Protein AF-A0A7H8XIT2-F1 (afdb_monomer)

Mean predicted aligned error: 16.77 Å

Secondary structure (DSSP, 8-state):
--SSTTHHHHHHHHHHHHHHHHHHS-TTTHHHHHHHTTPPPP-S-SSHHHHHHHHHHH--GGGHHHHHHHHHHH-TT-SHHHHHHHHHHHTTS------HHHHHHHHHHS-HHHHHHTHHHHHHHHHHHS-------TTS---SHHHHHIIIIIIS----HHHHHHHTTTTTTS-HHHHHHHHHHHTSTTT---HHHHHHHHHHHHHHHHHTT-EEEEEE-GGG--EEEEE----SS-----EEE--SS---EEEEETTTTEEEE-S-TTT-EEE-SPPBTTB-BHHHHHHHHHHHHT-S-HHHHHHHHHHHHHHHS-TT-HHHHHHHHHHHHHHGGGGGGSBP-EEEE-EE--HHHHHHH-GGGGSS--EEEEEEEGGGEEEEEEEE-GGGTEEEEEETTTEEEEEE-HHHHHHHHHHHHHHHHTT-EEEEEEGGGGSSHHHHHHHHHHHHHHHHHHTT-----------

InterPro domains:
  IPR041427 AbiJ-NTD3 [PF18860] (97-230)

Sequence (471 aa):
MPGVDNLPDLRDVVGRIAHQIGQAATHKTLDDALLRVGLPASTAGATKTERTDSSLAVLRDDRLIEVARTMLAACDWLDADRRTLQDLVWATEEHPRIPKRARREIARALTGSELNDYYRRFRALLGSLFDLGGGVLWGGRDLSVGARIDQHFHLNPDWTVEEVFDAVGAIDESSDRRFGLLIQGITSSETIPDENAQRRLVAQMNPPLTAAGLELRETGAPDGYPVFEVVATRSRKGRPKNLIFASSRKPDLRLSDAIDNDVEILSDPAEVLVYDRPITADGVLWRDLQAWFKDTHRLGSDQDAKTQLYRRLRQSLPENSPPQRLLFDLYHEIHGAAVHHLPALLPEVWLYWDPQTIKMRGTAALLQLRMDFLLLVPGGGRIVLEVDGRNHYAVERRTGPTGQQWIADPPTYARTMAGSRKLTLAGYEVHRFGAHELLDRRQGRVTLTTFFADLFHRHHVITPLARATPS

pLDDT: mean 83.9, std 15.97, range [25.88, 98.31]

Solvent-accessible surface area (backbone atoms only — not comparable to full-atom values): 26083 Å² total; per-residue (Å²): 134,90,60,76,88,54,50,66,61,47,50,52,52,52,47,55,53,48,47,54,52,35,67,75,39,50,90,89,45,32,46,63,56,36,43,73,32,60,41,54,60,54,77,48,65,93,48,58,63,48,20,46,51,37,12,58,72,70,55,53,78,94,46,47,63,60,24,51,55,36,36,69,74,71,43,85,83,52,60,73,64,42,54,56,50,47,54,55,56,49,64,66,50,94,66,63,82,62,54,52,67,36,48,49,48,28,26,66,46,45,64,49,65,71,48,45,79,33,37,75,35,44,51,49,53,47,56,76,75,35,76,32,68,81,67,81,44,96,86,78,56,64,79,27,54,45,49,48,45,47,48,30,44,63,76,41,67,79,45,51,41,40,56,53,34,55,68,53,30,49,44,85,70,48,53,41,58,59,42,46,50,50,60,30,45,64,32,21,51,85,30,35,81,39,59,69,59,23,54,50,54,46,63,38,34,31,60,35,28,42,76,66,21,23,31,69,41,78,78,48,50,69,98,74,33,54,36,44,42,75,42,72,34,79,62,94,77,69,51,41,50,36,30,33,25,29,29,71,59,88,69,51,72,42,78,75,35,86,88,62,52,25,60,46,65,80,43,65,72,89,54,42,45,71,48,59,69,87,74,50,71,64,20,43,30,29,48,57,53,33,52,50,51,17,64,75,68,67,50,94,43,71,67,56,23,49,54,51,50,54,49,52,45,60,67,21,52,58,86,93,39,63,33,55,50,46,51,57,52,43,55,52,64,74,44,48,82,47,40,50,70,30,57,32,80,39,38,33,29,46,36,66,67,45,72,66,43,37,76,74,63,43,73,78,72,49,74,78,54,75,37,58,25,40,33,33,32,36,86,76,41,36,37,34,44,39,67,47,47,67,74,48,38,27,43,83,42,77,53,72,99,84,38,75,43,78,41,81,28,70,70,49,30,52,51,50,54,49,51,51,51,53,44,38,77,57,63,33,48,78,47,76,41,53,31,79,59,32,72,47,70,70,58,26,46,56,54,50,54,54,48,51,53,55,50,32,59,76,46,71,53,75,70,74,73,77,77,77,75,77,132

Foldseek 3Di:
DFDPPCLVVLLVLLLVLLVVQLVPDDPVCNQVSCVQLVFHFFPDDDHSSNSSVSRSVPDDSVCSLVSLVSCLVPPPPDDPSNQSSVLSSCSVPDDDAQALQLLLQLQQLDDLVLLLVLVVLLLVLLVVLFPQDDDQDDPRDDPGNSVCCCVCSHVNVVDGSSNNCVSRCLRPNDDRVSVQSSLQSCLDCSRRVDQVSSVVSQVSSAVSQVVVQWHFDFPDQPPNHTGTGIDGRPPDAQQLQQWKFLALDQFPWDCPDQVSNHTDGPDDPLRIDGDRDDADLFGAAPLNVLVSQCVVVVPPDSVCSSVVVLVSQLVSAHPVQLLLSLLSVLVCVLQPPLSRQFFDWTAFIQAHDDPQLCVVPNDVLGRPDTAGTWTQGHPRAIETEAEDDLQQFWDWDDDPDPDIDTDGDVVSVVVSVVSVVSCVVSVHHYHYHYSVCRPDNVSVNVVSSVVVVVVCVVRVRDGPPPPPPDD

Nearest PDB structures (foldseek):
  8d9w-assembly1_K  TM=2.127E-01  e=5.838E+00  Mus musculus

Organism: NCBI:txid47853

Structure (mmCIF, N/CA/C/O backbone):
data_AF-A0A7H8XIT2-F1
#
_entry.id   AF-A0A7H8XIT2-F1
#
loop_
_atom_site.group_PDB
_atom_site.id
_atom_site.type_symbol
_atom_site.label_atom_id
_atom_site.label_alt_id
_atom_site.label_comp_id
_atom_site.label_asym_id
_atom_site.label_entity_id
_atom_site.label_seq_id
_atom_site.pdbx_PDB_ins_code
_atom_site.Cartn_x
_atom_site.Cartn_y
_atom_site.Cartn_z
_atom_site.occupancy
_atom_site.B_iso_or_equiv
_atom_site.auth_seq_id
_atom_site.auth_comp_id
_atom_site.auth_asym_id
_atom_site.auth_atom_id
_atom_site.pdbx_PDB_model_num
ATOM 1 N N . MET A 1 1 ? 9.649 13.132 -6.567 1.00 25.88 1 MET A N 1
ATOM 2 C CA . MET A 1 1 ? 9.703 13.050 -8.039 1.00 25.88 1 MET A CA 1
ATOM 3 C C . MET A 1 1 ? 10.755 12.019 -8.402 1.00 25.88 1 MET A C 1
ATOM 5 O O . MET A 1 1 ? 11.929 12.346 -8.299 1.00 25.88 1 MET A O 1
ATOM 9 N N . PRO A 1 2 ? 10.374 10.778 -8.722 1.00 30.17 2 PRO A N 1
ATOM 10 C CA . PRO A 1 2 ? 11.296 9.812 -9.301 1.00 30.17 2 PRO A CA 1
ATOM 11 C C . PRO A 1 2 ? 11.377 10.057 -10.819 1.00 30.17 2 PRO A C 1
ATOM 13 O O . PRO A 1 2 ? 10.348 10.285 -11.450 1.00 30.17 2 PRO A O 1
ATOM 16 N N . GLY A 1 3 ? 12.581 10.068 -11.401 1.00 39.81 3 GLY A N 1
ATOM 17 C CA . GLY A 1 3 ? 12.758 9.988 -12.862 1.00 39.81 3 GLY A CA 1
ATOM 18 C C . GLY A 1 3 ? 13.643 11.039 -13.543 1.00 39.81 3 GLY A C 1
ATOM 19 O O . GLY A 1 3 ? 13.898 10.890 -14.732 1.00 39.81 3 GLY A O 1
ATOM 20 N N . VAL A 1 4 ? 14.140 12.072 -12.851 1.00 48.19 4 VAL A N 1
ATOM 21 C CA . VAL A 1 4 ? 14.982 13.107 -13.502 1.00 48.19 4 VAL A CA 1
ATOM 22 C C . VAL A 1 4 ? 16.465 12.708 -13.568 1.00 48.19 4 VAL A C 1
ATOM 24 O O . VAL A 1 4 ? 17.159 13.107 -14.499 1.00 48.19 4 VAL A O 1
ATOM 27 N N . ASP A 1 5 ? 16.940 11.859 -12.654 1.00 58.59 5 ASP A N 1
ATOM 28 C CA . ASP A 1 5 ? 18.382 11.618 -12.486 1.00 58.59 5 ASP A CA 1
ATOM 29 C C . ASP A 1 5 ? 19.004 10.668 -13.535 1.00 58.59 5 ASP A C 1
ATOM 31 O O . ASP A 1 5 ? 20.209 10.726 -13.754 1.00 58.59 5 ASP A O 1
ATOM 35 N N . ASN A 1 6 ? 18.204 9.860 -14.250 1.00 75.00 6 ASN A N 1
ATOM 36 C CA . ASN A 1 6 ? 18.702 8.846 -15.204 1.00 75.00 6 ASN A CA 1
ATOM 37 C C . ASN A 1 6 ? 18.519 9.226 -16.690 1.00 75.00 6 ASN A C 1
ATOM 39 O O . ASN A 1 6 ? 18.851 8.440 -17.579 1.00 75.00 6 ASN A O 1
ATOM 43 N N . LEU A 1 7 ? 17.955 10.403 -16.987 1.00 82.88 7 LEU A N 1
ATOM 44 C CA . LEU A 1 7 ? 17.715 10.853 -18.367 1.00 82.88 7 LEU A CA 1
ATOM 45 C C . LEU A 1 7 ? 19.002 10.995 -19.205 1.00 82.88 7 LEU A C 1
ATOM 47 O O . LEU A 1 7 ? 18.967 10.590 -20.370 1.00 82.88 7 LEU A O 1
ATOM 51 N N . PRO A 1 8 ? 20.127 11.512 -18.666 1.00 88.50 8 PRO A N 1
ATOM 52 C CA . PRO A 1 8 ? 21.391 11.565 -19.403 1.00 88.50 8 PRO A CA 1
ATOM 53 C C . PRO A 1 8 ? 21.902 10.174 -19.794 1.00 88.50 8 PRO A C 1
ATOM 55 O O . PRO A 1 8 ? 22.174 9.935 -20.967 1.00 88.50 8 PRO A O 1
ATOM 58 N N . ASP A 1 9 ? 21.918 9.228 -18.851 1.00 88.94 9 ASP A N 1
ATOM 59 C CA . ASP A 1 9 ? 22.364 7.853 -19.105 1.00 88.94 9 ASP A CA 1
ATOM 60 C C . ASP A 1 9 ? 21.469 7.149 -20.136 1.00 88.94 9 ASP A C 1
ATOM 62 O O . ASP A 1 9 ? 21.953 6.454 -21.032 1.00 88.94 9 ASP A O 1
ATOM 66 N N . LEU A 1 10 ? 20.148 7.362 -20.056 1.00 90.81 10 LEU A N 1
ATOM 67 C CA . LEU A 1 10 ? 19.200 6.847 -21.046 1.00 90.81 10 LEU A CA 1
ATOM 68 C C . LEU A 1 10 ? 19.472 7.423 -22.436 1.00 90.81 10 LEU A C 1
ATOM 70 O O . LEU A 1 10 ? 19.475 6.677 -23.417 1.00 90.81 10 LEU A O 1
ATOM 74 N N . ARG A 1 11 ? 19.730 8.729 -22.528 1.00 93.50 11 ARG A N 1
ATOM 75 C CA . ARG A 1 11 ? 20.066 9.397 -23.787 1.00 93.50 11 ARG A CA 1
ATOM 76 C C . ARG A 1 11 ? 21.375 8.871 -24.375 1.00 93.50 11 ARG A C 1
ATOM 78 O O . ARG A 1 11 ? 21.426 8.643 -25.582 1.00 93.50 11 ARG A O 1
ATOM 85 N N . ASP A 1 12 ? 22.381 8.607 -23.548 1.00 92.94 12 ASP A N 1
ATOM 86 C CA . ASP A 1 12 ? 23.662 8.049 -23.990 1.00 92.94 12 ASP A CA 1
ATOM 87 C C . ASP A 1 12 ? 23.502 6.639 -24.570 1.00 92.94 12 ASP A C 1
ATOM 89 O O . ASP A 1 12 ? 24.011 6.348 -25.655 1.00 92.94 12 ASP A O 1
ATOM 93 N N . VAL A 1 13 ? 22.755 5.761 -23.892 1.00 93.50 13 VAL A N 1
ATOM 94 C CA . VAL A 1 13 ? 22.496 4.394 -24.380 1.00 93.50 13 VAL A CA 1
ATOM 95 C C . VAL A 1 13 ? 21.673 4.422 -25.669 1.00 93.50 13 VAL A C 1
ATOM 97 O O . VAL A 1 13 ? 22.039 3.761 -26.642 1.00 93.50 13 VAL A O 1
ATOM 100 N N . VAL A 1 14 ? 20.606 5.229 -25.717 1.00 94.75 14 VAL A N 1
ATOM 101 C CA . VAL A 1 14 ? 19.806 5.447 -26.936 1.00 94.75 14 VAL A CA 1
ATOM 102 C C . VAL A 1 14 ? 20.692 5.956 -28.076 1.00 94.75 14 VAL A C 1
ATOM 104 O O . VAL A 1 14 ? 20.573 5.472 -29.201 1.00 94.75 14 VAL A O 1
ATOM 107 N N . GLY A 1 15 ? 21.621 6.872 -27.793 1.00 94.62 15 GLY A N 1
ATOM 108 C CA . GLY A 1 15 ? 22.584 7.389 -28.762 1.00 94.62 15 GLY A CA 1
ATOM 109 C C . GLY A 1 15 ? 23.517 6.310 -29.313 1.00 94.62 15 GLY A C 1
ATOM 110 O O . GLY A 1 15 ? 23.666 6.187 -30.530 1.00 94.62 15 GLY A O 1
ATOM 111 N N . ARG A 1 16 ? 24.095 5.463 -28.450 1.00 93.88 16 ARG A N 1
ATOM 112 C CA . ARG A 1 16 ? 24.947 4.341 -28.893 1.00 93.88 16 ARG A CA 1
ATOM 113 C C . ARG A 1 16 ? 24.195 3.372 -29.803 1.00 93.88 16 ARG A C 1
ATOM 115 O O . ARG A 1 16 ? 24.712 3.008 -30.861 1.00 93.88 16 ARG A O 1
ATOM 122 N N . ILE A 1 17 ? 22.969 3.005 -29.431 1.00 94.25 17 ILE A N 1
ATOM 123 C CA . ILE A 1 17 ? 22.119 2.111 -30.229 1.00 94.25 17 ILE A CA 1
ATOM 124 C C . ILE A 1 17 ? 21.756 2.771 -31.565 1.00 94.25 17 ILE A C 1
ATOM 126 O O . ILE A 1 17 ? 21.864 2.141 -32.617 1.00 94.25 17 ILE A O 1
ATOM 130 N N . ALA A 1 18 ? 21.398 4.058 -31.553 1.00 94.75 18 ALA A N 1
ATOM 131 C CA . ALA A 1 18 ? 21.118 4.826 -32.764 1.00 94.75 18 ALA A CA 1
ATOM 132 C C . ALA A 1 18 ? 22.320 4.846 -33.721 1.00 94.75 18 ALA A C 1
ATOM 134 O O . ALA A 1 18 ? 22.153 4.645 -34.925 1.00 94.75 18 ALA A O 1
ATOM 135 N N . HIS A 1 19 ? 23.540 5.011 -33.204 1.00 94.94 19 HIS A N 1
ATOM 136 C CA . HIS A 1 19 ? 24.748 4.941 -34.021 1.00 94.94 19 HIS A CA 1
ATOM 137 C C . HIS A 1 19 ? 24.988 3.553 -34.608 1.00 94.94 19 HIS A C 1
ATOM 139 O O . HIS A 1 19 ? 25.340 3.461 -35.781 1.00 94.94 19 HIS A O 1
ATOM 145 N N . GLN A 1 20 ? 24.768 2.475 -33.854 1.00 92.88 20 GLN A N 1
ATOM 146 C CA . GLN A 1 20 ? 24.882 1.111 -34.385 1.00 92.88 20 GLN A CA 1
ATOM 147 C C . GLN A 1 20 ? 23.880 0.879 -35.532 1.00 92.88 20 GLN A C 1
ATOM 149 O O . GLN A 1 20 ? 24.262 0.382 -36.596 1.00 92.88 20 GLN A O 1
ATOM 154 N N . ILE A 1 21 ? 22.636 1.348 -35.377 1.00 92.12 21 ILE A N 1
ATOM 155 C CA . ILE A 1 21 ? 21.612 1.332 -36.436 1.00 92.12 21 ILE A CA 1
ATOM 156 C C . ILE A 1 21 ? 22.076 2.144 -37.654 1.00 92.12 21 ILE A C 1
ATOM 158 O O . ILE A 1 21 ? 22.025 1.661 -38.788 1.00 92.12 21 ILE A O 1
ATOM 162 N N . GLY A 1 22 ? 22.575 3.362 -37.434 1.00 91.69 22 GLY A N 1
ATOM 163 C CA . GLY A 1 22 ? 23.056 4.233 -38.504 1.00 91.69 22 GLY A CA 1
ATOM 164 C C . GLY A 1 22 ? 24.265 3.661 -39.250 1.00 91.69 22 GLY A C 1
ATOM 165 O O . GLY A 1 22 ? 24.380 3.801 -40.473 1.00 91.69 22 GLY A O 1
ATOM 166 N N . GLN A 1 23 ? 25.152 2.946 -38.555 1.00 91.81 23 GLN A N 1
ATOM 167 C CA . GLN A 1 23 ? 26.277 2.258 -39.184 1.00 91.81 23 GLN A CA 1
ATOM 168 C C . GLN A 1 23 ? 25.831 1.065 -40.033 1.00 91.81 23 GLN A C 1
ATOM 170 O O . GLN A 1 23 ? 26.365 0.892 -41.129 1.00 91.81 23 GLN A O 1
ATOM 175 N N . ALA A 1 24 ? 24.813 0.318 -39.603 1.00 90.12 24 ALA A N 1
ATOM 176 C CA . ALA A 1 24 ? 24.246 -0.785 -40.378 1.00 90.12 24 ALA A CA 1
ATOM 177 C C . ALA A 1 24 ? 23.424 -0.321 -41.602 1.00 90.12 24 ALA A C 1
ATOM 179 O O . ALA A 1 24 ? 23.296 -1.056 -42.581 1.00 90.12 24 ALA A O 1
ATOM 180 N N . ALA A 1 25 ? 22.882 0.901 -41.582 1.00 92.25 25 ALA A N 1
ATOM 181 C CA . ALA A 1 25 ? 22.074 1.449 -42.671 1.00 92.25 25 ALA A CA 1
ATOM 182 C C . ALA A 1 25 ? 22.905 2.027 -43.839 1.00 92.25 25 ALA A C 1
ATOM 184 O O . ALA A 1 25 ? 24.068 2.420 -43.702 1.00 92.25 25 ALA A O 1
ATOM 185 N N . THR A 1 26 ? 22.279 2.148 -45.014 1.00 94.56 26 THR A N 1
ATOM 186 C CA . THR A 1 26 ? 22.816 2.926 -46.147 1.00 94.56 26 THR A CA 1
ATOM 187 C C . THR A 1 26 ? 22.373 4.387 -46.055 1.00 94.56 26 THR A C 1
ATOM 189 O O . THR A 1 26 ? 21.381 4.692 -45.398 1.00 94.56 26 THR A O 1
ATOM 192 N N . HIS A 1 27 ? 23.027 5.304 -46.780 1.00 91.31 27 HIS A N 1
ATOM 193 C CA . HIS A 1 27 ? 22.582 6.707 -46.840 1.00 91.31 27 HIS A CA 1
ATOM 194 C C . HIS A 1 27 ? 21.115 6.861 -47.278 1.00 91.31 27 HIS A C 1
ATOM 196 O O . HIS A 1 27 ? 20.443 7.782 -46.814 1.00 91.31 27 HIS A O 1
ATOM 202 N N . LYS A 1 28 ? 20.616 5.966 -48.142 1.00 92.50 28 LYS A N 1
ATOM 203 C CA . LYS A 1 28 ? 19.237 5.994 -48.648 1.00 92.50 28 LYS A CA 1
ATOM 204 C C . LYS A 1 28 ? 18.219 5.490 -47.620 1.00 92.50 28 LYS A C 1
ATOM 206 O O . LYS A 1 28 ? 17.098 5.969 -47.613 1.00 92.50 28 LYS A O 1
ATOM 211 N N . THR A 1 29 ? 18.607 4.536 -46.775 1.00 95.00 29 THR A N 1
ATOM 212 C CA . THR A 1 29 ? 17.707 3.849 -45.830 1.00 95.00 29 THR A CA 1
ATOM 213 C C . THR A 1 29 ? 17.865 4.329 -44.387 1.00 95.00 29 THR A C 1
ATOM 215 O O . THR A 1 29 ? 17.242 3.764 -43.495 1.00 95.00 29 THR A O 1
ATOM 218 N N . LEU A 1 30 ? 18.743 5.307 -44.137 1.00 94.44 30 LEU A N 1
ATOM 219 C CA . LEU A 1 30 ? 19.085 5.764 -42.790 1.00 94.44 30 LEU A CA 1
ATOM 220 C C . LEU A 1 30 ? 17.865 6.313 -42.045 1.00 94.44 30 LEU A C 1
ATOM 222 O O . LEU A 1 30 ? 17.567 5.831 -40.959 1.00 94.44 30 LEU A O 1
ATOM 226 N N . ASP A 1 31 ? 17.142 7.269 -42.633 1.00 94.31 31 ASP A N 1
ATOM 227 C CA . ASP A 1 31 ? 15.990 7.883 -41.959 1.00 94.31 31 ASP A CA 1
ATOM 228 C C . ASP A 1 31 ? 14.876 6.862 -41.705 1.00 94.31 31 ASP A C 1
ATOM 230 O O . ASP A 1 31 ? 14.318 6.841 -40.614 1.00 94.31 31 ASP A O 1
ATOM 234 N N . ASP A 1 32 ? 14.622 5.944 -42.644 1.00 95.50 32 ASP A N 1
ATOM 235 C CA . ASP A 1 32 ? 13.659 4.853 -42.445 1.00 95.50 32 ASP A CA 1
ATOM 236 C C . ASP A 1 32 ? 14.058 3.935 -41.278 1.00 95.50 32 ASP A C 1
ATOM 238 O O . ASP A 1 32 ? 13.200 3.446 -40.541 1.00 95.50 32 ASP A O 1
ATOM 242 N N . ALA A 1 33 ? 15.359 3.679 -41.104 1.00 93.38 33 ALA A N 1
ATOM 243 C CA . ALA A 1 33 ? 15.872 2.862 -40.009 1.00 93.38 33 ALA A CA 1
ATOM 244 C C . ALA A 1 33 ? 15.741 3.572 -38.651 1.00 93.38 33 ALA A C 1
ATOM 246 O O . ALA A 1 33 ? 15.358 2.932 -37.674 1.00 93.38 33 ALA A O 1
ATOM 247 N N . LEU A 1 34 ? 16.000 4.884 -38.599 1.00 94.94 34 LEU A N 1
ATOM 248 C CA . LEU A 1 34 ? 15.825 5.703 -37.394 1.00 94.94 34 LEU A CA 1
ATOM 249 C C . LEU A 1 34 ? 14.336 5.834 -37.021 1.00 94.94 34 LEU A C 1
ATOM 251 O O . LEU A 1 34 ? 13.959 5.583 -35.877 1.00 94.94 34 LEU A O 1
ATOM 255 N N . LEU A 1 35 ? 13.468 6.121 -37.995 1.00 95.19 35 LEU A N 1
ATOM 256 C CA . LEU A 1 35 ? 12.019 6.236 -37.787 1.00 95.19 35 LEU A CA 1
ATOM 257 C C . LEU A 1 35 ? 11.402 4.937 -37.261 1.00 95.19 35 LEU A C 1
ATOM 259 O O . LEU A 1 35 ? 10.520 4.976 -36.404 1.00 95.19 35 LEU A O 1
ATOM 263 N N . ARG A 1 36 ? 11.889 3.775 -37.719 1.00 93.62 36 ARG A N 1
ATOM 264 C CA . ARG A 1 36 ? 11.404 2.461 -37.262 1.00 93.62 36 ARG A CA 1
ATOM 265 C C . ARG A 1 36 ? 11.605 2.233 -35.765 1.00 93.62 36 ARG A C 1
ATOM 267 O O . ARG A 1 36 ? 10.821 1.510 -35.162 1.00 93.62 36 ARG A O 1
ATOM 274 N N . VAL A 1 37 ? 12.633 2.840 -35.177 1.00 92.81 37 VAL A N 1
ATOM 275 C CA . VAL A 1 37 ? 12.911 2.748 -33.737 1.00 92.81 37 VAL A CA 1
ATOM 276 C C . VAL A 1 37 ? 12.368 3.942 -32.947 1.00 92.81 37 VAL A C 1
ATOM 278 O O . VAL A 1 37 ? 12.695 4.106 -31.777 1.00 92.81 37 VAL A O 1
ATOM 281 N N . GLY A 1 38 ? 11.527 4.771 -33.574 1.00 93.19 38 GLY A N 1
ATOM 282 C CA . GLY A 1 38 ? 10.877 5.921 -32.945 1.00 93.19 38 GLY A CA 1
ATOM 283 C C . GLY A 1 38 ? 11.721 7.198 -32.918 1.00 93.19 38 GLY A C 1
ATOM 284 O O . GLY A 1 38 ? 11.276 8.202 -32.363 1.00 93.19 38 GLY A O 1
ATOM 285 N N . LEU A 1 39 ? 12.917 7.197 -33.517 1.00 95.75 39 LEU A N 1
ATOM 286 C CA . LEU A 1 39 ? 13.727 8.407 -33.636 1.00 95.75 39 LEU A CA 1
ATOM 287 C C . LEU A 1 39 ? 13.175 9.331 -34.734 1.00 95.75 39 LEU A C 1
ATOM 289 O O . LEU A 1 39 ? 12.656 8.855 -35.742 1.00 95.75 39 LEU A O 1
ATOM 293 N N . PRO A 1 40 ? 13.304 10.657 -34.579 1.00 94.50 40 PRO A N 1
ATOM 294 C CA . PRO A 1 40 ? 12.935 11.608 -35.623 1.00 94.50 40 PRO A CA 1
ATOM 295 C C . PRO A 1 40 ? 13.862 11.488 -36.845 1.00 94.50 40 PRO A C 1
ATOM 297 O O . PRO A 1 40 ? 14.991 11.011 -36.744 1.00 94.50 40 PRO A O 1
ATOM 300 N N . ALA A 1 41 ? 13.407 11.941 -38.015 1.00 91.50 41 ALA A N 1
ATOM 301 C CA . ALA A 1 41 ? 14.246 11.980 -39.216 1.00 91.50 41 ALA A CA 1
ATOM 302 C C . ALA A 1 41 ? 15.455 12.918 -39.036 1.00 91.50 41 ALA A C 1
ATOM 304 O O . ALA A 1 41 ? 15.372 13.915 -38.310 1.00 91.50 41 ALA A O 1
ATOM 305 N N . SER A 1 42 ? 16.569 12.619 -39.713 1.00 93.19 42 SER A N 1
ATOM 306 C CA . SER A 1 42 ? 17.740 13.501 -39.700 1.00 93.19 42 SER A CA 1
ATOM 307 C C . SER A 1 42 ? 17.404 14.872 -40.297 1.00 93.19 42 SER A C 1
ATOM 309 O O . SER A 1 42 ? 16.681 14.983 -41.287 1.00 93.19 42 SER A O 1
ATOM 311 N N . THR A 1 43 ? 17.915 15.937 -39.679 1.00 91.31 43 THR A N 1
ATOM 312 C CA . THR A 1 43 ? 17.624 17.329 -40.080 1.00 91.31 43 THR A CA 1
ATOM 313 C C . THR A 1 43 ? 18.787 17.993 -40.816 1.00 91.31 43 THR A C 1
ATOM 315 O O . THR A 1 43 ? 18.590 18.974 -41.530 1.00 91.31 43 THR A O 1
ATOM 318 N N . ALA A 1 44 ? 19.997 17.450 -40.668 1.00 90.00 44 ALA A N 1
ATOM 319 C CA . ALA A 1 44 ? 21.223 17.916 -41.311 1.00 90.00 44 ALA A CA 1
ATOM 320 C C . ALA A 1 44 ? 22.294 16.806 -41.337 1.00 90.00 44 ALA A C 1
ATOM 322 O O . ALA A 1 44 ? 22.160 15.793 -40.649 1.00 90.00 44 ALA A O 1
ATOM 323 N N . GLY A 1 45 ? 23.375 17.018 -42.096 1.00 89.56 45 GLY A N 1
ATOM 324 C CA . GLY A 1 45 ? 24.569 16.159 -42.107 1.00 89.56 45 GLY A CA 1
ATOM 325 C C . GLY A 1 45 ? 24.869 15.523 -43.468 1.00 89.56 45 GLY A C 1
ATOM 326 O O . GLY A 1 45 ? 23.958 15.135 -44.201 1.00 89.56 45 GLY A O 1
ATOM 327 N N . ALA A 1 46 ? 26.156 15.407 -43.804 1.00 89.69 46 ALA A N 1
ATOM 328 C CA . ALA A 1 46 ? 26.637 14.767 -45.031 1.00 89.69 46 ALA A CA 1
ATOM 329 C C . ALA A 1 46 ? 27.008 13.293 -44.794 1.00 89.69 46 ALA A C 1
ATOM 331 O O . ALA A 1 46 ? 26.851 12.449 -45.681 1.00 89.69 46 ALA A O 1
ATOM 332 N N . THR A 1 47 ? 27.459 12.963 -43.583 1.00 95.19 47 THR A N 1
ATOM 333 C CA . THR A 1 47 ? 27.795 11.592 -43.176 1.00 95.19 47 THR A CA 1
ATOM 334 C C . THR A 1 47 ? 26.642 10.916 -42.424 1.00 95.19 47 THR A C 1
ATOM 336 O O . THR A 1 47 ? 25.737 11.573 -41.910 1.00 95.19 47 THR A O 1
ATOM 339 N N . LYS A 1 48 ? 26.652 9.575 -42.339 1.00 95.31 48 LYS A N 1
ATOM 340 C CA . LYS A 1 48 ? 25.649 8.828 -41.552 1.00 95.31 48 LYS A CA 1
ATOM 341 C C . LYS A 1 48 ? 25.706 9.173 -40.061 1.00 95.31 48 LYS A C 1
ATOM 343 O O . LYS A 1 48 ? 24.662 9.230 -39.420 1.00 95.31 48 LYS A O 1
ATOM 348 N N . THR A 1 49 ? 26.906 9.424 -39.536 1.00 95.25 49 THR A N 1
ATOM 349 C CA . THR A 1 49 ? 27.116 9.838 -38.144 1.00 95.25 49 THR A CA 1
ATOM 350 C C . THR A 1 49 ? 26.472 11.196 -37.887 1.00 95.25 49 THR A C 1
ATOM 352 O O . THR A 1 49 ? 25.558 11.260 -37.078 1.00 95.25 49 THR A O 1
ATOM 355 N N . GLU A 1 50 ? 26.818 12.227 -38.669 1.00 95.62 50 GLU A N 1
ATOM 356 C CA . GLU A 1 50 ? 26.239 13.577 -38.527 1.00 95.62 50 GLU A CA 1
ATOM 357 C C . GLU A 1 50 ? 24.709 13.582 -38.664 1.00 95.62 50 GLU A C 1
ATOM 359 O O . GLU A 1 50 ? 24.012 14.332 -37.983 1.00 95.62 50 GLU A O 1
ATOM 364 N N . ARG A 1 51 ? 24.166 12.733 -39.545 1.00 96.38 51 ARG A N 1
ATOM 365 C CA . ARG A 1 51 ? 22.714 12.568 -39.703 1.00 96.38 51 ARG A CA 1
ATOM 366 C C . ARG A 1 51 ? 22.062 11.888 -38.504 1.00 96.38 51 ARG A C 1
ATOM 368 O O . ARG A 1 51 ? 20.963 12.266 -38.112 1.00 96.38 51 ARG A O 1
ATOM 375 N N . THR A 1 52 ? 22.730 10.905 -37.910 1.00 96.75 52 THR A N 1
ATOM 376 C CA . THR A 1 52 ? 22.260 10.269 -36.671 1.00 96.75 52 THR A CA 1
ATOM 377 C C . THR A 1 52 ? 22.300 11.271 -35.514 1.00 96.75 52 THR A C 1
ATOM 379 O O . THR A 1 52 ? 21.318 11.395 -34.786 1.00 96.75 52 THR A O 1
ATOM 382 N N . ASP A 1 53 ? 23.367 12.067 -35.412 1.00 96.69 53 ASP A N 1
ATOM 383 C CA . ASP A 1 53 ? 23.503 13.130 -34.409 1.00 96.69 53 ASP A CA 1
ATOM 384 C C . ASP A 1 53 ? 22.406 14.190 -34.551 1.00 96.69 53 ASP A C 1
ATOM 386 O O . ASP A 1 53 ? 21.800 14.598 -33.561 1.00 96.69 53 ASP A O 1
ATOM 390 N N . SER A 1 54 ? 22.093 14.612 -35.782 1.00 96.19 54 SER A N 1
ATOM 391 C CA . SER A 1 54 ? 21.047 15.614 -36.022 1.00 96.19 54 SER A CA 1
ATOM 392 C C . SER A 1 54 ? 19.636 15.103 -35.721 1.00 96.19 54 SER A C 1
ATOM 394 O O . SER A 1 54 ? 18.769 15.902 -35.368 1.00 96.19 54 SER A O 1
ATOM 396 N N . SER A 1 55 ? 19.405 13.789 -35.812 1.00 96.50 55 SER A N 1
ATOM 397 C CA . SER A 1 55 ? 18.186 13.131 -35.327 1.00 96.50 55 SER A CA 1
ATOM 398 C C . SER A 1 55 ? 18.140 13.111 -33.791 1.00 96.50 55 SER A C 1
ATOM 400 O O . SER A 1 55 ? 17.165 13.562 -33.187 1.00 96.50 55 SER A O 1
ATOM 402 N N . LEU A 1 56 ? 19.219 12.678 -33.131 1.00 95.88 56 LEU A N 1
ATOM 403 C CA . LEU A 1 56 ? 19.303 12.634 -31.665 1.00 95.88 56 LEU A CA 1
ATOM 404 C C . LEU A 1 56 ? 19.169 14.025 -31.023 1.00 95.88 56 LEU A C 1
ATOM 406 O O . LEU A 1 56 ? 18.545 14.158 -29.968 1.00 95.88 56 LEU A O 1
ATOM 410 N N . ALA A 1 57 ? 19.706 15.064 -31.668 1.00 94.62 57 ALA A N 1
ATOM 411 C CA . ALA A 1 57 ? 19.651 16.444 -31.190 1.00 94.62 57 ALA A CA 1
ATOM 412 C C . ALA A 1 57 ? 18.224 17.016 -31.139 1.00 94.62 57 ALA A C 1
ATOM 414 O O . ALA A 1 57 ? 17.938 17.870 -30.302 1.00 94.62 57 ALA A O 1
ATOM 415 N N . VAL A 1 58 ? 17.322 16.550 -32.011 1.00 93.88 58 VAL A N 1
ATOM 416 C CA . VAL A 1 58 ? 15.917 16.995 -32.032 1.00 93.88 58 VAL A CA 1
ATOM 417 C C . VAL A 1 58 ? 14.983 16.073 -31.238 1.00 93.88 58 VAL A C 1
ATOM 419 O O . VAL A 1 58 ? 13.809 16.404 -31.051 1.00 93.88 58 VAL A O 1
ATOM 422 N N . LEU A 1 59 ? 15.481 14.939 -30.729 1.00 93.88 59 LEU A N 1
ATOM 423 C CA . LEU A 1 59 ? 14.731 14.063 -29.831 1.00 93.88 59 LEU A CA 1
ATOM 424 C C . LEU A 1 59 ? 14.516 14.751 -28.480 1.00 93.88 59 LEU A C 1
ATOM 426 O O . LEU A 1 59 ? 15.468 15.055 -27.761 1.00 93.88 59 LEU A O 1
ATOM 430 N N . ARG A 1 60 ? 13.252 14.948 -28.108 1.00 91.56 60 ARG A N 1
ATOM 431 C CA . ARG A 1 60 ? 12.855 15.543 -26.827 1.00 91.56 60 ARG A CA 1
ATOM 432 C C . ARG A 1 60 ? 12.941 14.530 -25.682 1.00 91.56 60 ARG A C 1
ATOM 434 O O . ARG A 1 60 ? 12.659 13.349 -25.881 1.00 91.56 60 ARG A O 1
ATOM 441 N N . ASP A 1 61 ? 13.254 15.006 -24.477 1.00 88.88 61 ASP A N 1
ATOM 442 C CA . ASP A 1 61 ? 13.384 14.147 -23.287 1.00 88.88 61 ASP A CA 1
ATOM 443 C C . ASP A 1 61 ? 12.086 13.406 -22.933 1.00 88.88 61 ASP A C 1
ATOM 445 O O . ASP A 1 61 ? 12.127 12.246 -22.534 1.00 88.88 61 ASP A O 1
ATOM 449 N N . ASP A 1 62 ? 10.925 14.027 -23.163 1.00 85.75 62 ASP A N 1
ATOM 450 C CA . ASP A 1 62 ? 9.606 13.419 -22.932 1.00 85.75 62 ASP A CA 1
ATOM 451 C C . ASP A 1 62 ? 9.298 12.228 -23.859 1.00 85.75 62 ASP A C 1
ATOM 453 O O . ASP A 1 62 ? 8.369 11.468 -23.591 1.00 85.75 62 ASP A O 1
ATOM 457 N N . ARG A 1 63 ? 10.086 12.031 -24.926 1.00 89.94 63 ARG A N 1
ATOM 458 C CA . ARG A 1 63 ? 9.968 10.902 -25.863 1.00 89.94 63 ARG A CA 1
ATOM 459 C C . ARG A 1 63 ? 11.023 9.815 -25.655 1.00 89.94 63 ARG A C 1
ATOM 461 O O . ARG A 1 63 ? 10.870 8.735 -26.221 1.00 89.94 63 ARG A O 1
ATOM 468 N N . LEU A 1 64 ? 12.062 10.051 -24.847 1.00 90.44 64 LEU A N 1
ATOM 469 C CA . LEU A 1 64 ? 13.187 9.114 -24.685 1.00 90.44 64 LEU A CA 1
ATOM 470 C C . LEU A 1 64 ? 12.742 7.715 -24.242 1.00 90.44 64 LEU A C 1
ATOM 472 O O . LEU A 1 64 ? 13.199 6.723 -24.801 1.00 90.44 64 LEU A O 1
ATOM 476 N N . ILE A 1 65 ? 11.824 7.629 -23.275 1.00 89.69 65 ILE A N 1
ATOM 477 C CA . ILE A 1 65 ? 11.333 6.345 -22.748 1.00 89.69 65 ILE A CA 1
ATOM 478 C C . ILE A 1 65 ? 10.565 5.564 -23.823 1.00 89.69 65 ILE A C 1
ATOM 480 O O . ILE A 1 65 ? 10.717 4.349 -23.938 1.00 89.69 65 ILE A O 1
ATOM 484 N N . GLU A 1 66 ? 9.748 6.243 -24.628 1.00 90.69 66 GLU A N 1
ATOM 485 C CA . GLU A 1 66 ? 8.982 5.610 -25.707 1.00 90.69 66 GLU A CA 1
ATOM 486 C C . GLU A 1 66 ? 9.905 5.086 -26.816 1.00 90.69 66 GLU A C 1
ATOM 488 O O . GLU A 1 66 ? 9.747 3.953 -27.279 1.00 90.69 66 GLU A O 1
ATOM 493 N N . VAL A 1 67 ? 10.919 5.873 -27.191 1.00 94.19 67 VAL A N 1
ATOM 494 C CA . VAL A 1 67 ? 11.960 5.459 -28.144 1.00 94.19 67 VAL A CA 1
ATOM 495 C C . VAL A 1 67 ? 12.731 4.256 -27.610 1.00 94.19 67 VAL A C 1
ATOM 497 O O . VAL A 1 67 ? 12.886 3.264 -28.315 1.00 94.19 67 VAL A O 1
ATOM 500 N N . ALA A 1 68 ? 13.141 4.287 -26.342 1.00 93.19 68 ALA A N 1
ATOM 501 C CA . ALA A 1 68 ? 13.830 3.174 -25.697 1.00 93.19 68 ALA A CA 1
ATOM 502 C C . ALA A 1 68 ? 12.993 1.882 -25.704 1.00 93.19 68 ALA A C 1
ATOM 504 O O . ALA A 1 68 ? 13.502 0.818 -26.059 1.00 93.19 68 ALA A O 1
ATOM 505 N N . ARG A 1 69 ? 11.691 1.960 -25.391 1.00 91.75 69 ARG A N 1
ATOM 506 C CA . ARG A 1 69 ? 10.775 0.806 -25.489 1.00 91.75 69 ARG A CA 1
ATOM 507 C C . ARG A 1 69 ? 10.659 0.288 -26.924 1.00 91.75 69 ARG A C 1
ATOM 509 O O . ARG A 1 69 ? 10.660 -0.924 -27.129 1.00 91.75 69 ARG A O 1
ATOM 516 N N . THR A 1 70 ? 10.615 1.185 -27.907 1.00 93.69 70 THR A N 1
ATOM 517 C CA . THR A 1 70 ? 10.565 0.816 -29.331 1.00 93.69 70 THR A CA 1
ATOM 518 C C . THR A 1 70 ? 11.856 0.119 -29.771 1.00 93.69 70 THR A C 1
ATOM 520 O O . THR A 1 70 ? 11.799 -0.917 -30.429 1.00 93.69 70 THR A O 1
ATOM 523 N N . MET A 1 71 ? 13.023 0.613 -29.345 1.00 94.06 71 MET A N 1
ATOM 524 C CA . MET A 1 71 ? 14.319 -0.032 -29.588 1.00 94.06 71 MET A CA 1
ATOM 525 C C . MET A 1 71 ? 14.393 -1.433 -28.968 1.00 94.06 71 MET A C 1
ATOM 527 O O . MET A 1 71 ? 14.826 -2.368 -29.637 1.00 94.06 71 MET A O 1
ATOM 531 N N . LEU A 1 72 ? 13.926 -1.610 -27.726 1.00 90.62 72 LEU A N 1
ATOM 532 C CA . LEU A 1 72 ? 13.895 -2.920 -27.059 1.00 90.62 72 LEU A CA 1
ATOM 533 C C . LEU A 1 72 ? 13.042 -3.956 -27.806 1.00 90.62 72 LEU A C 1
ATOM 535 O O . LEU A 1 72 ? 13.374 -5.144 -27.774 1.00 90.62 72 LEU A O 1
ATOM 539 N N . ALA A 1 73 ? 11.966 -3.508 -28.459 1.00 89.12 73 ALA A N 1
ATOM 540 C CA . ALA A 1 73 ? 11.066 -4.352 -29.240 1.00 89.12 73 ALA A CA 1
ATOM 541 C C . ALA A 1 73 ? 11.563 -4.618 -30.672 1.00 89.12 73 ALA A C 1
ATOM 543 O O . ALA A 1 73 ? 11.243 -5.656 -31.240 1.00 89.12 73 ALA A O 1
ATOM 544 N N . ALA A 1 74 ? 12.309 -3.686 -31.272 1.00 87.12 74 ALA A N 1
ATOM 545 C CA . ALA A 1 74 ? 12.729 -3.770 -32.672 1.00 87.12 74 ALA A CA 1
ATOM 546 C C . ALA A 1 74 ? 14.135 -4.362 -32.876 1.00 87.12 74 ALA A C 1
ATOM 548 O O . ALA A 1 74 ? 14.458 -4.803 -33.981 1.00 87.12 74 ALA A O 1
ATOM 549 N N . CYS A 1 75 ? 14.994 -4.334 -31.853 1.00 86.12 75 CYS A N 1
ATOM 550 C CA . CYS A 1 75 ? 16.416 -4.649 -31.988 1.00 86.12 75 CYS A CA 1
ATOM 551 C C . CYS A 1 75 ? 16.810 -5.937 -31.248 1.00 86.12 75 CYS A C 1
ATOM 553 O O . CYS A 1 75 ? 17.487 -5.899 -30.219 1.00 86.12 75 CYS A O 1
ATOM 555 N N . ASP A 1 76 ? 16.441 -7.097 -31.793 1.00 81.19 76 ASP A N 1
ATOM 556 C CA . ASP A 1 76 ? 16.741 -8.429 -31.224 1.00 81.19 76 ASP A CA 1
ATOM 557 C C . ASP A 1 76 ? 18.239 -8.754 -31.110 1.00 81.19 76 ASP A C 1
ATOM 559 O O . ASP A 1 76 ? 18.626 -9.627 -30.345 1.00 81.19 76 ASP A O 1
ATOM 563 N N . TRP A 1 77 ? 19.082 -8.011 -31.826 1.00 82.19 77 TRP A N 1
ATOM 564 C CA . TRP A 1 77 ? 20.542 -8.136 -31.827 1.00 82.19 77 TRP A CA 1
ATOM 565 C C . TRP A 1 77 ? 21.232 -7.426 -30.646 1.00 82.19 77 TRP A C 1
ATOM 567 O O . TRP A 1 77 ? 22.450 -7.514 -30.512 1.00 82.19 77 TRP A O 1
ATOM 577 N N . LEU A 1 78 ? 20.492 -6.676 -29.821 1.00 79.62 78 LEU A N 1
ATOM 578 C CA . LEU A 1 78 ? 21.059 -5.990 -28.659 1.00 79.62 78 LEU A CA 1
ATOM 579 C C . LEU A 1 78 ? 21.399 -6.984 -27.539 1.00 79.62 78 LEU A C 1
ATOM 581 O O . LEU A 1 78 ? 20.493 -7.605 -26.979 1.00 79.62 78 LEU A O 1
ATOM 585 N N . ASP A 1 79 ? 22.675 -7.019 -27.147 1.00 73.38 79 ASP A N 1
ATOM 586 C CA . ASP A 1 79 ? 23.176 -7.808 -26.014 1.00 73.38 79 ASP A CA 1
ATOM 587 C C . ASP A 1 79 ? 23.360 -6.939 -24.754 1.00 73.38 79 ASP A C 1
ATOM 589 O O . ASP A 1 79 ? 22.415 -6.715 -23.996 1.00 73.38 79 ASP A O 1
ATOM 593 N N . ALA A 1 80 ? 24.566 -6.410 -24.515 1.00 73.38 80 ALA A N 1
ATOM 594 C CA . ALA A 1 80 ? 24.876 -5.624 -23.316 1.00 73.38 80 ALA A CA 1
ATOM 595 C C . ALA A 1 80 ? 24.012 -4.354 -23.209 1.00 73.38 80 ALA A C 1
ATOM 597 O O . ALA A 1 80 ? 23.427 -4.087 -22.157 1.00 73.38 80 ALA A O 1
ATOM 598 N N . ASP A 1 81 ? 23.851 -3.627 -24.320 1.00 83.31 81 ASP A N 1
ATOM 599 C CA . ASP A 1 81 ? 23.035 -2.411 -24.367 1.00 83.31 81 ASP A CA 1
ATOM 600 C C . ASP A 1 81 ? 21.538 -2.704 -24.121 1.00 83.31 81 ASP A C 1
ATOM 602 O O . ASP A 1 81 ? 20.850 -1.854 -23.558 1.00 83.31 81 ASP A O 1
ATOM 606 N N . ARG A 1 82 ? 21.020 -3.910 -24.436 1.00 87.31 82 ARG A N 1
ATOM 607 C CA . ARG A 1 82 ? 19.622 -4.290 -24.124 1.00 87.31 82 ARG A CA 1
ATOM 608 C C . ARG A 1 82 ? 19.366 -4.249 -22.630 1.00 87.31 82 ARG A C 1
ATOM 610 O O . ARG A 1 82 ? 18.344 -3.721 -22.201 1.00 87.31 82 ARG A O 1
ATOM 617 N N . ARG A 1 83 ? 20.271 -4.823 -21.837 1.00 86.06 83 ARG A N 1
ATOM 618 C CA . ARG A 1 83 ? 20.101 -4.923 -20.383 1.00 86.06 83 ARG A CA 1
ATOM 619 C C . ARG A 1 83 ? 20.184 -3.553 -19.726 1.00 86.06 83 ARG A C 1
ATOM 621 O O . ARG A 1 83 ? 19.295 -3.206 -18.955 1.00 86.06 83 ARG A O 1
ATOM 628 N N . THR A 1 84 ? 21.177 -2.749 -20.103 1.00 87.88 84 THR A N 1
ATOM 629 C CA . THR A 1 84 ? 21.282 -1.365 -19.626 1.00 87.88 84 THR A CA 1
ATOM 630 C C . THR A 1 84 ? 20.040 -0.556 -20.001 1.00 87.88 84 THR A C 1
ATOM 632 O O . THR A 1 84 ? 19.480 0.133 -19.152 1.00 87.88 84 THR A O 1
ATOM 635 N N . LEU A 1 85 ? 19.549 -0.689 -21.238 1.00 90.00 85 LEU A N 1
ATOM 636 C CA . LEU A 1 85 ? 18.344 0.003 -21.689 1.00 90.00 85 LEU A CA 1
ATOM 637 C C . LEU A 1 85 ? 17.089 -0.461 -20.931 1.00 90.00 85 LEU A C 1
ATOM 639 O O . LEU A 1 85 ? 16.275 0.371 -20.542 1.00 90.00 85 LEU A O 1
ATOM 643 N N . GLN A 1 86 ? 16.945 -1.765 -20.677 1.00 90.31 86 GLN A N 1
ATOM 644 C CA . GLN A 1 86 ? 15.873 -2.316 -19.842 1.00 90.31 86 GLN A CA 1
ATOM 645 C C . GLN A 1 86 ? 15.897 -1.725 -18.432 1.00 90.31 86 GLN A C 1
ATOM 647 O O . GLN A 1 86 ? 14.873 -1.228 -17.982 1.00 90.31 86 GLN A O 1
ATOM 652 N N . ASP A 1 87 ? 17.047 -1.739 -17.751 1.00 88.00 87 ASP A N 1
ATOM 653 C CA . ASP A 1 87 ? 17.147 -1.241 -16.376 1.00 88.00 87 ASP A CA 1
ATOM 654 C C . ASP A 1 87 ? 16.886 0.271 -16.292 1.00 88.00 87 ASP A C 1
ATOM 656 O O . ASP A 1 87 ? 16.212 0.721 -15.366 1.00 88.00 87 ASP A O 1
ATOM 660 N N . LEU A 1 88 ? 17.322 1.050 -17.287 1.00 88.75 88 LEU A N 1
ATOM 661 C CA . LEU A 1 88 ? 17.027 2.485 -17.363 1.00 88.75 88 LEU A CA 1
ATOM 662 C C . LEU A 1 88 ? 15.544 2.766 -17.638 1.00 88.75 88 LEU A C 1
ATOM 664 O O . LEU A 1 88 ? 14.978 3.678 -17.038 1.00 88.75 88 LEU A O 1
ATOM 668 N N . VAL A 1 89 ? 14.890 1.975 -18.497 1.00 88.00 89 VAL A N 1
ATOM 669 C CA . VAL A 1 89 ? 13.438 2.075 -18.731 1.00 88.00 89 VAL A CA 1
ATOM 670 C C . VAL A 1 89 ? 12.663 1.665 -17.479 1.00 88.00 89 VAL A C 1
ATOM 672 O O . VAL A 1 89 ? 11.748 2.371 -17.063 1.00 88.00 89 VAL A O 1
ATOM 675 N N . TRP A 1 90 ? 13.035 0.557 -16.844 1.00 86.75 90 TRP A N 1
ATOM 676 C CA . TRP A 1 90 ? 12.388 0.053 -15.636 1.00 86.75 90 TRP A CA 1
ATOM 677 C C . TRP A 1 90 ? 12.574 0.961 -14.426 1.00 86.75 90 TRP A C 1
ATOM 679 O O . TRP A 1 90 ? 11.669 1.037 -13.606 1.00 86.75 90 TRP A O 1
ATOM 689 N N . ALA A 1 91 ? 13.681 1.700 -14.336 1.00 80.88 91 ALA A N 1
ATOM 690 C CA . ALA A 1 91 ? 13.892 2.692 -13.281 1.00 80.88 91 ALA A CA 1
ATOM 691 C C . ALA A 1 91 ? 12.860 3.839 -13.304 1.00 80.88 91 ALA A C 1
ATOM 693 O O . ALA A 1 91 ? 12.761 4.596 -12.340 1.00 80.88 91 ALA A O 1
ATOM 694 N N . THR A 1 92 ? 12.101 3.984 -14.397 1.00 73.62 92 THR A N 1
ATOM 695 C CA . THR A 1 92 ? 10.988 4.943 -14.507 1.00 73.62 92 THR A CA 1
ATOM 696 C C . THR A 1 92 ? 9.645 4.366 -14.051 1.00 73.62 92 THR A C 1
ATOM 698 O O . THR A 1 92 ? 8.683 5.113 -13.887 1.00 73.62 92 THR A O 1
ATOM 701 N N . GLU A 1 93 ? 9.570 3.049 -13.841 1.00 73.25 93 GLU A N 1
ATOM 702 C CA . GLU A 1 93 ? 8.385 2.338 -13.362 1.00 73.25 93 GLU A CA 1
ATOM 703 C C . GLU A 1 93 ? 8.433 2.188 -11.835 1.00 73.25 93 GLU A C 1
ATOM 705 O O . GLU A 1 93 ? 9.497 2.031 -11.236 1.00 73.25 93 GLU A O 1
ATOM 710 N N . GLU A 1 94 ? 7.272 2.188 -11.181 1.00 68.00 94 GLU A N 1
ATOM 711 C CA . GLU A 1 94 ? 7.201 1.844 -9.761 1.00 68.00 94 GLU A CA 1
ATOM 712 C C . GLU A 1 94 ? 7.431 0.338 -9.576 1.00 68.00 94 GLU A C 1
ATOM 714 O O . GLU A 1 94 ? 6.730 -0.493 -10.158 1.00 68.00 94 GLU A O 1
ATOM 719 N N . HIS A 1 95 ? 8.405 -0.034 -8.743 1.00 74.00 95 HIS A N 1
ATOM 720 C CA . HIS A 1 95 ? 8.656 -1.426 -8.381 1.00 74.00 95 HIS A CA 1
ATOM 721 C C . HIS A 1 95 ? 9.170 -1.552 -6.935 1.00 74.00 95 HIS A C 1
ATOM 723 O O . HIS A 1 95 ? 9.883 -0.667 -6.453 1.00 74.00 95 HIS A O 1
ATOM 729 N N . PRO A 1 96 ? 8.863 -2.651 -6.217 1.00 76.69 96 PRO A N 1
ATOM 730 C CA . PRO A 1 96 ? 9.366 -2.849 -4.861 1.00 76.69 96 PRO A CA 1
ATOM 731 C C . PRO A 1 96 ? 10.894 -2.970 -4.823 1.00 76.69 96 PRO A C 1
ATOM 733 O O . PRO A 1 96 ? 11.505 -3.549 -5.722 1.00 76.69 96 PRO A O 1
ATOM 736 N N . ARG A 1 97 ? 11.514 -2.473 -3.746 1.00 82.94 97 ARG A N 1
ATOM 737 C CA . ARG A 1 97 ? 12.938 -2.690 -3.457 1.00 82.94 97 ARG A CA 1
ATOM 738 C C . ARG A 1 97 ? 13.140 -4.072 -2.842 1.00 82.94 97 ARG A C 1
ATOM 740 O O . ARG A 1 97 ? 12.474 -4.394 -1.862 1.00 82.94 97 ARG A O 1
ATOM 747 N N . ILE A 1 98 ? 14.101 -4.851 -3.341 1.00 86.31 98 ILE A N 1
ATOM 748 C CA . ILE A 1 98 ? 14.396 -6.209 -2.865 1.00 86.31 98 ILE A CA 1
ATOM 749 C C . ILE A 1 98 ? 15.825 -6.234 -2.304 1.00 86.31 98 ILE A C 1
ATOM 751 O O . ILE A 1 98 ? 16.787 -6.357 -3.065 1.00 86.31 98 ILE A O 1
ATOM 755 N N . PRO A 1 99 ? 16.016 -6.115 -0.974 1.00 82.56 99 PRO A N 1
ATOM 756 C CA . PRO A 1 99 ? 17.348 -6.042 -0.375 1.00 82.56 99 PRO A CA 1
ATOM 757 C C . PRO A 1 99 ? 18.225 -7.247 -0.733 1.00 82.56 99 PRO A C 1
ATOM 759 O O . PRO A 1 99 ? 17.748 -8.379 -0.709 1.00 82.56 99 PRO A O 1
ATOM 762 N N . LYS A 1 100 ? 19.532 -7.034 -0.947 1.00 83.12 100 LYS A N 1
ATOM 763 C CA . LYS A 1 100 ? 20.507 -8.103 -1.268 1.00 83.12 100 LYS A CA 1
ATOM 764 C C . LYS A 1 100 ? 20.418 -9.316 -0.337 1.00 83.12 100 LYS A C 1
ATOM 766 O O . LYS A 1 100 ? 20.481 -10.456 -0.783 1.00 83.12 100 LYS A O 1
ATOM 771 N N . ARG A 1 101 ? 20.210 -9.068 0.961 1.00 80.56 101 ARG A N 1
ATOM 772 C CA . ARG A 1 101 ? 19.997 -10.125 1.956 1.00 80.56 101 ARG A CA 1
ATOM 773 C C . ARG A 1 101 ? 18.793 -11.008 1.610 1.00 80.56 101 ARG A C 1
ATOM 775 O O . ARG A 1 101 ? 18.928 -12.223 1.635 1.00 80.56 101 ARG A O 1
ATOM 782 N N . ALA A 1 102 ? 17.659 -10.403 1.259 1.00 87.19 102 ALA A N 1
ATOM 783 C CA . ALA A 1 102 ? 16.453 -11.130 0.871 1.00 87.19 102 ALA A CA 1
ATOM 784 C C . ALA A 1 102 ? 16.689 -11.940 -0.408 1.00 87.19 102 ALA A C 1
ATOM 786 O O . ALA A 1 102 ? 16.314 -13.102 -0.461 1.00 87.19 102 ALA A O 1
ATOM 787 N N . ARG A 1 103 ? 17.391 -11.370 -1.398 1.00 96.88 103 ARG A N 1
ATOM 788 C CA . ARG A 1 103 ? 17.765 -12.073 -2.639 1.00 96.88 103 ARG A CA 1
ATOM 789 C C . ARG A 1 103 ? 18.557 -13.352 -2.360 1.00 96.88 103 ARG A C 1
ATOM 791 O O . ARG A 1 103 ? 18.242 -14.404 -2.907 1.00 96.88 103 ARG A O 1
ATOM 798 N N . ARG A 1 104 ? 19.548 -13.265 -1.468 1.00 93.69 104 ARG A N 1
ATOM 799 C CA . ARG A 1 104 ? 20.384 -14.403 -1.066 1.00 93.69 104 ARG A CA 1
ATOM 800 C C . ARG A 1 104 ? 19.606 -15.440 -0.250 1.00 93.69 104 ARG A C 1
ATOM 802 O O . ARG A 1 104 ? 19.740 -16.633 -0.492 1.00 93.69 104 ARG A O 1
ATOM 809 N N . GLU A 1 105 ? 18.760 -15.004 0.683 1.00 89.50 105 GLU A N 1
ATOM 810 C CA . GLU A 1 105 ? 17.903 -15.912 1.461 1.00 89.50 105 GLU A CA 1
ATOM 811 C C . GLU A 1 105 ? 16.849 -16.617 0.580 1.00 89.50 105 GLU A C 1
ATOM 813 O O . GLU A 1 105 ? 16.585 -17.796 0.792 1.00 89.50 105 GLU A O 1
ATOM 818 N N . ILE A 1 106 ? 16.310 -15.942 -0.443 1.00 97.38 106 ILE A N 1
ATOM 819 C CA . ILE A 1 106 ? 15.437 -16.541 -1.468 1.00 97.38 106 ILE A CA 1
ATOM 820 C C . ILE A 1 106 ? 16.179 -17.634 -2.238 1.00 97.38 106 ILE A C 1
ATOM 822 O O . ILE A 1 106 ? 15.675 -18.748 -2.351 1.00 97.38 106 ILE A O 1
ATOM 826 N N . ALA A 1 107 ? 17.382 -17.337 -2.735 1.00 97.19 107 ALA A N 1
ATOM 827 C CA . ALA A 1 107 ? 18.160 -18.293 -3.517 1.00 97.19 107 ALA A CA 1
ATOM 828 C C . ALA A 1 107 ? 18.488 -19.565 -2.714 1.00 97.19 107 ALA A C 1
ATOM 830 O O . ALA A 1 107 ? 18.426 -20.666 -3.245 1.00 97.19 107 ALA A O 1
ATOM 831 N N . ARG A 1 108 ? 18.754 -19.426 -1.410 1.00 96.50 108 ARG A N 1
ATOM 832 C CA . ARG A 1 108 ? 18.970 -20.558 -0.491 1.00 96.50 108 ARG A CA 1
ATOM 833 C C . ARG A 1 108 ? 17.720 -21.380 -0.209 1.00 96.50 108 ARG A C 1
ATOM 835 O O . ARG A 1 108 ? 17.836 -22.557 0.114 1.00 96.50 108 ARG A O 1
ATOM 842 N N . ALA A 1 109 ? 16.549 -20.752 -0.246 1.00 95.62 109 ALA A N 1
ATOM 843 C CA . ALA A 1 109 ? 15.287 -21.411 0.067 1.00 95.62 109 ALA A CA 1
ATOM 844 C C . ALA A 1 109 ? 14.740 -22.237 -1.106 1.00 95.62 109 ALA A C 1
ATOM 846 O O . ALA A 1 109 ? 13.952 -23.151 -0.878 1.00 95.62 109 ALA A O 1
ATOM 847 N N . LEU A 1 110 ? 15.138 -21.912 -2.340 1.00 96.19 110 LEU A N 1
ATOM 848 C CA . LEU A 1 110 ? 14.669 -22.574 -3.553 1.00 96.19 110 LEU A CA 1
ATOM 849 C C . LEU A 1 110 ? 15.306 -23.954 -3.752 1.00 96.19 110 LEU A C 1
ATOM 851 O O . LEU A 1 110 ? 16.526 -24.122 -3.728 1.00 96.19 110 LEU A O 1
ATOM 855 N N . THR A 1 111 ? 14.462 -24.940 -4.037 1.00 88.69 111 THR A N 1
ATOM 856 C CA . THR A 1 111 ? 14.873 -26.316 -4.311 1.00 88.69 111 THR A CA 1
ATOM 857 C C . THR A 1 111 ? 15.292 -26.459 -5.773 1.00 88.69 111 THR A C 1
ATOM 859 O O . THR A 1 111 ? 14.485 -26.285 -6.686 1.00 88.69 111 THR A O 1
ATOM 862 N N . GLY A 1 112 ? 16.553 -26.833 -6.009 1.00 90.62 112 GLY A N 1
ATOM 863 C CA . GLY A 1 112 ? 17.099 -26.977 -7.364 1.00 90.62 112 GLY A CA 1
ATOM 864 C C . GLY A 1 112 ? 16.397 -28.041 -8.215 1.00 90.62 112 GLY A C 1
ATOM 865 O O . GLY A 1 112 ? 16.277 -27.862 -9.423 1.00 90.62 112 GLY A O 1
ATOM 866 N N . SER A 1 113 ? 15.875 -29.111 -7.605 1.00 91.50 113 SER A N 1
ATOM 867 C CA . SER A 1 113 ? 15.225 -30.205 -8.339 1.00 91.50 113 SER A CA 1
ATOM 868 C C . SER A 1 113 ? 13.960 -29.759 -9.078 1.00 91.50 113 SER A C 1
ATOM 870 O O . SER A 1 113 ? 13.804 -30.106 -10.241 1.00 91.50 113 SER A O 1
ATOM 872 N N . GLU A 1 114 ? 13.108 -28.931 -8.457 1.00 90.75 114 GLU A N 1
ATOM 873 C CA . GLU A 1 114 ? 11.881 -28.426 -9.101 1.00 90.75 114 GLU A CA 1
ATOM 874 C C . GLU A 1 114 ? 12.197 -27.539 -10.312 1.00 90.75 114 GLU A C 1
ATOM 876 O O . GLU A 1 114 ? 11.510 -27.604 -11.327 1.00 90.75 114 GLU A O 1
ATOM 881 N N . LEU A 1 115 ? 13.259 -26.731 -10.238 1.00 95.25 115 LEU A N 1
ATOM 882 C CA . LEU A 1 115 ? 13.709 -25.930 -11.381 1.00 95.25 115 LEU A CA 1
ATOM 883 C C . LEU A 1 115 ? 14.350 -26.804 -12.466 1.00 95.25 115 LEU A C 1
ATOM 885 O O . LEU A 1 115 ? 14.214 -26.511 -13.655 1.00 95.25 115 LEU A O 1
ATOM 889 N N . ASN A 1 116 ? 15.041 -27.875 -12.070 1.00 95.12 116 ASN A N 1
ATOM 890 C CA . ASN A 1 116 ? 15.701 -28.788 -12.994 1.00 95.12 116 ASN A CA 1
ATOM 891 C C . ASN A 1 116 ? 14.704 -29.653 -13.786 1.00 95.12 116 ASN A C 1
ATOM 893 O O . ASN A 1 116 ? 14.931 -29.910 -14.969 1.00 95.12 116 ASN A O 1
ATOM 897 N N . ASP A 1 117 ? 13.564 -30.017 -13.188 1.00 95.38 117 ASP A N 1
ATOM 898 C CA . ASP A 1 117 ? 12.464 -30.712 -13.879 1.00 95.38 117 ASP A CA 1
ATOM 899 C C . ASP A 1 117 ? 11.958 -29.914 -15.098 1.00 95.38 117 ASP A C 1
ATOM 901 O O . ASP A 1 117 ? 11.564 -30.483 -16.119 1.00 95.38 117 ASP A O 1
ATOM 905 N N . TYR A 1 118 ? 12.057 -28.581 -15.032 1.00 96.25 118 TYR A N 1
ATOM 906 C CA . TYR A 1 118 ? 11.689 -27.650 -16.101 1.00 96.25 118 TYR A CA 1
ATOM 907 C C . TYR A 1 118 ? 12.896 -26.888 -16.677 1.00 96.25 118 TYR A C 1
ATOM 909 O O . TYR A 1 118 ? 12.747 -25.783 -17.212 1.00 96.25 118 TYR A O 1
ATOM 917 N N . TYR A 1 119 ? 14.094 -27.488 -16.628 1.00 97.00 119 TYR A N 1
ATOM 918 C CA . TYR A 1 119 ? 15.369 -26.801 -16.871 1.00 97.00 119 TYR A CA 1
ATOM 919 C C . TYR A 1 119 ? 15.414 -25.968 -18.156 1.00 97.00 119 TYR A C 1
ATOM 921 O O . TYR A 1 119 ? 15.860 -24.826 -18.130 1.00 97.00 119 TYR A O 1
ATOM 929 N N . ARG A 1 120 ? 14.921 -26.487 -19.291 1.00 97.38 120 ARG A N 1
ATOM 930 C CA . ARG A 1 120 ? 14.943 -25.742 -20.568 1.00 97.38 120 ARG A CA 1
ATOM 931 C C . ARG A 1 120 ? 14.203 -24.405 -20.482 1.00 97.38 120 ARG A C 1
ATOM 933 O O . ARG A 1 120 ? 14.650 -23.426 -21.072 1.00 97.38 120 ARG A O 1
ATOM 940 N N . ARG A 1 121 ? 13.084 -24.365 -19.754 1.00 98.00 121 ARG A N 1
ATOM 941 C CA . ARG A 1 121 ? 12.271 -23.155 -19.577 1.00 98.00 121 ARG A CA 1
ATOM 942 C C . ARG A 1 121 ? 12.924 -22.211 -18.573 1.00 98.00 121 ARG A C 1
ATOM 944 O O . ARG A 1 121 ? 13.065 -21.028 -18.859 1.00 98.00 121 ARG A O 1
ATOM 951 N N . PHE A 1 122 ? 13.424 -22.750 -17.461 1.00 97.69 122 PHE A N 1
ATOM 952 C CA . PHE A 1 122 ? 14.199 -21.981 -16.486 1.00 97.69 122 PHE A CA 1
ATOM 953 C C . PHE A 1 122 ? 15.444 -21.337 -17.120 1.00 97.69 122 PHE A C 1
ATOM 955 O O . PHE A 1 122 ? 15.722 -20.158 -16.915 1.00 97.69 122 PHE A O 1
ATOM 962 N N . ARG A 1 123 ? 16.154 -22.072 -17.977 1.00 96.94 123 ARG A N 1
ATOM 963 C CA . ARG A 1 123 ? 17.300 -21.568 -18.734 1.00 96.94 123 ARG A CA 1
ATOM 964 C C . ARG A 1 123 ? 16.918 -20.454 -19.708 1.00 96.94 123 ARG A C 1
ATOM 966 O O . ARG A 1 123 ? 17.664 -19.483 -19.826 1.00 96.94 123 ARG A O 1
ATOM 973 N N . ALA A 1 124 ? 15.776 -20.574 -20.385 1.00 96.38 124 ALA A N 1
ATOM 974 C CA . ALA A 1 124 ? 15.261 -19.523 -21.259 1.00 96.38 124 ALA A CA 1
ATOM 975 C C . ALA A 1 124 ? 14.910 -18.251 -20.467 1.00 96.38 124 ALA A C 1
ATOM 977 O O . ALA A 1 124 ? 15.289 -17.156 -20.881 1.00 96.38 124 ALA A O 1
ATOM 978 N N . LEU A 1 125 ? 14.284 -18.392 -19.2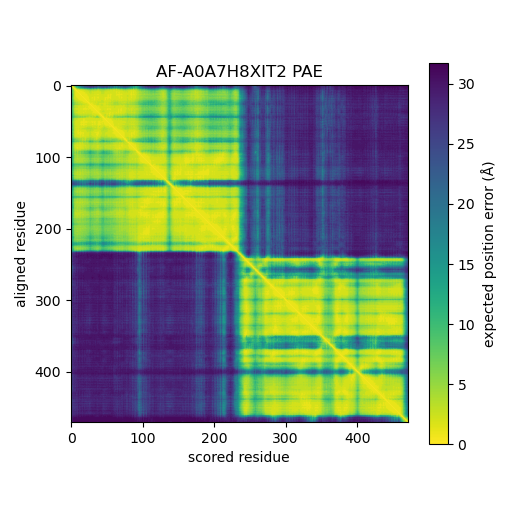91 1.00 97.44 125 LEU A N 1
ATOM 979 C CA . LEU A 1 125 ? 14.037 -17.276 -18.375 1.00 97.44 125 LEU A CA 1
ATOM 980 C C . LEU A 1 125 ? 15.348 -16.579 -17.983 1.00 97.44 125 LEU A C 1
ATOM 982 O O . LEU A 1 125 ? 15.453 -15.359 -18.118 1.00 97.44 125 LEU A O 1
ATOM 98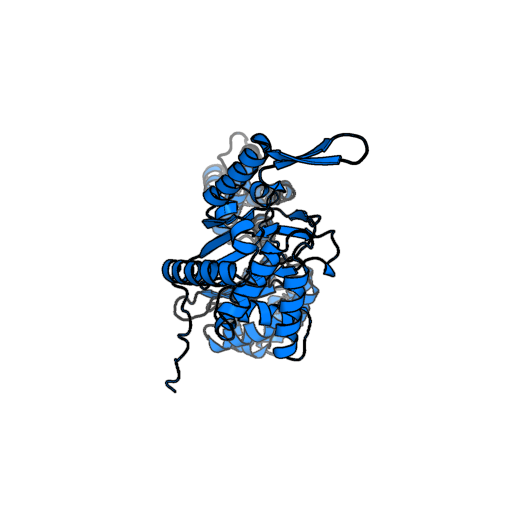6 N N . LEU A 1 126 ? 16.365 -17.339 -17.562 1.00 96.31 126 LEU A N 1
ATOM 987 C CA . LEU A 1 126 ? 17.681 -16.784 -17.234 1.00 96.31 126 LEU A CA 1
ATOM 988 C C . LEU A 1 126 ? 18.292 -16.026 -18.421 1.00 96.31 126 LEU A C 1
ATOM 990 O O . LEU A 1 126 ? 18.763 -14.911 -18.232 1.00 96.31 126 LEU A O 1
ATOM 994 N N . GLY A 1 127 ? 18.230 -16.575 -19.637 1.00 92.56 127 GLY A N 1
ATOM 995 C CA . GLY A 1 127 ? 18.740 -15.912 -20.844 1.00 92.56 127 GLY A CA 1
ATOM 996 C C . GLY A 1 127 ? 17.969 -14.648 -21.228 1.00 92.56 127 GLY A C 1
ATOM 997 O O . GLY A 1 127 ? 18.539 -13.730 -21.810 1.00 92.56 127 GLY A O 1
ATOM 998 N N . SER A 1 128 ? 16.685 -14.564 -20.872 1.00 90.38 128 SER A N 1
ATOM 999 C CA . SER A 1 128 ? 15.881 -13.361 -21.118 1.00 90.38 128 SER A CA 1
ATOM 1000 C C . SER A 1 128 ? 16.209 -12.207 -20.158 1.00 90.38 128 SER A C 1
ATOM 1002 O O . SER A 1 128 ? 15.988 -11.040 -20.490 1.00 90.38 128 SER A O 1
ATOM 1004 N N . LEU A 1 129 ? 16.748 -12.521 -18.974 1.00 92.06 129 LEU A N 1
ATOM 1005 C CA . LEU A 1 129 ? 17.011 -11.555 -17.907 1.00 92.06 129 LEU A CA 1
ATOM 1006 C C . LEU A 1 129 ? 18.498 -11.277 -17.672 1.00 92.06 129 LEU A C 1
ATOM 1008 O O . LEU A 1 129 ? 18.822 -10.194 -17.191 1.00 92.06 129 LEU A O 1
ATOM 1012 N N . PHE A 1 130 ? 19.403 -12.196 -17.996 1.00 92.38 130 PHE A N 1
ATOM 1013 C CA . PHE A 1 130 ? 20.822 -12.100 -17.655 1.00 92.38 130 PHE A CA 1
ATOM 1014 C C . PHE A 1 130 ? 21.715 -12.406 -18.850 1.00 92.38 130 PHE A C 1
ATOM 1016 O O . PHE A 1 130 ? 21.312 -13.065 -19.807 1.00 92.38 130 PHE A O 1
ATOM 1023 N N . ASP A 1 131 ? 22.952 -11.920 -18.784 1.00 88.69 131 ASP A N 1
ATOM 1024 C CA . ASP A 1 131 ? 23.980 -12.340 -19.724 1.00 88.69 131 ASP A CA 1
ATOM 1025 C C . ASP A 1 131 ? 24.477 -13.731 -19.342 1.00 88.69 131 ASP A C 1
ATOM 1027 O O . ASP A 1 131 ? 25.131 -13.907 -18.315 1.00 88.69 131 ASP A O 1
ATOM 1031 N N . LEU A 1 132 ? 24.167 -14.729 -20.162 1.00 89.38 132 LEU A N 1
ATOM 1032 C CA . LEU A 1 132 ? 24.710 -16.069 -19.958 1.00 89.38 132 LEU A CA 1
ATOM 1033 C C . LEU A 1 132 ? 26.065 -16.248 -20.649 1.00 89.38 132 LEU A C 1
ATOM 1035 O O . LEU A 1 132 ? 26.697 -17.289 -20.476 1.00 89.38 132 LEU A O 1
ATOM 1039 N N . GLY A 1 133 ? 26.538 -15.237 -21.378 1.00 83.12 133 GLY A N 1
ATOM 1040 C CA . GLY A 1 133 ? 27.723 -15.306 -22.213 1.00 83.12 133 GLY A CA 1
ATOM 1041 C C . GLY A 1 133 ? 27.542 -16.215 -23.429 1.00 83.12 133 GLY A C 1
ATOM 1042 O O . GLY A 1 133 ? 26.563 -16.947 -23.575 1.00 83.12 133 GLY A O 1
ATOM 1043 N N . GLY A 1 134 ? 28.534 -16.167 -24.312 1.00 70.25 134 GLY A N 1
ATOM 1044 C CA . GLY A 1 134 ? 28.606 -17.010 -25.496 1.00 70.25 134 GLY A CA 1
ATOM 1045 C C . GLY A 1 134 ? 29.879 -16.734 -26.289 1.00 70.25 134 GLY A C 1
ATOM 1046 O O . GLY A 1 134 ? 30.321 -15.592 -26.399 1.00 70.25 134 GLY A O 1
ATOM 1047 N N . GLY A 1 135 ? 30.484 -17.798 -26.816 1.00 58.59 135 GLY A N 1
ATOM 1048 C CA . GLY A 1 135 ? 31.685 -17.732 -27.644 1.00 58.59 135 GLY A CA 1
ATOM 1049 C C . GLY A 1 135 ? 32.600 -18.932 -27.421 1.00 58.59 135 GLY A C 1
ATOM 1050 O O . GLY A 1 135 ? 32.957 -19.260 -26.292 1.00 58.59 135 GLY A O 1
ATOM 1051 N N . VAL A 1 136 ? 33.010 -19.590 -28.507 1.00 50.91 136 VAL A N 1
ATOM 1052 C CA . VAL A 1 136 ? 34.019 -20.652 -28.441 1.00 50.91 136 VAL A CA 1
ATOM 1053 C C . VAL A 1 136 ? 35.375 -20.000 -28.175 1.00 50.91 136 VAL A C 1
ATOM 1055 O O . VAL A 1 136 ? 35.949 -19.359 -29.055 1.00 50.91 136 VAL A O 1
ATOM 1058 N N . LEU A 1 137 ? 35.904 -20.168 -26.963 1.00 53.50 137 LEU A N 1
ATOM 1059 C CA . LEU A 1 137 ? 37.307 -19.874 -26.681 1.00 53.50 137 LEU A CA 1
ATOM 1060 C C . LEU A 1 137 ? 38.200 -20.847 -27.464 1.00 53.50 137 LEU A C 1
ATOM 1062 O O . LEU A 1 137 ? 37.899 -22.039 -27.591 1.00 53.50 137 LEU A O 1
ATOM 1066 N N . TRP A 1 138 ? 39.318 -20.333 -27.985 1.00 43.94 138 TRP A N 1
ATOM 1067 C CA . TRP A 1 138 ? 40.368 -21.135 -28.619 1.00 43.94 138 TRP A CA 1
ATOM 1068 C C . TRP A 1 138 ? 40.762 -22.297 -27.691 1.00 43.94 138 TRP A C 1
ATOM 1070 O O . TRP A 1 138 ? 41.321 -22.075 -26.620 1.00 43.94 138 TRP A O 1
ATOM 1080 N N . GLY A 1 139 ? 40.424 -23.531 -28.083 1.00 59.50 139 GLY A N 1
ATOM 1081 C CA . GLY A 1 139 ? 40.558 -24.728 -27.239 1.00 59.50 139 GLY A CA 1
ATOM 1082 C C . GLY A 1 139 ? 39.274 -25.552 -27.059 1.00 59.50 139 GLY A C 1
ATOM 1083 O O . GLY A 1 139 ? 39.331 -26.630 -26.475 1.00 59.50 139 GLY A O 1
ATOM 1084 N N . GLY A 1 140 ? 38.128 -25.094 -27.581 1.00 64.69 140 GLY A N 1
ATOM 1085 C CA . GLY A 1 140 ? 36.925 -25.921 -27.773 1.00 64.69 140 GLY A CA 1
ATOM 1086 C C . GLY A 1 140 ? 36.068 -26.173 -26.528 1.00 64.69 140 GLY A C 1
ATOM 1087 O O . GLY A 1 140 ? 35.112 -26.941 -26.606 1.00 64.69 140 GLY A O 1
ATOM 1088 N N . ARG A 1 141 ? 36.375 -25.537 -25.390 1.00 67.38 141 ARG A N 1
ATOM 1089 C CA . ARG A 1 141 ? 35.522 -25.558 -24.192 1.00 67.38 141 ARG A CA 1
ATOM 1090 C C . ARG A 1 141 ? 34.789 -24.231 -24.049 1.00 67.38 141 ARG A C 1
ATOM 1092 O O . ARG A 1 141 ? 35.423 -23.181 -23.974 1.00 67.38 141 ARG A O 1
ATOM 1099 N N . ASP A 1 142 ? 33.466 -24.301 -23.999 1.00 77.25 142 ASP A N 1
ATOM 1100 C CA . ASP A 1 142 ? 32.618 -23.175 -23.628 1.00 77.25 142 ASP A CA 1
ATOM 1101 C C . ASP A 1 142 ? 32.695 -22.981 -22.105 1.00 77.25 142 ASP A C 1
ATOM 1103 O O . ASP A 1 142 ? 32.374 -23.886 -21.335 1.00 77.25 142 ASP A O 1
ATOM 1107 N N . LEU A 1 143 ? 33.202 -21.823 -21.680 1.00 81.94 143 LEU A N 1
ATOM 1108 C CA . LEU A 1 143 ? 33.348 -21.435 -20.271 1.00 81.94 143 LEU A CA 1
ATOM 1109 C C . LEU A 1 143 ? 32.361 -20.328 -19.880 1.00 81.94 143 LEU A C 1
ATOM 1111 O O . LEU A 1 143 ? 32.519 -19.707 -18.826 1.00 81.94 143 LEU A O 1
ATOM 1115 N N . SER A 1 144 ? 31.369 -20.059 -20.732 1.00 90.06 144 SER A N 1
ATOM 1116 C CA . SER A 1 144 ? 30.308 -19.102 -20.449 1.00 90.06 144 SER A CA 1
ATOM 1117 C C . SER A 1 144 ? 29.546 -19.474 -19.174 1.00 90.06 144 SER A C 1
ATOM 1119 O O . SER A 1 144 ? 29.516 -20.632 -18.739 1.00 90.06 144 SER A O 1
ATOM 1121 N N . VAL A 1 145 ? 28.905 -18.477 -18.562 1.00 92.88 145 VAL A N 1
ATOM 1122 C CA . VAL A 1 145 ? 28.033 -18.693 -17.399 1.00 92.88 145 VAL A CA 1
ATOM 1123 C C . VAL A 1 145 ? 26.943 -19.706 -17.751 1.00 92.88 145 VAL A C 1
ATOM 1125 O O . VAL A 1 145 ? 26.693 -20.632 -16.985 1.00 92.88 145 VAL A O 1
ATOM 1128 N N . GLY A 1 146 ? 26.372 -19.603 -18.951 1.00 94.00 146 GLY A N 1
ATOM 1129 C CA . GLY A 1 146 ? 25.386 -20.533 -19.481 1.00 94.00 146 GLY A CA 1
ATOM 1130 C C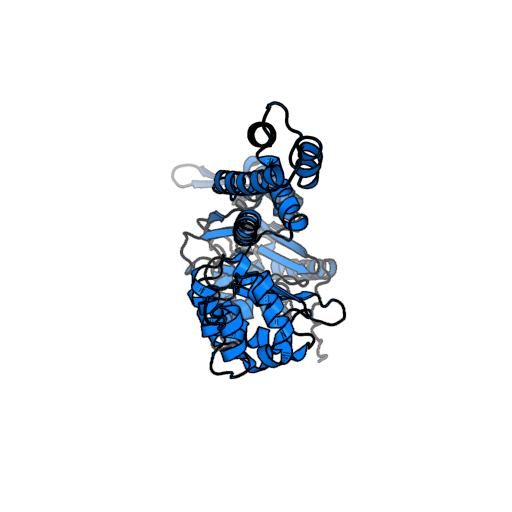 . GLY A 1 146 ? 25.889 -21.974 -19.540 1.00 94.00 146 GLY A C 1
ATOM 1131 O O . GLY A 1 146 ? 25.220 -22.857 -19.007 1.00 94.00 146 GLY A O 1
ATOM 1132 N N . ALA A 1 147 ? 27.067 -22.210 -20.123 1.00 92.44 147 ALA A N 1
ATOM 1133 C CA . ALA A 1 147 ? 27.649 -23.552 -20.209 1.00 92.44 147 ALA A CA 1
ATOM 1134 C C . ALA A 1 147 ? 27.980 -24.142 -18.830 1.00 92.44 147 ALA A C 1
ATOM 1136 O O . ALA A 1 147 ? 27.826 -25.343 -18.603 1.00 92.44 147 ALA A O 1
ATOM 1137 N N . ARG A 1 148 ? 28.391 -23.305 -17.871 1.00 94.88 148 ARG A N 1
ATOM 1138 C CA . ARG A 1 148 ? 28.596 -23.752 -16.488 1.00 94.88 148 ARG A CA 1
ATOM 1139 C C . ARG A 1 148 ? 27.279 -24.127 -15.810 1.00 94.88 148 ARG A C 1
ATOM 1141 O O . ARG A 1 148 ? 27.242 -25.150 -15.138 1.00 94.88 148 ARG A O 1
ATOM 1148 N N . ILE A 1 149 ? 26.203 -23.367 -16.024 1.00 96.38 149 ILE A N 1
ATOM 1149 C CA . ILE A 1 149 ? 24.867 -23.712 -15.510 1.00 96.38 149 ILE A CA 1
ATOM 1150 C C . ILE A 1 149 ? 24.370 -25.022 -16.145 1.00 96.38 149 ILE A C 1
ATOM 1152 O O . ILE A 1 149 ? 23.836 -25.867 -15.433 1.00 96.38 149 ILE A O 1
ATOM 1156 N N . ASP A 1 150 ? 24.566 -25.237 -17.453 1.00 95.44 150 ASP A N 1
ATOM 1157 C CA . ASP A 1 150 ? 24.272 -26.531 -18.101 1.00 95.44 150 ASP A CA 1
ATOM 1158 C C . ASP A 1 150 ? 24.979 -27.686 -17.388 1.00 95.44 150 ASP A C 1
ATOM 1160 O O . ASP A 1 150 ? 24.365 -28.687 -17.016 1.00 95.44 150 ASP A O 1
ATOM 1164 N N . GLN A 1 151 ? 26.282 -27.528 -17.171 1.00 95.00 151 GLN A N 1
ATOM 1165 C CA . GLN A 1 151 ? 27.127 -28.574 -16.619 1.00 95.00 151 GLN A CA 1
ATOM 1166 C C . GLN A 1 151 ? 26.814 -28.885 -15.151 1.00 95.00 151 GLN A C 1
ATOM 1168 O O . GLN A 1 151 ? 26.751 -30.064 -14.799 1.00 95.00 151 GLN A O 1
ATOM 1173 N N . HIS A 1 152 ? 26.655 -27.845 -14.330 1.00 95.31 152 HIS A N 1
ATOM 1174 C CA . HIS A 1 152 ? 26.666 -27.928 -12.866 1.00 95.31 152 HIS A CA 1
ATOM 1175 C C . HIS A 1 152 ? 25.284 -27.808 -12.206 1.00 95.31 152 HIS A C 1
ATOM 1177 O O . HIS A 1 152 ? 25.110 -28.113 -11.031 1.00 95.31 152 HIS A O 1
ATOM 1183 N N . PHE A 1 153 ? 24.262 -27.363 -12.938 1.00 96.19 153 PHE A N 1
ATOM 1184 C CA . PHE A 1 153 ? 22.892 -27.329 -12.421 1.00 96.19 153 PHE A CA 1
ATOM 1185 C C . PHE A 1 153 ? 22.008 -28.400 -13.067 1.00 96.19 153 PHE A C 1
ATOM 1187 O O . PHE A 1 153 ? 21.167 -28.984 -12.388 1.00 96.19 153 PHE A O 1
ATOM 1194 N N . HIS A 1 154 ? 22.211 -28.689 -14.360 1.00 96.00 154 HIS A N 1
ATOM 1195 C CA . HIS A 1 154 ? 21.374 -29.642 -15.093 1.00 96.00 154 HIS A CA 1
ATOM 1196 C C . HIS A 1 154 ? 21.986 -31.036 -15.220 1.00 96.00 154 HIS A C 1
ATOM 1198 O O . HIS A 1 154 ? 21.381 -32.018 -14.789 1.00 96.00 154 HIS A O 1
ATOM 1204 N N . LEU A 1 155 ? 23.171 -31.130 -15.832 1.00 94.44 155 LEU A N 1
ATOM 1205 C CA . LEU A 1 155 ? 23.793 -32.415 -16.165 1.00 94.44 155 LEU A CA 1
ATOM 1206 C C . LEU A 1 155 ? 24.399 -33.100 -14.938 1.00 94.44 155 LEU A C 1
ATOM 1208 O O . LEU A 1 155 ? 24.275 -34.312 -14.783 1.00 94.44 155 LEU A O 1
ATOM 1212 N N . ASN A 1 156 ? 25.042 -32.323 -14.068 1.00 93.62 156 ASN A N 1
ATOM 1213 C CA . ASN A 1 156 ? 25.595 -32.774 -12.797 1.00 93.62 156 ASN A CA 1
ATOM 1214 C C . ASN A 1 156 ? 25.137 -31.757 -11.757 1.00 93.62 156 ASN A C 1
ATOM 1216 O O . ASN A 1 156 ? 25.785 -30.731 -11.661 1.00 93.62 156 ASN A O 1
ATOM 1220 N N . PRO A 1 157 ? 24.013 -31.967 -11.054 1.00 90.06 157 PRO A N 1
ATOM 1221 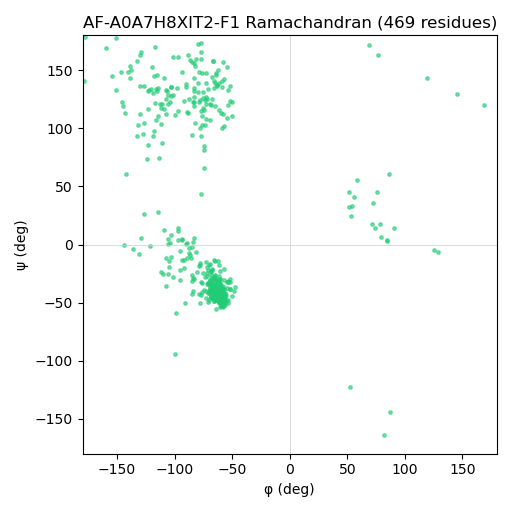C CA . PRO A 1 157 ? 23.412 -30.964 -10.173 1.00 90.06 157 PRO A CA 1
ATOM 1222 C C . PRO A 1 157 ? 24.218 -30.809 -8.870 1.00 90.06 157 PRO A C 1
ATOM 1224 O O . PRO A 1 157 ? 23.757 -31.180 -7.791 1.00 90.06 157 PRO A O 1
ATOM 1227 N N . ASP A 1 158 ? 25.454 -30.322 -8.984 1.00 94.50 158 ASP A N 1
ATOM 1228 C CA . ASP A 1 158 ? 26.361 -29.998 -7.884 1.00 94.50 158 ASP A CA 1
ATOM 1229 C C . ASP A 1 158 ? 26.271 -28.522 -7.466 1.00 94.50 158 ASP A C 1
ATOM 1231 O O . ASP A 1 158 ? 26.734 -28.185 -6.379 1.00 94.50 158 ASP A O 1
ATOM 1235 N N . TRP A 1 159 ? 25.626 -27.665 -8.266 1.00 96.75 159 TRP A N 1
ATOM 1236 C CA . TRP A 1 159 ? 25.277 -26.295 -7.888 1.00 96.75 159 TRP A CA 1
ATOM 1237 C C . TRP A 1 159 ? 23.906 -26.179 -7.228 1.00 96.75 159 TRP A C 1
ATOM 1239 O O . TRP A 1 159 ? 22.890 -26.709 -7.683 1.00 96.75 159 TRP A O 1
ATOM 1249 N N . THR A 1 160 ? 23.876 -25.360 -6.188 1.00 97.06 160 THR A N 1
ATOM 1250 C CA . THR A 1 160 ? 22.673 -24.815 -5.564 1.00 97.06 160 THR A CA 1
ATOM 1251 C C . THR A 1 160 ? 22.073 -23.676 -6.395 1.00 97.06 160 THR A C 1
ATOM 1253 O O . THR A 1 160 ? 22.714 -23.093 -7.272 1.00 97.06 160 THR A O 1
ATOM 1256 N N . VAL A 1 161 ? 20.828 -23.297 -6.087 1.00 97.62 161 VAL A N 1
ATOM 1257 C CA . VAL A 1 161 ? 20.189 -22.125 -6.711 1.00 97.62 161 VAL A CA 1
ATOM 1258 C C . VAL A 1 161 ? 20.916 -20.823 -6.340 1.00 97.62 161 VAL A C 1
ATOM 1260 O O . VAL A 1 161 ? 20.984 -19.914 -7.164 1.00 97.62 161 VAL A O 1
ATOM 1263 N N . GLU A 1 162 ? 21.523 -20.740 -5.148 1.00 97.19 162 GLU A N 1
ATOM 1264 C CA . GLU A 1 162 ? 22.386 -19.614 -4.754 1.00 97.19 162 GLU A CA 1
ATOM 1265 C C . GLU A 1 162 ? 23.596 -19.472 -5.684 1.00 97.19 162 GLU A C 1
ATOM 1267 O O . GLU A 1 162 ? 23.835 -18.375 -6.180 1.00 97.19 162 GLU A O 1
ATOM 1272 N N . GLU A 1 163 ? 24.293 -20.565 -6.005 1.00 97.75 163 GLU A N 1
ATOM 1273 C CA . GLU A 1 163 ? 25.446 -20.532 -6.918 1.00 97.75 163 GLU A CA 1
ATOM 1274 C C . GLU A 1 163 ? 25.051 -20.143 -8.346 1.00 97.75 163 GLU A C 1
ATOM 1276 O O . GLU A 1 163 ? 25.770 -19.382 -8.996 1.00 97.75 163 GLU A O 1
ATOM 1281 N N . VAL A 1 164 ? 23.882 -20.587 -8.824 1.00 97.75 164 VAL A N 1
ATOM 1282 C CA . VAL A 1 164 ? 23.330 -20.121 -10.108 1.00 97.75 164 VAL A CA 1
ATOM 1283 C C . VAL A 1 164 ? 23.039 -18.619 -10.059 1.00 97.75 164 VAL A C 1
ATOM 1285 O O . VAL A 1 164 ? 23.403 -17.897 -10.987 1.00 97.75 164 VAL A O 1
ATOM 1288 N N . PHE A 1 165 ? 22.403 -18.131 -8.989 1.00 98.00 165 PHE A N 1
ATOM 1289 C CA . PHE A 1 165 ? 22.040 -16.718 -8.840 1.00 98.00 165 PHE A CA 1
ATOM 1290 C C . PHE A 1 165 ? 23.269 -15.811 -8.698 1.00 98.00 165 PHE A C 1
ATOM 1292 O O . PHE A 1 165 ? 23.270 -14.712 -9.255 1.00 98.00 165 PHE A O 1
ATOM 1299 N N . ASP A 1 166 ? 24.313 -16.253 -7.997 1.00 96.50 166 ASP A N 1
ATOM 1300 C CA . ASP A 1 166 ? 25.591 -15.542 -7.926 1.00 96.50 166 ASP A CA 1
ATOM 1301 C C . ASP A 1 166 ? 26.284 -15.533 -9.300 1.00 96.50 166 ASP A C 1
ATOM 1303 O O . ASP A 1 166 ? 26.739 -14.480 -9.744 1.00 96.50 166 ASP A O 1
ATOM 1307 N N . ALA A 1 167 ? 26.305 -16.661 -10.023 1.00 95.56 167 ALA A N 1
ATOM 1308 C CA . ALA A 1 167 ? 26.969 -16.762 -11.326 1.00 95.56 167 ALA A CA 1
ATOM 1309 C C . ALA A 1 167 ? 26.370 -15.838 -12.401 1.00 95.56 167 ALA A C 1
ATOM 1311 O O . ALA A 1 167 ? 27.108 -15.352 -13.256 1.00 95.56 167 ALA A O 1
ATOM 1312 N N . VAL A 1 168 ? 25.056 -15.587 -12.362 1.00 95.00 168 VAL A N 1
ATOM 1313 C CA . VAL A 1 168 ? 24.372 -14.656 -13.284 1.00 95.00 168 VAL A CA 1
ATOM 1314 C C . VAL A 1 168 ? 24.306 -13.213 -12.761 1.00 95.00 168 VAL A C 1
ATOM 1316 O O . VAL A 1 168 ? 23.704 -12.357 -13.407 1.00 95.00 168 VAL A O 1
ATOM 1319 N N . GLY A 1 169 ? 24.861 -12.930 -11.576 1.00 94.94 169 GLY A N 1
ATOM 1320 C CA . GLY A 1 169 ? 24.832 -11.598 -10.961 1.00 94.94 169 GLY A CA 1
ATOM 1321 C C . GLY A 1 169 ? 23.472 -11.191 -10.370 1.00 94.94 169 GLY A C 1
ATOM 1322 O O . GLY A 1 169 ? 23.254 -10.020 -10.045 1.00 94.94 169 GLY A O 1
ATOM 1323 N N . ALA A 1 170 ? 22.535 -12.128 -10.184 1.00 96.31 170 ALA A N 1
ATOM 1324 C CA . ALA A 1 170 ? 21.197 -11.834 -9.666 1.00 96.31 170 ALA A CA 1
ATOM 1325 C C . ALA A 1 170 ? 21.234 -11.256 -8.240 1.00 96.31 170 ALA A C 1
ATOM 1327 O O . ALA A 1 170 ? 20.432 -10.380 -7.907 1.00 96.31 170 ALA A O 1
ATOM 1328 N N . ILE A 1 171 ? 22.167 -11.690 -7.391 1.00 91.81 171 ILE A N 1
ATOM 1329 C CA . ILE A 1 171 ? 22.237 -11.215 -6.003 1.00 91.81 171 ILE A CA 1
ATOM 1330 C C . ILE A 1 171 ? 22.877 -9.824 -5.920 1.00 91.81 171 ILE A C 1
ATOM 1332 O O . ILE A 1 171 ? 22.298 -8.924 -5.300 1.00 91.81 171 ILE A O 1
ATOM 1336 N N . ASP A 1 172 ? 24.039 -9.638 -6.548 1.00 86.75 172 ASP A N 1
ATOM 1337 C CA . ASP A 1 172 ? 24.895 -8.480 -6.288 1.00 86.75 172 ASP A CA 1
ATOM 1338 C C . ASP A 1 172 ? 24.830 -7.357 -7.328 1.00 86.75 172 ASP A C 1
ATOM 1340 O O . ASP A 1 172 ? 25.030 -6.199 -6.940 1.00 86.75 172 ASP A O 1
ATOM 1344 N N . GLU A 1 173 ? 24.508 -7.675 -8.583 1.00 87.31 173 GLU A N 1
ATOM 1345 C CA . GLU A 1 173 ? 24.602 -6.755 -9.728 1.00 87.31 173 GLU A CA 1
ATOM 1346 C C . GLU A 1 173 ? 23.232 -6.360 -10.300 1.00 87.31 173 GLU A C 1
ATOM 1348 O O . GLU A 1 173 ? 23.093 -5.299 -10.904 1.00 87.31 173 GLU A O 1
ATOM 1353 N N . SER A 1 174 ? 22.194 -7.178 -10.094 1.00 90.69 174 SER A N 1
ATOM 1354 C CA . SER A 1 174 ? 20.876 -6.929 -10.688 1.00 90.69 174 SER A CA 1
ATOM 1355 C C . SER A 1 174 ? 20.111 -5.757 -10.051 1.00 90.69 174 SER A C 1
ATOM 1357 O O . SER A 1 174 ? 20.180 -5.509 -8.839 1.00 90.69 174 SER A O 1
ATOM 1359 N N . SER A 1 175 ? 19.306 -5.061 -10.858 1.00 90.50 175 SER A N 1
ATOM 1360 C CA . SER A 1 175 ? 18.316 -4.104 -10.354 1.00 90.50 175 SER A CA 1
ATOM 1361 C C . SER A 1 175 ? 17.202 -4.816 -9.573 1.00 90.50 175 SER A C 1
ATOM 1363 O O . SER A 1 175 ? 16.943 -6.008 -9.762 1.00 90.50 175 SER A O 1
ATOM 1365 N N . ASP A 1 176 ? 16.510 -4.088 -8.692 1.00 89.69 176 ASP A N 1
ATOM 1366 C CA . ASP A 1 176 ? 15.376 -4.648 -7.940 1.00 89.69 176 ASP A CA 1
ATOM 1367 C C . ASP A 1 176 ? 14.265 -5.156 -8.869 1.00 89.69 176 ASP A C 1
ATOM 1369 O O . ASP A 1 176 ? 13.710 -6.231 -8.634 1.00 89.69 176 ASP A O 1
ATOM 1373 N N . ARG A 1 177 ? 13.982 -4.429 -9.960 1.00 92.00 177 ARG A N 1
ATOM 1374 C CA . ARG A 1 177 ? 12.991 -4.845 -10.957 1.00 92.00 177 ARG A CA 1
ATOM 1375 C C . ARG A 1 177 ? 13.402 -6.133 -11.656 1.00 92.00 177 ARG A C 1
ATOM 1377 O O . ARG A 1 177 ? 12.578 -7.038 -11.756 1.00 92.00 177 ARG A O 1
ATOM 1384 N N . ARG A 1 178 ? 14.658 -6.240 -12.098 1.00 94.06 178 ARG A N 1
ATOM 1385 C CA . ARG A 1 178 ? 15.174 -7.436 -12.778 1.00 94.06 178 ARG A CA 1
ATOM 1386 C C . ARG A 1 178 ? 15.127 -8.660 -11.867 1.00 94.06 178 ARG A C 1
ATOM 1388 O O . ARG A 1 178 ? 14.665 -9.715 -12.292 1.00 94.06 178 ARG A O 1
ATOM 1395 N N . PHE A 1 179 ? 15.523 -8.513 -10.601 1.00 96.56 179 PHE A N 1
ATOM 1396 C CA . PHE A 1 179 ? 15.381 -9.592 -9.621 1.00 96.56 179 PHE A CA 1
ATOM 1397 C C . PHE A 1 179 ? 13.910 -9.956 -9.373 1.00 96.56 179 PHE A C 1
ATOM 1399 O O . PHE A 1 179 ? 13.567 -11.133 -9.297 1.00 96.56 179 PHE A O 1
ATOM 1406 N N . GLY A 1 180 ? 13.025 -8.958 -9.292 1.00 95.50 180 GLY A N 1
ATOM 1407 C CA . GLY A 1 180 ? 11.583 -9.170 -9.185 1.00 95.50 180 GLY A CA 1
ATOM 1408 C C . GLY A 1 180 ? 11.020 -9.978 -10.358 1.00 95.50 180 GLY A C 1
ATOM 1409 O O . GLY A 1 180 ? 10.276 -10.929 -10.136 1.00 95.50 180 GLY A O 1
ATOM 1410 N N . LEU A 1 181 ? 11.422 -9.652 -11.589 1.00 95.88 181 LEU A N 1
ATOM 1411 C CA . LEU A 1 181 ? 11.042 -10.395 -12.795 1.00 95.88 181 LEU A CA 1
ATOM 1412 C C . LEU A 1 181 ? 11.587 -11.828 -12.791 1.00 95.88 181 LEU A C 1
ATOM 1414 O O . LEU A 1 181 ? 10.885 -12.731 -13.231 1.00 95.88 181 LEU A O 1
ATOM 1418 N N . LEU A 1 182 ? 12.791 -12.061 -12.256 1.00 97.94 182 LEU A N 1
ATOM 1419 C CA . LEU A 1 182 ? 13.341 -13.412 -12.107 1.00 97.94 182 LEU A CA 1
ATOM 1420 C C . LEU A 1 182 ? 12.443 -14.279 -11.219 1.00 97.94 182 LEU A C 1
ATOM 1422 O O . LEU A 1 182 ? 12.055 -15.369 -11.627 1.00 97.94 182 LEU A O 1
ATOM 1426 N N . ILE A 1 183 ? 12.080 -13.801 -10.026 1.00 97.88 183 ILE A N 1
ATOM 1427 C CA . ILE A 1 183 ? 11.284 -14.608 -9.088 1.00 97.88 183 ILE A CA 1
ATOM 1428 C C . ILE A 1 183 ? 9.815 -14.753 -9.509 1.00 97.88 183 ILE A C 1
ATOM 1430 O O . ILE A 1 183 ? 9.214 -15.781 -9.216 1.00 97.88 183 ILE A O 1
ATOM 1434 N N . GLN A 1 184 ? 9.257 -13.778 -10.237 1.00 97.19 184 GLN A N 1
ATOM 1435 C CA . GLN A 1 184 ? 7.936 -13.897 -10.880 1.00 97.19 184 GLN A CA 1
ATOM 1436 C C . GLN A 1 184 ? 7.976 -14.870 -12.063 1.00 97.19 184 GLN A C 1
ATOM 1438 O O . GLN A 1 184 ? 7.082 -15.691 -12.231 1.00 97.19 184 GLN A O 1
ATOM 1443 N N . GLY A 1 185 ? 9.037 -14.815 -12.870 1.00 97.38 185 GLY A N 1
ATOM 1444 C CA . GLY A 1 185 ? 9.243 -15.727 -13.989 1.00 97.38 185 GLY A CA 1
ATOM 1445 C C . GLY A 1 185 ? 9.450 -17.166 -13.529 1.00 97.38 185 GLY A C 1
ATOM 1446 O O . GLY A 1 185 ? 8.928 -18.079 -14.157 1.00 97.38 185 GLY A O 1
ATOM 1447 N N . ILE A 1 186 ? 10.149 -17.388 -12.411 1.00 97.75 186 ILE A N 1
ATOM 1448 C CA . ILE A 1 186 ? 10.324 -18.721 -11.809 1.00 97.75 186 ILE A CA 1
ATOM 1449 C C . ILE A 1 186 ? 8.977 -19.339 -11.421 1.00 97.75 186 ILE A C 1
ATOM 1451 O O . ILE A 1 186 ? 8.841 -20.555 -11.451 1.00 97.75 186 ILE A O 1
ATOM 1455 N N . THR A 1 187 ? 7.979 -18.529 -11.072 1.00 96.25 187 THR A N 1
ATOM 1456 C CA . THR A 1 187 ? 6.650 -19.005 -10.669 1.00 96.25 187 THR A CA 1
ATOM 1457 C C . THR A 1 187 ? 5.600 -18.840 -11.756 1.00 96.25 187 THR A C 1
ATOM 1459 O O . THR A 1 187 ? 4.428 -19.076 -11.478 1.00 96.25 187 THR A O 1
ATOM 1462 N N . SER A 1 188 ? 5.971 -18.464 -12.983 1.00 96.25 188 SER A N 1
ATOM 1463 C CA . SER A 1 188 ? 5.036 -18.338 -14.103 1.00 96.25 188 SER A CA 1
ATOM 1464 C C . SER A 1 188 ? 4.782 -19.688 -14.778 1.00 96.25 188 SER A C 1
ATOM 1466 O O . SER A 1 188 ? 5.633 -20.576 -14.746 1.00 96.25 188 SER A O 1
ATOM 1468 N N . SER A 1 189 ? 3.639 -19.833 -15.451 1.00 94.62 189 SER A N 1
ATOM 1469 C CA . SER A 1 189 ? 3.310 -21.039 -16.226 1.00 94.62 189 SER A CA 1
ATOM 1470 C C . SER A 1 189 ? 4.195 -21.233 -17.460 1.00 94.62 189 SER A C 1
ATOM 1472 O O . SER A 1 189 ? 4.353 -22.352 -17.948 1.00 94.62 189 SER A O 1
ATOM 1474 N N . GLU A 1 190 ? 4.823 -20.162 -17.952 1.00 95.19 190 GLU A N 1
ATOM 1475 C CA . GLU A 1 190 ? 5.811 -20.235 -19.030 1.00 95.19 190 GLU A CA 1
ATOM 1476 C C . GLU A 1 190 ? 7.056 -21.015 -18.594 1.00 95.19 190 GLU A C 1
ATOM 1478 O O . GLU A 1 190 ? 7.618 -21.772 -19.397 1.00 95.19 190 GLU A O 1
ATOM 1483 N N . THR A 1 191 ? 7.445 -20.878 -17.321 1.00 96.25 191 THR A N 1
ATOM 1484 C CA . THR A 1 191 ? 8.576 -21.596 -16.721 1.00 96.25 191 THR A CA 1
ATOM 1485 C C . THR A 1 191 ? 8.145 -22.914 -16.089 1.00 96.25 191 THR A C 1
ATOM 1487 O O . THR A 1 191 ? 8.732 -23.952 -16.389 1.00 96.25 191 THR A O 1
ATOM 1490 N N . ILE A 1 192 ? 7.103 -22.880 -15.257 1.00 95.81 192 ILE A N 1
ATOM 1491 C CA . ILE A 1 192 ? 6.599 -23.989 -14.444 1.00 95.81 192 ILE A CA 1
ATOM 1492 C C . ILE A 1 192 ? 5.116 -24.222 -14.786 1.00 95.81 192 ILE A C 1
ATOM 1494 O O . ILE A 1 192 ? 4.234 -23.689 -14.112 1.00 95.81 192 ILE A O 1
ATOM 1498 N N . PRO A 1 193 ? 4.805 -25.015 -15.829 1.00 94.56 193 PRO A N 1
ATOM 1499 C CA . PRO A 1 193 ? 3.433 -25.324 -16.244 1.00 94.56 193 PRO A CA 1
ATOM 1500 C C . PRO A 1 193 ? 2.755 -26.366 -15.328 1.00 94.56 193 PRO A C 1
ATOM 1502 O O . PRO A 1 193 ? 2.087 -27.287 -15.802 1.00 94.56 193 PRO A O 1
ATOM 1505 N N . ASP A 1 194 ? 2.915 -26.221 -14.011 1.00 93.69 194 ASP A N 1
ATOM 1506 C CA . ASP A 1 194 ? 2.333 -27.058 -12.955 1.00 93.69 194 ASP A CA 1
ATOM 1507 C C . ASP A 1 194 ? 1.948 -26.169 -11.762 1.00 93.69 194 ASP A C 1
ATOM 1509 O O . ASP A 1 194 ? 2.815 -25.627 -11.072 1.00 93.69 194 ASP A O 1
ATOM 1513 N N . GLU A 1 195 ? 0.642 -26.048 -11.497 1.00 92.25 195 GLU A N 1
ATOM 1514 C CA . GLU A 1 195 ? 0.102 -25.213 -10.415 1.00 92.25 195 GLU A CA 1
ATOM 1515 C C . GLU A 1 195 ? 0.695 -25.570 -9.043 1.00 92.25 195 GLU A C 1
ATOM 1517 O O . GLU A 1 195 ? 1.051 -24.689 -8.253 1.00 92.25 195 GLU A O 1
ATOM 1522 N N . ASN A 1 196 ? 0.813 -26.862 -8.734 1.00 92.44 196 ASN A N 1
ATOM 1523 C CA . ASN A 1 196 ? 1.297 -27.298 -7.431 1.00 92.44 196 ASN A CA 1
ATOM 1524 C C . ASN A 1 196 ? 2.781 -26.959 -7.268 1.00 92.44 196 ASN A C 1
ATOM 1526 O O . ASN A 1 196 ? 3.193 -26.548 -6.182 1.00 92.44 196 ASN A O 1
ATOM 1530 N N . ALA A 1 197 ? 3.577 -27.099 -8.330 1.00 94.38 197 ALA A N 1
ATOM 1531 C CA . ALA A 1 197 ? 4.976 -26.683 -8.329 1.00 94.38 197 ALA A CA 1
ATOM 1532 C C . ALA A 1 197 ? 5.119 -25.159 -8.177 1.00 94.38 197 ALA A C 1
ATOM 1534 O O . ALA A 1 197 ? 5.895 -24.709 -7.334 1.00 94.38 197 ALA A O 1
ATOM 1535 N N . GLN A 1 198 ? 4.309 -24.359 -8.883 1.00 94.62 198 GLN A N 1
ATOM 1536 C CA . GLN A 1 198 ? 4.297 -22.899 -8.717 1.00 94.62 198 GLN A CA 1
ATOM 1537 C C . GLN A 1 198 ? 4.015 -22.504 -7.257 1.00 94.62 198 GLN A C 1
ATOM 1539 O O . GLN A 1 198 ? 4.759 -21.719 -6.665 1.00 94.62 198 GLN A O 1
ATOM 1544 N N . ARG A 1 199 ? 2.985 -23.094 -6.633 1.00 92.44 199 ARG A N 1
ATOM 1545 C CA . ARG A 1 199 ? 2.625 -22.808 -5.232 1.00 92.44 199 ARG A CA 1
ATOM 1546 C C . ARG A 1 199 ? 3.714 -23.236 -4.243 1.00 92.44 199 ARG A C 1
ATOM 1548 O O . ARG A 1 199 ? 3.956 -22.520 -3.270 1.00 92.44 199 ARG A O 1
ATOM 1555 N N . ARG A 1 200 ? 4.401 -24.361 -4.481 1.00 94.69 200 ARG A N 1
ATOM 1556 C CA . ARG A 1 200 ? 5.533 -24.802 -3.642 1.00 94.69 200 ARG A CA 1
ATOM 1557 C C . ARG A 1 200 ? 6.734 -23.866 -3.751 1.00 94.69 200 ARG A C 1
ATOM 1559 O O . ARG A 1 200 ? 7.319 -23.538 -2.719 1.00 94.69 200 ARG A O 1
ATOM 1566 N N . LEU A 1 201 ? 7.064 -23.389 -4.950 1.00 96.75 201 LEU A N 1
ATOM 1567 C CA . LEU A 1 201 ? 8.132 -22.405 -5.155 1.00 96.75 201 LEU A CA 1
ATOM 1568 C C . LEU A 1 201 ? 7.797 -21.069 -4.474 1.00 96.75 201 LEU A C 1
ATOM 1570 O O . LEU A 1 201 ? 8.633 -20.500 -3.774 1.00 96.75 201 LEU A O 1
ATOM 1574 N N . VAL A 1 202 ? 6.549 -20.599 -4.576 1.00 95.81 202 VAL A N 1
ATOM 1575 C CA . VAL A 1 202 ? 6.083 -19.409 -3.839 1.00 95.81 202 VAL A CA 1
ATOM 1576 C C . VAL A 1 202 ? 6.202 -19.603 -2.325 1.00 95.81 202 VAL A C 1
ATOM 1578 O O . VAL A 1 202 ? 6.694 -18.712 -1.633 1.00 95.81 202 VAL A O 1
ATOM 1581 N N . ALA A 1 203 ? 5.816 -20.768 -1.796 1.00 90.44 203 ALA A N 1
ATOM 1582 C CA . ALA A 1 203 ? 5.933 -21.075 -0.370 1.00 90.44 203 ALA A CA 1
ATOM 1583 C C . ALA A 1 203 ? 7.392 -21.097 0.129 1.00 90.44 203 ALA A C 1
ATOM 1585 O O . ALA A 1 203 ? 7.638 -20.756 1.285 1.00 90.44 203 ALA A O 1
ATOM 1586 N N . GLN A 1 204 ? 8.353 -21.447 -0.732 1.00 96.00 204 GLN A N 1
ATOM 1587 C CA . GLN A 1 204 ? 9.790 -21.373 -0.434 1.00 96.00 204 GLN A CA 1
ATOM 1588 C C . GLN A 1 204 ? 10.301 -19.922 -0.416 1.00 96.00 204 GLN A C 1
ATOM 1590 O O . GLN A 1 204 ? 11.088 -19.551 0.453 1.00 96.00 204 GLN A O 1
ATOM 1595 N N . MET A 1 205 ? 9.830 -19.076 -1.337 1.00 96.31 205 MET A N 1
ATOM 1596 C CA . MET A 1 205 ? 10.304 -17.691 -1.473 1.00 96.31 205 MET A CA 1
ATOM 1597 C C . MET A 1 205 ? 9.618 -16.693 -0.531 1.00 96.31 205 MET A C 1
ATOM 1599 O O . MET A 1 205 ? 10.221 -15.691 -0.142 1.00 96.31 205 MET A O 1
ATOM 1603 N N . ASN A 1 206 ? 8.364 -16.934 -0.146 1.00 88.94 206 ASN A N 1
ATOM 1604 C CA . ASN A 1 206 ? 7.606 -15.990 0.673 1.00 88.94 206 ASN A 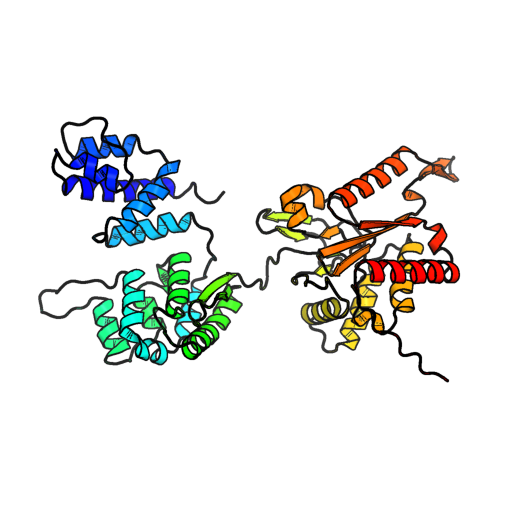CA 1
ATOM 1605 C C . ASN A 1 206 ? 8.169 -15.753 2.085 1.00 88.94 206 ASN A C 1
ATOM 1607 O O . ASN A 1 206 ? 8.082 -14.612 2.535 1.00 88.94 206 ASN A O 1
ATOM 1611 N N . PRO A 1 207 ? 8.771 -16.721 2.802 1.00 86.50 207 PRO A N 1
ATOM 1612 C CA . PRO A 1 207 ? 9.384 -16.457 4.104 1.00 86.50 207 PRO A CA 1
ATOM 1613 C C . PRO A 1 207 ? 10.487 -15.374 4.084 1.00 86.50 207 PRO A C 1
ATOM 1615 O O . PRO A 1 207 ? 10.347 -14.397 4.830 1.00 86.50 207 PRO A O 1
ATOM 1618 N N . PRO A 1 208 ? 11.538 -15.450 3.238 1.00 83.06 208 PRO A N 1
ATOM 1619 C CA . PRO A 1 208 ? 12.535 -14.378 3.149 1.00 83.06 208 PRO A CA 1
ATOM 1620 C C . PRO A 1 208 ? 11.978 -13.075 2.559 1.00 83.06 208 PRO A C 1
ATOM 1622 O O . PRO A 1 208 ? 12.357 -11.993 3.011 1.00 83.06 208 PRO A O 1
ATOM 1625 N N . LEU A 1 209 ? 11.024 -13.142 1.619 1.00 81.50 209 LEU A N 1
ATOM 1626 C CA . LEU A 1 209 ? 10.313 -11.948 1.141 1.00 81.50 209 LEU A CA 1
ATOM 1627 C C . LEU A 1 209 ? 9.552 -11.257 2.282 1.00 81.50 209 LEU A C 1
ATOM 1629 O O . LEU A 1 209 ? 9.687 -10.051 2.469 1.00 81.50 209 LEU A O 1
ATOM 1633 N N . THR A 1 210 ? 8.832 -12.014 3.110 1.00 77.00 210 THR A N 1
ATOM 1634 C CA . THR A 1 210 ? 8.055 -11.490 4.245 1.00 77.00 210 THR A CA 1
ATOM 1635 C C . THR A 1 210 ? 8.961 -10.822 5.273 1.00 77.00 210 THR A C 1
ATOM 1637 O O . THR A 1 210 ? 8.622 -9.761 5.802 1.00 77.00 210 THR A O 1
ATOM 1640 N N . ALA A 1 211 ? 10.141 -11.396 5.532 1.00 67.88 211 ALA A N 1
ATOM 1641 C CA . ALA A 1 211 ? 11.150 -10.790 6.401 1.00 67.88 211 ALA A CA 1
ATOM 1642 C C . ALA A 1 211 ? 11.657 -9.435 5.869 1.00 67.88 211 ALA A C 1
ATOM 1644 O O . ALA A 1 211 ? 12.053 -8.575 6.658 1.00 67.88 211 ALA A O 1
ATOM 1645 N N . ALA A 1 212 ? 11.603 -9.233 4.551 1.00 67.44 212 ALA A N 1
ATOM 1646 C CA . ALA A 1 212 ? 11.948 -7.991 3.868 1.00 67.44 212 ALA A CA 1
ATOM 1647 C C . ALA A 1 212 ? 10.748 -7.059 3.609 1.00 67.44 212 ALA A C 1
ATOM 1649 O O . ALA A 1 212 ? 10.924 -6.015 2.985 1.00 67.44 212 ALA A O 1
ATOM 1650 N N . GLY A 1 213 ? 9.544 -7.406 4.077 1.00 61.09 213 GLY A N 1
ATOM 1651 C CA . GLY A 1 213 ? 8.336 -6.628 3.806 1.00 61.09 213 GLY A CA 1
ATOM 1652 C C . GLY A 1 213 ? 7.847 -6.748 2.359 1.00 61.09 213 GLY A C 1
ATOM 1653 O O . GLY A 1 213 ? 7.358 -5.781 1.782 1.00 61.09 213 GLY A O 1
ATOM 1654 N N . LEU A 1 214 ? 7.993 -7.927 1.753 1.00 80.50 214 LEU A N 1
ATOM 1655 C CA . LEU A 1 214 ? 7.540 -8.289 0.409 1.00 80.50 214 LEU A CA 1
ATOM 1656 C C . LEU A 1 214 ? 6.736 -9.608 0.430 1.00 80.50 214 LEU A C 1
ATOM 1658 O O . LEU A 1 214 ? 6.761 -10.337 1.419 1.00 80.50 214 LEU A O 1
ATOM 1662 N N . GLU A 1 215 ? 6.009 -9.919 -0.640 1.00 86.62 215 GLU A N 1
ATOM 1663 C CA . GLU A 1 215 ? 5.327 -11.203 -0.898 1.00 86.62 215 GLU A CA 1
ATOM 1664 C C . GLU A 1 215 ? 5.162 -11.390 -2.397 1.00 86.62 215 GLU A C 1
ATOM 1666 O O . GLU A 1 215 ? 4.909 -10.433 -3.122 1.00 86.62 215 GLU A O 1
ATOM 1671 N N . LEU A 1 216 ? 5.262 -12.634 -2.848 1.00 87.00 216 LEU A N 1
ATOM 1672 C CA . LEU A 1 216 ? 4.703 -13.072 -4.116 1.00 87.00 216 LEU A CA 1
ATOM 1673 C C . LEU A 1 216 ? 3.221 -13.368 -3.902 1.00 87.00 216 LEU A C 1
ATOM 1675 O O . LEU A 1 216 ? 2.861 -14.369 -3.274 1.00 87.00 216 LEU A O 1
ATOM 1679 N N . ARG A 1 217 ? 2.371 -12.460 -4.384 1.00 85.00 217 ARG A N 1
ATOM 1680 C CA . ARG A 1 217 ? 0.915 -12.541 -4.253 1.00 85.00 217 ARG A CA 1
ATOM 1681 C C . ARG A 1 217 ? 0.305 -12.988 -5.567 1.00 85.00 217 ARG A C 1
ATOM 1683 O O . ARG A 1 217 ? 0.669 -12.471 -6.616 1.00 85.00 217 ARG A O 1
ATOM 1690 N N . GLU A 1 218 ? -0.646 -13.911 -5.490 1.00 82.94 218 GLU A N 1
ATOM 1691 C CA . GLU A 1 218 ? -1.448 -14.320 -6.642 1.00 82.94 218 GLU A CA 1
ATOM 1692 C C . GLU A 1 218 ? -2.301 -13.133 -7.124 1.00 82.94 218 GLU A C 1
ATOM 1694 O O . GLU A 1 218 ? -3.105 -12.597 -6.356 1.00 82.94 218 GLU A O 1
ATOM 1699 N N . THR A 1 219 ? -2.100 -12.689 -8.366 1.00 74.12 219 THR A N 1
ATOM 1700 C CA . THR A 1 219 ? -2.828 -11.560 -8.981 1.00 74.12 219 THR A CA 1
ATOM 1701 C C . THR A 1 219 ? -3.835 -12.001 -10.038 1.00 74.12 219 THR A C 1
ATOM 1703 O O . THR A 1 219 ? -4.707 -11.223 -10.424 1.00 74.12 219 THR A O 1
ATOM 1706 N N . GLY A 1 220 ? -3.780 -13.262 -10.461 1.00 72.00 220 GLY A N 1
ATOM 1707 C CA . GLY A 1 220 ? -4.732 -13.852 -11.391 1.00 72.00 220 GLY A CA 1
ATOM 1708 C C . GLY A 1 220 ? -4.439 -15.324 -11.648 1.00 72.00 220 GLY A C 1
ATOM 1709 O O . GLY A 1 220 ? -3.467 -15.868 -11.131 1.00 72.00 220 GLY A O 1
ATOM 1710 N N . ALA A 1 221 ? -5.281 -15.953 -12.466 1.00 83.25 221 ALA A N 1
ATOM 1711 C CA . ALA A 1 221 ? -5.115 -17.347 -12.871 1.00 83.25 221 ALA A CA 1
ATOM 1712 C C . ALA A 1 221 ? -5.509 -17.576 -14.350 1.00 83.25 221 ALA A C 1
ATOM 1714 O O . ALA A 1 221 ? -6.482 -18.288 -14.622 1.00 83.25 221 ALA A O 1
ATOM 1715 N N . PRO A 1 222 ? -4.838 -16.923 -15.323 1.00 73.88 222 PRO A N 1
ATOM 1716 C CA . PRO A 1 222 ? -5.100 -17.157 -16.742 1.00 73.88 222 PRO A CA 1
ATOM 1717 C C . PRO A 1 222 ? -4.874 -18.633 -17.095 1.00 73.88 222 PRO A C 1
ATOM 1719 O O . PRO A 1 222 ? -3.905 -19.249 -16.657 1.00 73.88 222 PRO A O 1
ATOM 1722 N N . ASP A 1 223 ? -5.805 -19.205 -17.861 1.00 77.12 223 ASP A N 1
ATOM 1723 C CA . ASP A 1 223 ? -5.781 -20.607 -18.304 1.00 77.12 223 ASP A CA 1
ATOM 1724 C C . ASP A 1 223 ? -5.628 -21.644 -17.171 1.00 77.12 223 ASP A C 1
ATOM 1726 O O . ASP A 1 223 ? -5.187 -22.769 -17.396 1.00 77.12 223 ASP A O 1
ATOM 1730 N N . GLY A 1 224 ? -6.021 -21.277 -15.944 1.00 78.31 224 GLY A N 1
ATOM 1731 C CA . GLY A 1 224 ? -5.962 -22.148 -14.768 1.00 78.31 224 GLY A CA 1
ATOM 1732 C C . GLY A 1 224 ? -4.609 -22.178 -14.054 1.00 78.31 224 GLY A C 1
ATOM 1733 O O . GLY A 1 224 ? -4.482 -22.892 -13.064 1.00 78.31 224 GLY A O 1
ATOM 1734 N N . TYR A 1 225 ? -3.622 -21.393 -14.497 1.00 86.62 225 TYR A N 1
ATOM 1735 C CA . TYR A 1 225 ? -2.326 -21.287 -13.828 1.00 86.62 225 TYR A CA 1
ATOM 1736 C C . TYR A 1 225 ? -2.215 -19.989 -13.027 1.00 86.62 225 TYR A C 1
ATOM 1738 O O . TYR A 1 225 ? -2.416 -18.918 -13.603 1.00 86.62 225 TYR A O 1
ATOM 1746 N N . PRO A 1 226 ? -1.852 -20.034 -11.732 1.00 80.88 226 PRO A N 1
ATOM 1747 C CA . PRO A 1 226 ? -1.683 -18.828 -10.936 1.00 80.88 226 PRO A CA 1
ATOM 1748 C C . PRO A 1 226 ? -0.543 -17.951 -11.473 1.00 80.88 226 PRO A C 1
ATOM 1750 O O . PRO A 1 226 ? 0.539 -18.432 -11.815 1.00 80.88 226 PRO A O 1
ATOM 1753 N N . VAL A 1 227 ? -0.791 -16.645 -11.508 1.00 86.00 227 VAL A N 1
ATOM 1754 C CA . VAL A 1 227 ? 0.191 -15.595 -11.790 1.00 86.00 227 VAL A CA 1
ATOM 1755 C C . VAL A 1 227 ? 0.520 -14.903 -10.481 1.00 86.00 227 VAL A C 1
ATOM 1757 O O . VAL A 1 227 ? -0.382 -14.479 -9.758 1.00 86.00 227 VAL A O 1
ATOM 1760 N N . PHE A 1 228 ? 1.811 -14.790 -10.178 1.00 86.69 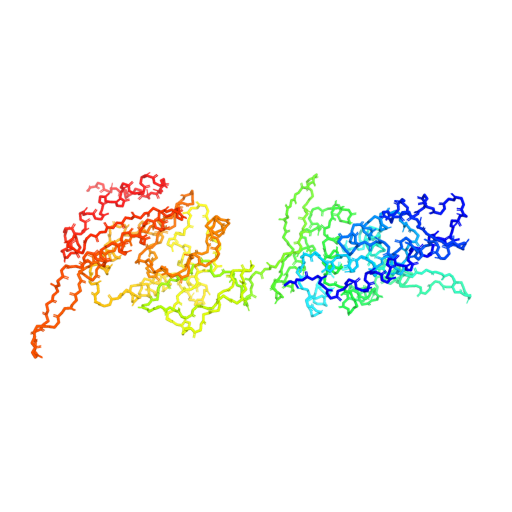228 PHE A N 1
ATOM 1761 C CA . PHE A 1 228 ? 2.296 -14.160 -8.958 1.00 86.69 228 PHE A CA 1
ATOM 1762 C C . PHE A 1 228 ? 3.076 -12.894 -9.273 1.00 86.69 228 PHE A C 1
ATOM 1764 O O . PHE A 1 228 ? 3.976 -12.899 -10.109 1.00 86.69 228 PHE A O 1
ATOM 1771 N N . GLU A 1 229 ? 2.790 -11.833 -8.529 1.00 89.00 229 GLU A N 1
ATOM 1772 C CA . GLU A 1 229 ? 3.542 -10.586 -8.583 1.00 89.00 229 GLU A CA 1
ATOM 1773 C C . GLU A 1 229 ? 4.191 -10.298 -7.235 1.00 89.00 229 GLU A C 1
ATOM 1775 O O . GLU A 1 229 ? 3.637 -10.576 -6.169 1.00 89.00 229 GLU A O 1
ATOM 1780 N N . VAL A 1 230 ? 5.387 -9.713 -7.285 1.00 85.88 230 VAL A N 1
ATOM 1781 C CA . VAL A 1 230 ? 6.073 -9.214 -6.092 1.00 85.88 230 VAL A CA 1
ATOM 1782 C C . VAL A 1 230 ? 5.377 -7.936 -5.674 1.00 85.88 230 VAL A C 1
ATOM 1784 O O . VAL A 1 230 ? 5.423 -6.927 -6.375 1.00 85.88 230 VAL A O 1
ATOM 1787 N N . VAL A 1 231 ? 4.781 -7.976 -4.497 1.00 75.62 231 VAL A N 1
ATOM 1788 C CA . VAL A 1 231 ? 4.150 -6.836 -3.849 1.00 75.62 231 VAL A CA 1
ATOM 1789 C C . VAL A 1 231 ? 4.838 -6.585 -2.516 1.00 75.62 231 VAL A C 1
ATOM 1791 O O . VAL A 1 231 ? 5.366 -7.501 -1.891 1.00 75.62 231 VAL A O 1
ATOM 1794 N N . ALA A 1 232 ? 4.834 -5.346 -2.038 1.00 59.34 232 ALA A N 1
ATOM 1795 C CA . ALA A 1 232 ? 5.293 -5.074 -0.682 1.00 59.34 232 ALA A CA 1
ATOM 1796 C C . ALA A 1 232 ? 4.304 -5.659 0.352 1.00 59.34 232 ALA A C 1
ATOM 1798 O O . ALA A 1 232 ? 3.127 -5.280 0.375 1.00 59.34 232 ALA A O 1
ATOM 1799 N N . THR A 1 233 ? 4.766 -6.561 1.232 1.00 53.28 233 THR A N 1
ATOM 1800 C CA . THR A 1 233 ? 4.034 -6.928 2.452 1.00 53.28 233 THR A CA 1
ATOM 1801 C C . THR A 1 233 ? 4.313 -5.923 3.534 1.00 53.28 233 THR A C 1
ATOM 1803 O O . THR A 1 233 ? 5.435 -5.677 3.960 1.00 53.28 233 THR A O 1
ATOM 1806 N N . ARG A 1 234 ? 3.246 -5.322 4.032 1.00 48.62 234 ARG A N 1
ATOM 1807 C CA . ARG A 1 234 ? 3.347 -4.267 5.029 1.00 48.62 234 ARG A CA 1
ATOM 1808 C C . ARG A 1 234 ? 3.704 -4.854 6.403 1.00 48.62 234 ARG A C 1
ATOM 1810 O O . ARG A 1 234 ? 2.816 -5.074 7.231 1.00 48.62 234 ARG A O 1
ATOM 1817 N N . SER A 1 235 ? 5.004 -5.055 6.651 1.00 33.47 235 SER A N 1
ATOM 1818 C CA . SER A 1 235 ? 5.563 -5.557 7.914 1.00 33.47 235 SER A CA 1
ATOM 1819 C C . SER A 1 235 ? 6.746 -4.709 8.419 1.00 33.47 235 SER A C 1
ATOM 1821 O O . SER A 1 235 ? 7.881 -4.871 7.993 1.00 33.47 235 SER A O 1
ATOM 1823 N N . ARG A 1 236 ? 6.450 -3.872 9.431 1.00 36.06 236 ARG A N 1
ATOM 1824 C CA . ARG A 1 236 ? 7.353 -3.159 10.373 1.00 36.06 236 ARG A CA 1
ATOM 1825 C C . ARG A 1 236 ? 8.131 -1.916 9.896 1.00 36.06 236 ARG A C 1
ATOM 1827 O O . ARG A 1 236 ? 9.281 -1.728 10.270 1.00 36.06 236 ARG A O 1
ATOM 1834 N N . LYS A 1 237 ? 7.446 -1.012 9.198 1.00 33.62 237 LYS A N 1
ATOM 1835 C CA . LYS A 1 237 ? 7.476 0.471 9.309 1.00 33.62 237 LYS A CA 1
ATOM 1836 C C . LYS A 1 237 ? 6.718 0.977 8.078 1.00 33.62 237 LYS A C 1
ATOM 1838 O O . LYS A 1 237 ? 7.096 0.615 6.976 1.00 33.62 237 LYS A O 1
ATOM 1843 N N . GLY A 1 238 ? 5.623 1.713 8.259 1.00 37.72 238 GLY A N 1
ATOM 1844 C CA . GLY A 1 238 ? 4.828 2.213 7.128 1.00 37.72 238 GLY A CA 1
ATOM 1845 C C . GLY A 1 238 ? 3.772 1.229 6.610 1.00 37.72 238 GLY A C 1
ATOM 1846 O O . GLY A 1 238 ? 3.766 0.829 5.451 1.00 37.72 238 GLY A O 1
ATOM 1847 N N . ARG A 1 239 ? 2.815 0.841 7.460 1.00 38.44 239 ARG A N 1
ATOM 1848 C CA . ARG A 1 239 ? 1.452 0.674 6.931 1.00 38.44 239 ARG A CA 1
ATOM 1849 C C . ARG A 1 239 ? 0.928 2.098 6.688 1.00 38.44 239 ARG A C 1
ATOM 1851 O O . ARG A 1 239 ? 1.139 2.915 7.586 1.00 38.44 239 ARG A O 1
ATOM 1858 N N . PRO A 1 240 ? 0.217 2.410 5.589 1.00 43.97 240 PRO A N 1
ATOM 1859 C CA . PRO A 1 240 ? -0.637 3.589 5.598 1.00 43.97 240 PRO A CA 1
ATOM 1860 C C . PRO A 1 240 ? -1.530 3.489 6.831 1.00 43.97 240 PRO A C 1
ATOM 1862 O O . PRO A 1 240 ? -2.184 2.466 7.064 1.00 43.97 240 PRO A O 1
ATOM 1865 N N . LYS A 1 241 ? -1.476 4.509 7.684 1.00 53.44 241 LYS A N 1
ATOM 1866 C CA . LYS A 1 241 ? -2.194 4.521 8.960 1.00 53.44 241 LYS A CA 1
ATOM 1867 C C . LYS A 1 241 ? -3.667 4.761 8.692 1.00 53.44 241 LYS A C 1
ATOM 1869 O O . LYS A 1 241 ? -4.121 5.893 8.778 1.00 53.44 241 LYS A O 1
ATOM 1874 N N . ASN A 1 242 ? -4.395 3.711 8.326 1.00 60.84 242 ASN A N 1
ATOM 1875 C CA . ASN A 1 242 ? -5.770 3.831 7.849 1.00 60.84 242 ASN A CA 1
ATOM 1876 C C . ASN A 1 242 ? -6.655 4.586 8.833 1.00 60.84 242 ASN A C 1
ATOM 1878 O O . ASN A 1 242 ? -7.493 5.360 8.396 1.00 60.84 242 ASN A O 1
ATOM 1882 N N . LEU A 1 243 ? -6.460 4.380 10.136 1.00 79.62 243 LEU A N 1
ATOM 1883 C CA . LEU A 1 243 ? -7.293 4.977 11.164 1.00 79.62 243 LEU A CA 1
ATOM 1884 C C . LEU A 1 243 ? -6.466 5.310 12.416 1.00 79.62 243 LEU A C 1
ATOM 1886 O O . LEU A 1 243 ? -5.850 4.433 13.024 1.00 79.62 243 LEU A O 1
ATOM 1890 N N . ILE A 1 244 ? -6.488 6.582 12.811 1.00 85.19 244 ILE A N 1
ATOM 1891 C CA . ILE A 1 244 ? -5.854 7.106 14.026 1.00 85.19 244 ILE A CA 1
ATOM 1892 C C . ILE A 1 244 ? -6.959 7.533 14.986 1.00 85.19 244 ILE A C 1
ATOM 1894 O O . ILE A 1 244 ? -7.748 8.427 14.670 1.00 85.19 244 ILE A O 1
ATOM 1898 N N . PHE A 1 245 ? -7.019 6.890 16.150 1.00 91.50 245 PHE A N 1
ATOM 1899 C CA . PHE A 1 245 ? -8.137 7.025 17.079 1.00 91.50 245 PHE A CA 1
ATOM 1900 C C . PHE A 1 245 ? -7.722 6.823 18.539 1.00 91.50 245 PHE A C 1
ATOM 1902 O O . PHE A 1 245 ? -6.564 6.527 18.847 1.00 91.50 245 PHE A O 1
ATOM 1909 N N . ALA A 1 246 ? -8.683 6.982 19.449 1.00 90.31 246 ALA A N 1
ATOM 1910 C CA . ALA A 1 246 ? -8.507 6.826 20.886 1.00 90.31 246 ALA A CA 1
ATOM 1911 C C . ALA A 1 246 ? -7.396 7.724 21.467 1.00 90.31 246 ALA A C 1
ATOM 1913 O O . ALA A 1 246 ? -6.632 7.281 22.335 1.00 90.31 246 ALA A O 1
ATOM 1914 N N . SER A 1 247 ? -7.316 8.980 21.009 1.00 84.75 247 SER A N 1
ATOM 1915 C CA . SER A 1 247 ? -6.373 9.982 21.522 1.00 84.75 247 SER A CA 1
ATOM 1916 C C . SER A 1 247 ? -7.089 11.173 22.159 1.00 84.75 247 SER A C 1
ATOM 1918 O O . SER A 1 247 ? -7.854 11.874 21.503 1.00 84.75 247 SER A O 1
ATOM 1920 N N . SER A 1 248 ? -6.799 11.430 23.437 1.00 74.31 248 SER A N 1
ATOM 1921 C CA . SER A 1 248 ? -7.430 12.494 24.233 1.00 74.31 248 SER A CA 1
ATOM 1922 C C . SER A 1 248 ? -6.977 13.912 23.858 1.00 74.31 248 SER A C 1
ATOM 1924 O O . SER A 1 248 ? -7.604 14.898 24.253 1.00 74.31 248 SER A O 1
ATOM 1926 N N . ARG A 1 249 ? -5.881 14.038 23.102 1.00 75.12 249 ARG A N 1
ATOM 1927 C CA . ARG A 1 249 ? -5.310 15.300 22.611 1.00 75.12 249 ARG A CA 1
ATOM 1928 C C . ARG A 1 249 ? -5.062 15.191 21.114 1.00 75.12 249 ARG A C 1
ATOM 1930 O O . ARG A 1 249 ? -5.016 14.092 20.580 1.00 75.12 249 ARG A O 1
ATOM 1937 N N . LYS A 1 250 ? -4.883 16.330 20.437 1.00 72.12 250 LYS A N 1
ATOM 1938 C CA . LYS A 1 250 ? -4.468 16.323 19.030 1.00 72.12 250 LYS A CA 1
ATOM 1939 C C . LYS A 1 250 ? -3.098 15.650 18.920 1.00 72.12 250 LYS A C 1
ATOM 1941 O O . LYS A 1 250 ? -2.149 16.212 19.470 1.00 72.12 250 LYS A O 1
ATOM 1946 N N . PRO A 1 251 ? -2.975 14.503 18.231 1.00 68.38 251 PRO A N 1
ATOM 1947 C CA . PRO A 1 251 ? -1.672 13.928 17.973 1.00 68.38 251 PRO A CA 1
ATOM 1948 C C . PRO A 1 251 ? -0.900 14.838 17.010 1.00 68.38 251 PRO A C 1
ATOM 1950 O O . PRO A 1 251 ? -1.481 15.456 16.111 1.00 68.38 251 PRO A O 1
ATOM 1953 N N . ASP A 1 252 ? 0.411 14.930 17.206 1.00 66.00 252 ASP A N 1
ATOM 1954 C CA . ASP A 1 252 ? 1.315 15.562 16.251 1.00 66.00 252 ASP A CA 1
ATOM 1955 C C . ASP A 1 252 ? 1.522 14.587 15.089 1.00 66.00 252 ASP A C 1
ATOM 1957 O O . ASP A 1 252 ? 2.189 13.556 15.221 1.00 66.00 252 ASP A O 1
ATOM 1961 N N . LEU A 1 253 ? 0.835 14.886 13.988 1.00 63.59 253 LEU A N 1
ATOM 1962 C CA . LEU A 1 253 ? 0.794 14.091 12.772 1.00 63.59 253 LEU A CA 1
ATOM 1963 C C . LEU A 1 253 ? 1.572 14.832 11.689 1.00 63.59 253 LEU A C 1
ATOM 1965 O O . LEU A 1 253 ? 1.154 15.909 11.254 1.00 63.59 253 LEU A O 1
ATOM 1969 N N . ARG A 1 254 ? 2.667 14.242 11.213 1.00 57.16 254 ARG A N 1
ATOM 1970 C CA . ARG A 1 254 ? 3.359 14.707 10.009 1.00 57.16 254 ARG A CA 1
ATOM 1971 C C . ARG A 1 254 ? 3.092 13.751 8.865 1.00 57.16 254 ARG A C 1
ATOM 1973 O O . ARG A 1 254 ? 3.221 12.546 9.016 1.00 57.16 254 ARG A O 1
ATOM 1980 N N . LEU A 1 255 ? 2.727 14.299 7.714 1.00 51.34 255 LEU A N 1
ATOM 1981 C CA . LEU A 1 255 ? 2.749 13.561 6.458 1.00 51.34 255 LEU A CA 1
ATOM 1982 C C . LEU A 1 255 ? 4.211 13.311 6.088 1.00 51.34 255 LEU A C 1
ATOM 1984 O O . LEU A 1 255 ? 4.912 14.254 5.722 1.00 51.34 255 LEU A O 1
ATOM 1988 N N . SER A 1 256 ? 4.663 12.070 6.231 1.00 49.59 256 SER A N 1
ATOM 1989 C CA . SER A 1 256 ? 6.011 11.652 5.834 1.00 49.59 256 SER A CA 1
ATOM 1990 C C . SER A 1 256 ? 6.063 11.449 4.324 1.00 49.59 256 SER A C 1
ATOM 1992 O O . SER A 1 256 ? 7.004 11.886 3.668 1.00 49.59 256 SER A O 1
ATOM 1994 N N . ASP A 1 257 ? 5.011 10.823 3.788 1.00 42.62 257 ASP A N 1
ATOM 1995 C CA . ASP A 1 257 ? 4.838 10.551 2.368 1.00 42.62 257 ASP A CA 1
ATOM 1996 C C . ASP A 1 257 ? 3.350 10.668 1.991 1.00 42.62 257 ASP A C 1
ATOM 1998 O O . ASP A 1 257 ? 2.486 9.967 2.527 1.00 42.62 257 ASP A O 1
ATOM 2002 N N . ALA A 1 258 ? 3.038 11.598 1.085 1.00 37.47 258 ALA A N 1
ATOM 2003 C CA . ALA A 1 258 ? 1.677 11.844 0.610 1.00 37.47 258 ALA A CA 1
ATOM 2004 C C . ALA A 1 258 ? 1.194 10.805 -0.417 1.00 37.47 258 ALA A C 1
ATOM 2006 O O . ALA A 1 258 ? -0.008 10.736 -0.671 1.00 37.47 258 ALA A O 1
ATOM 2007 N N . ILE A 1 259 ? 2.108 10.026 -1.003 1.00 36.75 259 ILE A N 1
ATOM 2008 C CA . ILE A 1 259 ? 1.817 8.964 -1.972 1.00 36.75 259 ILE A CA 1
ATOM 2009 C C . ILE A 1 259 ? 1.475 7.673 -1.215 1.00 36.75 259 ILE A C 1
ATOM 2011 O O . ILE A 1 259 ? 0.460 7.039 -1.505 1.00 36.75 259 ILE A O 1
ATOM 2015 N N . ASP A 1 260 ? 2.236 7.361 -0.161 1.00 39.84 260 ASP A N 1
ATOM 2016 C CA . ASP A 1 260 ? 2.052 6.151 0.654 1.00 39.84 260 ASP A CA 1
ATOM 2017 C C . ASP A 1 260 ? 1.078 6.310 1.832 1.00 39.84 260 ASP A C 1
ATOM 2019 O O . ASP A 1 260 ? 0.849 5.356 2.578 1.00 39.84 260 ASP A O 1
ATOM 2023 N N . ASN A 1 261 ? 0.467 7.491 2.006 1.00 46.41 261 ASN A N 1
ATOM 2024 C CA . ASN A 1 261 ? -0.389 7.824 3.156 1.00 46.41 261 ASN A CA 1
ATOM 2025 C C . ASN A 1 261 ? 0.294 7.524 4.507 1.00 46.41 261 ASN A C 1
ATOM 2027 O O . ASN A 1 261 ? -0.361 7.152 5.494 1.00 46.41 261 ASN A O 1
ATOM 2031 N N . ASP A 1 262 ? 1.621 7.666 4.553 1.00 49.34 262 ASP A N 1
ATOM 2032 C CA . ASP A 1 262 ? 2.389 7.437 5.766 1.00 49.34 262 ASP A CA 1
ATOM 2033 C C . ASP A 1 262 ? 2.372 8.704 6.615 1.00 49.34 262 ASP A C 1
ATOM 2035 O O . ASP A 1 262 ? 2.725 9.805 6.179 1.00 49.34 262 ASP A O 1
ATOM 2039 N N . VAL A 1 263 ? 1.896 8.540 7.843 1.00 54.12 263 VAL A N 1
ATOM 2040 C CA . VAL A 1 263 ? 1.778 9.626 8.807 1.00 54.12 263 VAL A CA 1
ATOM 2041 C C . VAL A 1 263 ? 2.723 9.314 9.941 1.00 54.12 263 VAL A C 1
ATOM 2043 O O . VAL A 1 263 ? 2.478 8.394 10.714 1.00 54.12 263 VAL A O 1
ATOM 2046 N N . GLU A 1 264 ? 3.800 10.065 10.087 1.00 56.06 264 GLU A N 1
ATOM 2047 C CA . GLU A 1 264 ? 4.633 10.006 11.275 1.00 56.06 264 GLU A CA 1
ATOM 2048 C C . GLU A 1 264 ? 3.832 10.557 12.461 1.00 56.06 264 GLU A C 1
ATOM 2050 O O . GLU A 1 264 ? 3.273 11.653 12.410 1.00 56.06 264 GLU A O 1
ATOM 2055 N N . ILE A 1 265 ? 3.728 9.754 13.522 1.00 59.16 265 ILE A N 1
ATOM 2056 C CA . ILE A 1 265 ? 3.133 10.192 14.786 1.00 59.16 265 ILE A CA 1
ATOM 2057 C C . ILE A 1 265 ? 4.311 10.536 15.680 1.00 59.16 265 ILE A C 1
ATOM 2059 O O . ILE A 1 265 ? 5.054 9.640 16.073 1.00 59.16 265 ILE A O 1
ATOM 2063 N N . LEU A 1 266 ? 4.475 11.820 15.974 1.00 52.38 266 LEU A N 1
ATOM 2064 C CA . LEU A 1 266 ? 5.518 12.311 16.876 1.00 52.38 266 LEU A CA 1
ATOM 2065 C C . LEU A 1 266 ? 5.058 12.318 18.343 1.00 52.38 266 LEU A C 1
ATOM 2067 O O . LEU A 1 266 ? 5.849 12.566 19.249 1.00 52.38 266 LEU A O 1
ATOM 2071 N N . SER A 1 267 ? 3.774 12.042 18.584 1.00 58.22 267 SER A N 1
ATOM 2072 C CA . SER A 1 267 ? 3.201 11.846 19.919 1.00 58.22 267 SER A CA 1
ATOM 2073 C C . SER A 1 267 ? 3.528 10.468 20.496 1.00 58.22 267 SER A C 1
ATOM 2075 O O . SER A 1 267 ? 3.823 9.531 19.757 1.00 58.22 267 SER A O 1
ATOM 2077 N N . ASP A 1 268 ? 3.437 10.341 21.822 1.00 60.28 268 ASP A N 1
ATOM 2078 C CA . ASP A 1 268 ? 3.661 9.077 22.527 1.00 60.28 268 ASP A CA 1
ATOM 2079 C C . ASP A 1 268 ? 2.771 7.955 21.936 1.00 60.28 268 ASP A C 1
ATOM 2081 O O . ASP A 1 268 ? 1.539 8.077 21.954 1.00 60.28 268 ASP A O 1
ATOM 2085 N N . PRO A 1 269 ? 3.357 6.855 21.418 1.00 58.09 269 PRO A N 1
ATOM 2086 C CA . PRO A 1 269 ? 2.610 5.714 20.891 1.00 58.09 269 PRO A CA 1
ATOM 2087 C C . PRO A 1 269 ? 1.638 5.081 21.895 1.00 58.09 269 PRO A C 1
ATOM 2089 O O . PRO A 1 269 ? 0.696 4.412 21.482 1.00 58.09 269 PRO A O 1
ATOM 2092 N N . ALA A 1 270 ? 1.833 5.279 23.203 1.00 64.19 270 ALA A N 1
ATOM 2093 C CA . ALA A 1 270 ? 0.899 4.816 24.227 1.00 64.19 270 ALA A CA 1
ATOM 2094 C C . ALA A 1 270 ? -0.416 5.628 24.244 1.00 64.19 270 ALA A C 1
ATOM 2096 O O . ALA A 1 270 ? -1.482 5.108 24.601 1.00 64.19 270 ALA A O 1
ATOM 2097 N N . GLU A 1 271 ? -0.376 6.894 23.815 1.00 71.94 271 GLU A N 1
ATOM 2098 C CA . GLU A 1 271 ? -1.506 7.830 23.881 1.00 71.94 271 GLU A CA 1
ATOM 2099 C C . GLU A 1 271 ? -2.452 7.755 22.674 1.00 71.94 271 GLU A C 1
ATOM 2101 O O . GLU A 1 271 ? -3.553 8.308 22.723 1.00 71.94 271 GLU A O 1
ATOM 2106 N N . VAL A 1 272 ? -2.103 7.015 21.620 1.00 82.56 272 VAL A N 1
ATOM 2107 C CA . VAL A 1 272 ? -2.919 6.902 20.402 1.00 82.56 272 VAL A CA 1
ATOM 2108 C C . VAL A 1 272 ? -2.960 5.475 19.866 1.00 82.56 272 VAL A C 1
ATOM 2110 O O . VAL A 1 272 ? -1.970 4.753 19.909 1.00 82.56 272 VAL A O 1
ATOM 2113 N N . LEU A 1 273 ? -4.112 5.058 19.341 1.00 87.88 273 LEU A N 1
ATOM 2114 C CA . LEU A 1 273 ? -4.246 3.789 18.636 1.00 87.88 273 LEU A CA 1
ATOM 2115 C C . LEU A 1 273 ? -4.168 4.012 17.126 1.00 87.88 273 LEU A C 1
ATOM 2117 O O . LEU A 1 273 ? -4.808 4.908 16.572 1.00 87.88 273 LEU A O 1
ATOM 2121 N N . VAL A 1 274 ? -3.383 3.163 16.465 1.00 85.06 274 VAL A N 1
ATOM 2122 C CA . VAL A 1 274 ? -3.149 3.206 15.020 1.00 85.06 274 VAL A CA 1
ATOM 2123 C C . VAL A 1 274 ? -3.631 1.901 14.419 1.00 85.06 274 VAL A C 1
ATOM 2125 O O . VAL A 1 274 ? -2.898 0.913 14.396 1.00 85.06 274 VAL A O 1
ATOM 2128 N N . TYR A 1 275 ? -4.876 1.890 13.956 1.00 84.12 275 TYR A N 1
ATOM 2129 C CA . TYR A 1 275 ? -5.412 0.719 13.286 1.00 84.12 275 TYR A CA 1
ATOM 2130 C C . TYR A 1 275 ? -4.890 0.665 11.859 1.00 84.12 275 TYR A C 1
ATOM 2132 O O . TYR A 1 275 ? -5.022 1.597 11.063 1.00 84.12 275 TYR A O 1
ATOM 2140 N N . ASP A 1 276 ? -4.271 -0.462 11.560 1.00 73.69 276 ASP A N 1
ATOM 2141 C CA . ASP A 1 276 ? -3.363 -0.595 10.440 1.00 73.69 276 ASP A CA 1
ATOM 2142 C C . ASP A 1 276 ? -3.739 -1.815 9.569 1.00 73.69 276 ASP A C 1
ATOM 2144 O O . ASP A 1 276 ? -3.039 -2.167 8.620 1.00 73.69 276 ASP A O 1
ATOM 2148 N N . ARG A 1 277 ? -4.854 -2.497 9.867 1.00 75.69 277 ARG A N 1
ATOM 2149 C CA . ARG A 1 277 ? -5.393 -3.581 9.029 1.00 75.69 277 ARG A CA 1
ATOM 2150 C C . ARG A 1 277 ? -6.303 -3.030 7.920 1.00 75.69 277 ARG A C 1
ATOM 2152 O O . ARG A 1 277 ? -6.806 -1.908 8.039 1.00 75.69 277 ARG A O 1
ATOM 2159 N N . PRO A 1 278 ? -6.516 -3.792 6.831 1.00 68.50 278 PRO A N 1
ATOM 2160 C CA . PRO A 1 278 ? -7.537 -3.467 5.842 1.00 68.50 278 PRO A CA 1
ATOM 2161 C C . PRO A 1 278 ? -8.926 -3.406 6.483 1.00 68.50 278 PRO A C 1
ATOM 2163 O O . PRO A 1 278 ? -9.260 -4.235 7.327 1.00 68.50 278 PRO A O 1
ATOM 2166 N N . ILE A 1 279 ? -9.732 -2.437 6.058 1.00 73.50 279 ILE A N 1
ATOM 2167 C CA . ILE A 1 279 ? -11.153 -2.375 6.406 1.00 73.50 279 ILE A CA 1
ATOM 2168 C C . ILE A 1 279 ? -11.892 -3.287 5.432 1.00 73.50 279 ILE A C 1
ATOM 2170 O O . ILE A 1 279 ? -11.698 -3.188 4.220 1.00 73.50 279 ILE A O 1
ATOM 2174 N N . THR A 1 280 ? -12.684 -4.209 5.968 1.00 73.75 280 THR A N 1
ATOM 2175 C CA . THR A 1 280 ? -13.394 -5.211 5.165 1.00 73.75 280 THR A CA 1
ATOM 2176 C C . THR A 1 280 ? -14.660 -4.622 4.538 1.00 73.75 280 THR A C 1
ATOM 2178 O O . THR A 1 280 ? -15.063 -3.504 4.863 1.00 73.75 280 THR A O 1
ATOM 2181 N N . ALA A 1 281 ? -15.326 -5.381 3.663 1.00 68.62 281 ALA A N 1
ATOM 2182 C CA . ALA A 1 281 ? -16.625 -4.988 3.110 1.00 68.62 281 ALA A CA 1
ATOM 2183 C C . ALA A 1 281 ? -17.714 -4.809 4.188 1.00 68.62 281 ALA A C 1
ATOM 2185 O O . ALA A 1 281 ? -18.659 -4.054 3.961 1.00 68.62 281 ALA A O 1
ATOM 2186 N N . ASP A 1 282 ? -17.544 -5.444 5.355 1.00 74.81 282 ASP A N 1
ATOM 2187 C CA . ASP A 1 282 ? -18.423 -5.329 6.526 1.00 74.81 282 ASP A CA 1
ATOM 2188 C C . ASP A 1 282 ? -18.075 -4.123 7.423 1.00 74.81 282 ASP A C 1
ATOM 2190 O O . ASP A 1 282 ? -18.741 -3.871 8.428 1.00 74.81 282 ASP A O 1
ATOM 2194 N N . GLY A 1 283 ? -17.023 -3.373 7.075 1.00 83.56 283 GLY A N 1
ATOM 2195 C CA . GLY A 1 283 ? -16.470 -2.297 7.888 1.00 83.56 283 GLY A CA 1
ATOM 2196 C C . GLY A 1 283 ? -15.434 -2.790 8.903 1.00 83.56 283 GLY A C 1
ATOM 2197 O O . GLY A 1 283 ? -14.631 -3.684 8.611 1.00 83.56 283 GLY A O 1
ATOM 2198 N N . VAL A 1 284 ? -15.416 -2.164 10.087 1.00 90.62 284 VAL A N 1
ATOM 2199 C CA . VAL A 1 284 ? -14.564 -2.571 11.220 1.00 90.62 284 VAL A CA 1
ATOM 2200 C C . VAL A 1 284 ? -15.459 -3.099 12.325 1.00 90.62 284 VAL A C 1
ATOM 2202 O O . VAL A 1 284 ? -16.088 -2.317 13.036 1.00 90.62 284 VAL A O 1
ATOM 2205 N N . LEU A 1 285 ? -15.510 -4.419 12.490 1.00 93.31 285 LEU A N 1
ATOM 2206 C CA . LEU A 1 285 ? -16.291 -5.045 13.552 1.00 93.31 285 LEU A CA 1
ATOM 2207 C C . LEU A 1 285 ? -15.491 -5.109 14.855 1.00 93.31 285 LEU A C 1
ATOM 2209 O O . LEU A 1 285 ? -14.255 -5.130 14.853 1.00 93.31 285 LEU A O 1
ATOM 2213 N N . TRP A 1 286 ? -16.190 -5.206 15.988 1.00 95.31 286 TRP A N 1
ATOM 2214 C CA . TRP A 1 286 ? -15.541 -5.333 17.296 1.00 95.31 286 TRP A CA 1
ATOM 2215 C C . TRP A 1 286 ? -14.583 -6.527 17.364 1.00 95.31 286 TRP A C 1
ATOM 2217 O O . TRP A 1 286 ? -13.468 -6.385 17.862 1.00 95.31 286 TRP A O 1
ATOM 2227 N N . ARG A 1 287 ? -14.981 -7.696 16.841 1.00 93.44 287 ARG A N 1
ATOM 2228 C CA . ARG A 1 287 ? -14.121 -8.894 16.798 1.00 93.44 287 ARG A CA 1
ATOM 2229 C C . ARG A 1 287 ? -12.801 -8.656 16.061 1.00 93.44 287 ARG A C 1
ATOM 2231 O O . ARG A 1 287 ? -11.758 -9.118 16.517 1.00 93.44 287 ARG A O 1
ATOM 2238 N N . ASP A 1 288 ? -12.833 -7.889 14.974 1.00 91.31 288 ASP A N 1
ATOM 2239 C CA . ASP A 1 288 ? -11.656 -7.619 14.147 1.00 91.31 288 ASP A CA 1
ATOM 2240 C C . ASP A 1 288 ? -10.728 -6.632 14.854 1.00 91.31 288 ASP A C 1
ATOM 2242 O O . ASP A 1 288 ? -9.505 -6.801 14.849 1.00 91.31 288 ASP A O 1
ATOM 2246 N N . LEU A 1 289 ? -11.314 -5.631 15.520 1.00 94.50 289 LEU A N 1
ATOM 2247 C CA . LEU A 1 289 ? -10.588 -4.686 16.360 1.00 94.50 289 LEU A CA 1
ATOM 2248 C C . LEU A 1 289 ? -9.962 -5.380 17.579 1.00 94.50 289 LEU A C 1
ATOM 2250 O O . LEU A 1 289 ? -8.814 -5.112 17.921 1.00 94.50 289 LEU A O 1
ATOM 2254 N N . GLN A 1 290 ? -10.678 -6.309 18.211 1.00 95.00 290 GLN A N 1
ATOM 2255 C CA . GLN A 1 290 ? -10.181 -7.097 19.336 1.00 95.00 290 GLN A CA 1
ATOM 2256 C C . GLN A 1 290 ? -9.027 -8.015 18.917 1.00 95.00 290 GLN A C 1
ATOM 2258 O O . GLN A 1 290 ? -7.994 -8.029 19.590 1.00 95.00 290 GLN A O 1
ATOM 2263 N N . ALA A 1 291 ? -9.166 -8.739 17.801 1.00 91.19 291 ALA A N 1
ATOM 2264 C CA . ALA A 1 291 ? -8.100 -9.574 17.250 1.00 91.19 291 ALA A CA 1
ATOM 2265 C C . ALA A 1 291 ? -6.864 -8.734 16.889 1.00 91.19 291 ALA A C 1
ATOM 2267 O O . ALA A 1 291 ? -5.736 -9.095 17.219 1.00 91.19 291 ALA A O 1
ATOM 2268 N N . TRP A 1 292 ? -7.071 -7.561 16.283 1.00 92.88 292 TRP A N 1
ATOM 2269 C CA . TRP A 1 292 ? -6.002 -6.600 16.022 1.00 92.88 292 TRP A CA 1
ATOM 2270 C C . TRP A 1 292 ? -5.289 -6.140 17.289 1.00 92.88 292 TRP A C 1
ATOM 2272 O O . TRP A 1 292 ? -4.056 -6.140 17.338 1.00 92.88 292 TRP A O 1
ATOM 2282 N N . PHE A 1 293 ? -6.049 -5.776 18.318 1.00 91.81 293 PHE A N 1
ATOM 2283 C CA . PHE A 1 293 ? -5.492 -5.293 19.572 1.00 91.81 293 PHE A CA 1
ATOM 2284 C C . PHE A 1 293 ? -4.673 -6.383 20.269 1.00 91.81 293 PHE A C 1
ATOM 2286 O O . PHE A 1 293 ? -3.564 -6.106 20.733 1.00 91.81 293 PHE A O 1
ATOM 2293 N N . LYS A 1 294 ? -5.188 -7.622 20.276 1.00 90.75 294 LYS A N 1
ATOM 2294 C CA . LYS A 1 294 ? -4.511 -8.812 20.805 1.00 90.75 294 LYS A CA 1
ATOM 2295 C C . LYS A 1 294 ? -3.159 -9.031 20.138 1.00 90.75 294 LYS A C 1
ATOM 2297 O O . LYS A 1 294 ? -2.158 -9.139 20.842 1.00 90.75 294 LYS A O 1
ATOM 2302 N N . ASP A 1 295 ? -3.126 -9.052 18.808 1.00 86.62 295 ASP A N 1
ATOM 2303 C CA . ASP A 1 295 ? -1.904 -9.334 18.050 1.00 86.62 295 ASP A CA 1
ATOM 2304 C C . ASP A 1 295 ? -0.875 -8.206 18.205 1.00 86.62 295 ASP A C 1
ATOM 2306 O O . ASP A 1 295 ? 0.313 -8.461 18.407 1.00 86.62 295 ASP A O 1
ATOM 2310 N N . THR A 1 296 ? -1.338 -6.953 18.185 1.00 82.12 296 THR A N 1
ATOM 2311 C CA . THR A 1 296 ? -0.489 -5.760 18.347 1.00 82.12 296 THR A CA 1
ATOM 2312 C C . THR A 1 296 ? 0.189 -5.724 19.717 1.00 82.12 296 THR A C 1
ATOM 2314 O O . THR A 1 296 ? 1.378 -5.422 19.809 1.00 82.12 296 THR A O 1
ATOM 2317 N N . HIS A 1 297 ? -0.542 -6.086 20.775 1.00 82.38 297 HIS A N 1
ATOM 2318 C CA . HIS A 1 297 ? -0.048 -6.067 22.156 1.00 82.38 297 HIS A CA 1
ATOM 2319 C C . HIS A 1 297 ? 0.450 -7.436 22.646 1.00 82.38 297 HIS A C 1
ATOM 2321 O O . HIS A 1 297 ? 0.839 -7.562 23.805 1.00 82.38 297 HIS A O 1
ATOM 2327 N N . ARG A 1 298 ? 0.463 -8.456 21.773 1.00 85.75 298 ARG A N 1
ATOM 2328 C CA . ARG A 1 298 ? 0.895 -9.836 22.064 1.00 85.75 298 ARG A CA 1
ATOM 2329 C C . ARG A 1 298 ? 0.216 -10.433 23.303 1.00 85.75 298 ARG A C 1
ATOM 2331 O O . ARG A 1 298 ? 0.867 -11.036 24.154 1.00 85.75 298 ARG A O 1
ATOM 2338 N N . LEU A 1 299 ? -1.097 -10.246 23.413 1.00 87.19 299 LEU A N 1
ATOM 2339 C CA . LEU A 1 299 ? -1.877 -10.729 24.553 1.00 87.19 299 LEU A CA 1
ATOM 2340 C C . LEU A 1 299 ? -2.197 -12.226 24.417 1.00 87.19 299 LEU A C 1
ATOM 2342 O O . LEU A 1 299 ? -2.549 -12.707 23.341 1.00 87.19 299 LEU A O 1
ATOM 2346 N N . GLY A 1 300 ? -2.107 -12.958 25.531 1.00 83.56 300 GLY A N 1
ATOM 2347 C CA . GLY A 1 300 ? -2.270 -14.417 25.558 1.00 83.56 300 GLY A CA 1
ATOM 2348 C C . GLY A 1 300 ? -3.717 -14.916 25.491 1.00 83.56 300 GLY A C 1
ATOM 2349 O O . GLY A 1 300 ? -3.935 -16.080 25.166 1.00 83.56 300 GLY A O 1
ATOM 2350 N N . SER A 1 301 ? -4.714 -14.067 25.767 1.00 92.00 301 SER A N 1
ATOM 2351 C CA . SER A 1 301 ? -6.125 -14.470 25.794 1.00 92.00 301 SER A CA 1
ATOM 2352 C C . SER A 1 301 ? -7.052 -13.452 25.124 1.00 92.00 301 SER A C 1
ATOM 2354 O O . SER A 1 301 ? -6.801 -12.244 25.127 1.00 92.00 301 SER A O 1
ATOM 2356 N N . ASP A 1 302 ? -8.157 -13.946 24.563 1.00 88.56 302 ASP A N 1
ATOM 2357 C CA . ASP A 1 302 ? -9.186 -13.096 23.949 1.00 88.56 302 ASP A CA 1
ATOM 2358 C C . ASP A 1 302 ? -9.938 -12.272 24.999 1.00 88.56 302 ASP A C 1
ATOM 2360 O O . ASP A 1 302 ? -10.330 -11.133 24.740 1.00 88.56 302 ASP A O 1
ATOM 2364 N N . GLN A 1 303 ? -10.099 -12.818 26.206 1.00 91.31 303 GLN A N 1
ATOM 2365 C CA . GLN A 1 303 ? -10.763 -12.132 27.309 1.00 91.31 303 GLN A CA 1
ATOM 2366 C C . GLN A 1 303 ? -9.941 -10.938 27.816 1.00 91.31 303 GLN A C 1
ATOM 2368 O O . GLN A 1 303 ? -10.506 -9.872 28.093 1.00 91.31 303 GLN A O 1
ATOM 2373 N N . ASP A 1 304 ? -8.614 -11.081 27.882 1.00 91.88 304 ASP A N 1
ATOM 2374 C CA . ASP A 1 304 ? -7.716 -9.975 28.217 1.00 91.88 304 ASP A CA 1
ATOM 2375 C C . ASP A 1 304 ? -7.741 -8.911 27.125 1.00 91.88 304 ASP A C 1
ATOM 2377 O O . ASP A 1 304 ? -7.874 -7.727 27.435 1.00 91.88 304 ASP A O 1
ATOM 2381 N N . ALA A 1 305 ? -7.689 -9.321 25.853 1.00 93.38 305 ALA A N 1
ATOM 2382 C CA . ALA A 1 305 ? -7.771 -8.400 24.725 1.00 93.38 305 ALA A CA 1
ATOM 2383 C C . ALA A 1 305 ? -9.072 -7.589 24.745 1.00 93.38 305 ALA A C 1
ATOM 2385 O O . ALA A 1 305 ? -9.028 -6.365 24.645 1.00 93.38 305 ALA A O 1
ATOM 2386 N N . LYS A 1 306 ? -10.219 -8.244 24.965 1.00 93.31 306 LYS A N 1
ATOM 2387 C CA . LYS A 1 306 ? -11.524 -7.582 25.105 1.00 93.31 306 LYS A CA 1
ATOM 2388 C C . LYS A 1 306 ? -11.520 -6.548 26.233 1.00 93.31 306 LYS A C 1
ATOM 2390 O O . LYS A 1 306 ? -11.940 -5.408 26.035 1.00 93.31 306 LYS A O 1
ATOM 2395 N N . THR A 1 307 ? -11.051 -6.944 27.416 1.00 94.56 307 THR A N 1
ATOM 2396 C CA . THR A 1 307 ? -11.083 -6.103 28.622 1.00 94.56 307 THR A CA 1
ATOM 2397 C C . THR A 1 307 ? -10.142 -4.905 28.502 1.00 94.56 307 THR A C 1
ATOM 2399 O O . THR A 1 307 ? -10.517 -3.780 28.841 1.00 94.56 307 THR A O 1
ATOM 2402 N N . GLN A 1 308 ? -8.921 -5.130 28.011 1.00 95.62 308 GLN A N 1
ATOM 2403 C CA . GLN A 1 308 ? -7.920 -4.080 27.840 1.00 95.62 308 GLN A CA 1
ATOM 2404 C C . GLN A 1 308 ? -8.294 -3.115 26.715 1.00 95.62 308 GLN A C 1
ATOM 2406 O O . GLN A 1 308 ? -8.186 -1.906 26.918 1.00 95.62 308 GLN A O 1
ATOM 2411 N N . LEU A 1 309 ? -8.810 -3.615 25.584 1.00 95.88 309 LEU A N 1
ATOM 2412 C CA . LEU A 1 309 ? -9.299 -2.771 24.493 1.00 95.88 309 LEU A CA 1
ATOM 2413 C C . LEU A 1 309 ? -10.433 -1.861 24.977 1.00 95.88 309 LEU A C 1
ATOM 2415 O O . LEU A 1 309 ? -10.318 -0.645 24.858 1.00 95.88 309 LEU A O 1
ATOM 2419 N N . TYR A 1 310 ? -11.483 -2.416 25.596 1.00 96.75 310 TYR A N 1
ATOM 2420 C CA . TYR A 1 310 ? -12.597 -1.618 26.127 1.00 96.75 310 TYR A CA 1
ATOM 2421 C C . TYR A 1 310 ? -12.110 -0.516 27.074 1.00 96.75 310 TYR A C 1
ATOM 2423 O O . TYR A 1 310 ? -12.472 0.652 26.925 1.00 96.75 310 TYR A O 1
ATOM 2431 N N . ARG A 1 311 ? -11.235 -0.874 28.024 1.00 95.31 311 ARG A N 1
ATOM 2432 C CA . ARG A 1 311 ? -10.655 0.081 28.974 1.00 95.31 311 ARG A CA 1
ATOM 2433 C C . ARG A 1 311 ? -9.877 1.181 28.253 1.00 95.31 311 ARG A C 1
ATOM 2435 O O . ARG A 1 311 ? -10.066 2.349 28.580 1.00 95.31 311 ARG A O 1
ATOM 2442 N N . ARG A 1 312 ? -9.049 0.823 27.269 1.00 94.38 312 ARG A N 1
ATOM 2443 C CA . ARG A 1 312 ? -8.216 1.764 26.510 1.00 94.38 312 ARG A CA 1
ATOM 2444 C C . ARG A 1 312 ? -9.045 2.741 25.677 1.00 94.38 312 ARG A C 1
ATOM 2446 O O . ARG A 1 312 ? -8.705 3.924 25.634 1.00 94.38 312 ARG A O 1
ATOM 2453 N N . LEU A 1 313 ? -10.115 2.266 25.038 1.00 95.69 313 LEU A N 1
ATOM 2454 C CA . LEU A 1 313 ? -11.050 3.110 24.287 1.00 95.69 313 LEU A CA 1
ATOM 2455 C C . LEU A 1 313 ? -11.798 4.052 25.228 1.00 95.69 313 LEU A C 1
ATOM 2457 O O . LEU A 1 313 ? -11.794 5.262 25.023 1.00 95.69 313 LEU A O 1
ATOM 2461 N N . ARG A 1 314 ? -12.342 3.526 26.328 1.00 95.31 314 ARG A N 1
ATOM 2462 C CA . ARG A 1 314 ? -13.063 4.330 27.317 1.00 95.31 314 ARG A CA 1
ATOM 2463 C C . ARG A 1 314 ? -12.187 5.404 27.970 1.00 95.31 314 ARG A C 1
ATOM 2465 O O . ARG A 1 314 ? -12.658 6.511 28.209 1.00 95.31 314 ARG A O 1
ATOM 2472 N N . GLN A 1 315 ? -10.920 5.094 28.254 1.00 92.56 315 GLN A N 1
ATOM 2473 C CA . GLN A 1 315 ? -9.950 6.037 28.828 1.00 92.56 315 GLN A CA 1
ATOM 2474 C C . GLN A 1 315 ? -9.570 7.178 27.878 1.00 92.56 315 GLN A C 1
ATOM 2476 O O . GLN A 1 315 ? -9.131 8.221 28.350 1.00 92.56 315 GLN A O 1
ATOM 2481 N N . SER A 1 316 ? -9.743 7.005 26.563 1.00 92.06 316 SER A N 1
ATOM 2482 C CA . SER A 1 316 ? -9.455 8.078 25.604 1.00 92.06 316 SER A CA 1
ATOM 2483 C C . SER A 1 316 ? -10.467 9.225 25.652 1.00 92.06 316 SER A C 1
ATOM 2485 O O . SER A 1 316 ? -10.129 10.343 25.270 1.00 92.06 316 SER A O 1
ATOM 2487 N N . LEU A 1 317 ? -11.676 8.968 26.166 1.00 92.88 317 LEU A N 1
ATOM 2488 C CA . LEU A 1 317 ? -12.771 9.932 26.189 1.00 92.88 317 LEU A CA 1
ATOM 2489 C C . LEU A 1 317 ? -12.515 11.067 27.196 1.00 92.88 317 LEU A C 1
ATOM 2491 O O . LEU A 1 317 ? -12.181 10.802 28.364 1.00 92.88 317 LEU A O 1
ATOM 2495 N N . PRO A 1 318 ? -12.747 12.329 26.797 1.00 88.31 318 PRO A N 1
ATOM 2496 C CA . PRO A 1 318 ? -12.380 13.501 27.573 1.00 88.31 318 PRO A CA 1
ATOM 2497 C C . PRO A 1 318 ? -13.154 13.577 28.891 1.00 88.31 318 PRO A C 1
ATOM 2499 O O . PRO A 1 318 ? -14.356 13.316 28.970 1.00 88.31 318 PRO A O 1
ATOM 2502 N N . GLU A 1 319 ? -12.456 13.961 29.959 1.00 85.81 319 GLU A N 1
ATOM 2503 C CA . GLU A 1 319 ? -13.039 13.997 31.307 1.00 85.81 319 GLU A CA 1
ATOM 2504 C C . GLU A 1 319 ? -14.128 15.051 31.465 1.00 85.81 319 GLU A C 1
ATOM 2506 O O . GLU A 1 319 ? -15.081 14.864 32.219 1.00 85.81 319 GLU A O 1
ATOM 2511 N N . ASN A 1 320 ? -14.012 16.137 30.705 1.00 84.75 320 ASN A N 1
ATOM 2512 C CA . ASN A 1 320 ? -14.956 17.242 30.704 1.00 84.75 320 ASN A CA 1
ATOM 2513 C C . ASN A 1 320 ? -16.191 17.000 29.813 1.00 84.75 320 ASN A C 1
ATOM 2515 O O . ASN A 1 320 ? -17.016 17.906 29.696 1.00 84.75 320 ASN A O 1
ATOM 2519 N N . SER A 1 321 ? -16.352 15.801 29.231 1.00 88.69 321 SER A N 1
ATOM 2520 C CA . SER A 1 321 ? -17.554 15.407 28.482 1.00 88.69 321 SER A CA 1
ATOM 2521 C C . SER A 1 321 ? -18.194 14.115 29.027 1.00 88.69 321 SER A C 1
ATOM 2523 O O . SER A 1 321 ? -18.122 13.055 28.398 1.00 88.69 321 SER A O 1
ATOM 2525 N N . PRO A 1 322 ? -18.870 14.167 30.196 1.00 93.00 322 PRO A N 1
ATOM 2526 C CA . PRO A 1 322 ? -19.669 13.040 30.687 1.00 93.00 322 PRO A CA 1
ATOM 2527 C C . PRO A 1 322 ? -20.683 12.481 29.662 1.00 93.00 322 PRO A C 1
ATOM 2529 O O . PRO A 1 322 ? -20.793 11.258 29.578 1.00 93.00 322 PRO A O 1
ATOM 2532 N N . PRO A 1 323 ? -21.362 13.309 28.837 1.00 95.44 323 PRO A N 1
ATOM 2533 C CA . PRO A 1 323 ? -22.255 12.832 27.776 1.00 95.44 323 PRO A CA 1
ATOM 2534 C C . PRO A 1 323 ? -21.607 11.888 26.750 1.00 95.44 323 PRO A C 1
ATOM 2536 O O . PRO A 1 323 ? -22.202 10.871 26.401 1.00 95.44 323 PRO A O 1
ATOM 2539 N N . GLN A 1 324 ? -20.374 12.162 26.300 1.00 95.19 324 GLN A N 1
ATOM 2540 C CA . GLN A 1 324 ? -19.656 11.271 25.371 1.00 95.19 324 GLN A CA 1
ATOM 2541 C C . GLN A 1 324 ? -19.345 9.920 26.017 1.00 95.19 324 GLN A C 1
ATOM 2543 O O . GLN A 1 324 ? -19.565 8.869 25.416 1.00 95.19 324 GLN A O 1
ATOM 2548 N N . ARG A 1 325 ? -18.882 9.936 27.274 1.00 95.50 325 ARG A N 1
ATOM 2549 C CA . ARG A 1 325 ? -18.653 8.707 28.052 1.00 95.50 325 ARG A CA 1
ATOM 2550 C C . ARG A 1 325 ? -19.929 7.891 28.197 1.00 95.50 325 ARG A C 1
ATOM 2552 O O . ARG A 1 325 ? -19.889 6.676 28.028 1.00 95.50 325 ARG A O 1
ATOM 2559 N N . LEU A 1 326 ? -21.052 8.556 28.458 1.00 96.88 326 LEU A N 1
ATOM 2560 C CA . LEU A 1 326 ? -22.341 7.892 28.578 1.00 96.88 326 LEU A CA 1
ATOM 2561 C C . LEU A 1 326 ? -22.780 7.245 27.258 1.00 96.88 326 LEU A C 1
ATOM 2563 O O . LEU A 1 326 ? -23.256 6.113 27.295 1.00 96.88 326 LEU A O 1
ATOM 2567 N N . LEU A 1 327 ? -22.592 7.912 26.113 1.00 98.31 327 LEU A N 1
ATOM 2568 C CA . LEU A 1 327 ? -22.875 7.334 24.793 1.00 98.31 327 LEU A CA 1
ATOM 2569 C C . LEU A 1 327 ? -22.064 6.053 24.568 1.00 98.31 327 LEU A C 1
ATOM 2571 O O . LEU A 1 327 ? -22.636 5.019 24.221 1.00 98.31 327 LEU A O 1
ATOM 2575 N N . PHE A 1 328 ? -20.753 6.103 24.820 1.00 97.81 328 PHE A N 1
ATOM 2576 C CA . PHE A 1 328 ? -19.869 4.948 24.663 1.00 97.81 328 PHE A CA 1
ATOM 2577 C C . PHE A 1 328 ? -20.257 3.777 25.577 1.00 97.81 328 PHE A C 1
ATOM 2579 O O . PHE A 1 328 ? -20.333 2.633 25.118 1.00 97.81 328 PHE A O 1
ATOM 2586 N N . ASP A 1 329 ? -20.525 4.060 26.855 1.00 97.56 329 ASP A N 1
ATOM 2587 C CA . ASP A 1 329 ? -20.936 3.055 27.839 1.00 97.56 329 ASP A CA 1
ATOM 2588 C C . ASP A 1 329 ? -22.280 2.419 27.425 1.00 97.56 329 ASP A C 1
ATOM 2590 O O . ASP A 1 329 ? -22.415 1.194 27.371 1.00 97.56 329 ASP A O 1
ATOM 2594 N N . LEU A 1 330 ? -23.263 3.239 27.036 1.00 98.12 330 LEU A N 1
ATOM 2595 C CA . LEU A 1 330 ? -24.583 2.763 26.622 1.00 98.12 330 LEU A CA 1
ATOM 2596 C C . LEU A 1 330 ? -24.550 1.954 25.326 1.00 98.12 330 LEU A C 1
ATOM 2598 O O . LEU A 1 330 ? -25.280 0.972 25.240 1.00 98.12 330 LEU A O 1
ATOM 2602 N N . TYR A 1 331 ? -23.699 2.295 24.355 1.00 97.94 331 TYR A N 1
ATOM 2603 C CA . TYR A 1 331 ? -23.528 1.487 23.142 1.00 97.94 331 TYR A CA 1
ATOM 2604 C C . TYR A 1 331 ? -23.195 0.027 23.481 1.00 97.94 331 TYR A C 1
ATOM 2606 O O . TYR A 1 331 ? -23.850 -0.908 23.015 1.00 97.94 331 TYR A O 1
ATOM 2614 N N . HIS A 1 332 ? -22.222 -0.176 24.372 1.00 97.19 332 HIS A N 1
ATOM 2615 C CA . HIS A 1 332 ? -21.801 -1.514 24.778 1.00 97.19 332 HIS A CA 1
ATOM 2616 C C . HIS A 1 332 ? -22.857 -2.223 25.635 1.00 97.19 332 HIS A C 1
ATOM 2618 O O . HIS A 1 332 ? -23.035 -3.434 25.522 1.00 97.19 332 HIS A O 1
ATOM 2624 N N . GLU A 1 333 ? -23.591 -1.490 26.471 1.00 96.25 333 GLU A N 1
ATOM 2625 C CA . GLU A 1 333 ? -24.628 -2.058 27.338 1.00 96.25 333 GLU A CA 1
ATOM 2626 C C . GLU A 1 333 ? -25.940 -2.392 26.631 1.00 96.25 333 GLU A C 1
ATOM 2628 O O . GLU A 1 333 ? -26.651 -3.302 27.057 1.00 96.25 333 GLU A O 1
ATOM 2633 N N . ILE A 1 334 ? -26.312 -1.625 25.607 1.00 96.00 334 ILE A N 1
ATOM 2634 C CA . ILE A 1 334 ? -27.518 -1.871 24.812 1.00 96.00 334 ILE A CA 1
ATOM 2635 C C . ILE A 1 334 ? -27.332 -3.157 24.007 1.00 96.00 334 ILE A C 1
ATOM 2637 O O . ILE A 1 334 ? -28.219 -4.007 23.994 1.00 96.00 334 ILE A O 1
ATOM 2641 N N . HIS A 1 335 ? -26.166 -3.322 23.381 1.00 95.19 335 HIS A N 1
ATOM 2642 C CA . HIS A 1 335 ? -25.902 -4.448 22.489 1.00 95.19 335 HIS A CA 1
ATOM 2643 C C . HIS A 1 335 ? -25.275 -5.665 23.193 1.00 95.19 335 HIS A C 1
ATOM 2645 O O . HIS A 1 335 ? -25.370 -6.783 22.685 1.00 95.19 335 HIS A O 1
ATOM 2651 N N . GLY A 1 336 ? -24.658 -5.498 24.368 1.00 93.19 336 GLY A N 1
ATOM 2652 C CA . GLY A 1 336 ? -24.172 -6.594 25.209 1.00 93.19 336 GLY A CA 1
ATOM 2653 C C . GLY A 1 336 ? -23.275 -7.588 24.461 1.00 93.19 336 GLY A C 1
ATOM 2654 O O . GLY A 1 336 ? -22.252 -7.222 23.884 1.00 93.19 336 GLY A O 1
ATOM 2655 N N . ALA A 1 337 ? -23.657 -8.868 24.456 1.00 89.88 337 ALA A N 1
ATOM 2656 C CA . ALA A 1 337 ? -22.910 -9.915 23.754 1.00 89.88 337 ALA A CA 1
ATOM 2657 C C . ALA A 1 337 ? -22.899 -9.737 22.223 1.00 89.88 337 ALA A C 1
ATOM 2659 O O . ALA A 1 337 ? -21.949 -10.168 21.570 1.00 89.88 337 ALA A O 1
ATOM 2660 N N . ALA A 1 338 ? -23.911 -9.075 21.651 1.00 92.12 338 ALA A N 1
ATOM 2661 C CA . ALA A 1 338 ? -24.008 -8.861 20.210 1.00 92.12 338 ALA A CA 1
ATOM 2662 C C . ALA A 1 338 ? -22.927 -7.907 19.681 1.00 92.12 338 ALA A C 1
ATOM 2664 O O . ALA A 1 338 ? -22.558 -8.034 18.516 1.00 92.12 338 ALA A O 1
ATOM 2665 N N . VAL A 1 339 ? -22.362 -7.028 20.530 1.00 94.31 339 VAL A N 1
ATOM 2666 C CA . VAL A 1 339 ? -21.287 -6.075 20.167 1.00 94.31 339 VAL A CA 1
ATOM 2667 C C . VAL A 1 339 ? -20.161 -6.750 19.396 1.00 94.31 339 VAL A C 1
ATOM 2669 O O . VAL A 1 339 ? -19.637 -6.167 18.457 1.00 94.31 339 VAL A O 1
ATOM 2672 N N . HIS A 1 340 ? -19.828 -7.996 19.742 1.00 92.69 340 HIS A N 1
ATOM 2673 C CA . HIS A 1 340 ? -18.770 -8.761 19.086 1.00 92.69 340 HIS A CA 1
ATOM 2674 C C . HIS A 1 340 ? -18.922 -8.841 17.553 1.00 92.69 340 HIS A C 1
ATOM 2676 O O . HIS A 1 340 ? -17.925 -8.877 16.834 1.00 92.69 340 HIS A O 1
ATOM 2682 N N . HIS A 1 341 ? -20.160 -8.830 17.057 1.00 92.69 341 HIS A N 1
ATOM 2683 C CA . HIS A 1 341 ? -20.499 -8.919 15.635 1.00 92.69 341 HIS A CA 1
ATOM 2684 C C . HIS A 1 341 ? -20.966 -7.590 15.032 1.00 92.69 341 HIS A C 1
ATOM 2686 O O . HIS A 1 341 ? -21.364 -7.566 13.872 1.00 92.69 341 HIS A O 1
ATOM 2692 N N . LEU A 1 342 ? -20.931 -6.502 15.800 1.00 95.19 342 LEU A N 1
ATOM 2693 C CA . LEU A 1 342 ? -21.354 -5.178 15.359 1.00 95.19 342 LEU A CA 1
ATOM 2694 C C . LEU A 1 342 ? -20.148 -4.297 15.012 1.00 95.19 342 LEU A C 1
ATOM 2696 O O . LEU A 1 342 ? -19.027 -4.586 15.453 1.00 95.19 342 LEU A O 1
ATOM 2700 N N . PRO A 1 343 ? -20.369 -3.210 14.250 1.00 95.50 343 PRO A N 1
ATOM 2701 C CA . PRO A 1 343 ? -19.350 -2.199 14.011 1.00 95.50 343 PRO A CA 1
ATOM 2702 C C . PRO A 1 343 ? -18.732 -1.702 15.326 1.00 95.50 343 PRO A C 1
ATOM 2704 O O . PRO A 1 343 ? -19.428 -1.463 16.315 1.00 95.50 343 PRO A O 1
ATOM 2707 N N . ALA A 1 344 ? -17.412 -1.562 15.371 1.00 96.56 344 ALA A N 1
ATOM 2708 C CA . ALA A 1 344 ? -16.725 -1.036 16.539 1.00 96.56 344 ALA A CA 1
ATOM 2709 C C . ALA A 1 344 ? -16.979 0.473 16.651 1.00 96.56 344 ALA A C 1
ATOM 2711 O O . ALA A 1 344 ? -16.719 1.208 15.702 1.00 96.56 344 ALA A O 1
ATOM 2712 N N . LEU A 1 345 ? -17.454 0.938 17.810 1.00 97.56 345 LEU A N 1
ATOM 2713 C CA . LEU A 1 345 ? -17.599 2.366 18.090 1.00 97.56 345 LEU A CA 1
ATOM 2714 C C . LEU A 1 345 ? -16.224 2.949 18.433 1.00 97.56 345 LEU A C 1
ATOM 2716 O O . LEU A 1 345 ? -15.724 2.763 19.544 1.00 97.56 345 LEU A O 1
ATOM 2720 N N . LEU A 1 346 ? -15.603 3.612 17.460 1.00 96.56 346 LEU A N 1
ATOM 2721 C CA . LEU A 1 346 ? -14.243 4.135 17.560 1.00 96.56 346 LEU A CA 1
ATOM 2722 C C . LEU A 1 346 ? -14.288 5.546 18.156 1.00 96.56 346 LEU A C 1
ATOM 2724 O O . LEU A 1 346 ? -14.810 6.439 17.491 1.00 96.56 346 LEU A O 1
ATOM 2728 N N . PRO A 1 347 ? -13.772 5.775 19.374 1.00 95.50 347 PRO A N 1
ATOM 2729 C CA . PRO A 1 347 ? -13.754 7.101 19.971 1.00 95.50 347 PRO A CA 1
ATOM 2730 C C . PRO A 1 347 ? -12.569 7.919 19.457 1.00 95.50 347 PRO A C 1
ATOM 2732 O O . PRO A 1 347 ? -11.507 7.368 19.150 1.00 95.50 347 PRO A O 1
ATOM 2735 N N . GLU A 1 348 ? -12.714 9.239 19.474 1.00 92.50 348 GLU A N 1
ATOM 2736 C CA . GLU A 1 348 ? -11.597 10.178 19.381 1.00 92.50 348 GLU A CA 1
ATOM 2737 C C . GLU A 1 348 ? -10.755 10.033 18.115 1.00 92.50 348 GLU A C 1
ATOM 2739 O O . GLU A 1 348 ? -9.540 9.809 18.167 1.00 92.50 348 GLU A O 1
ATOM 2744 N N . VAL A 1 349 ? -11.420 10.115 16.963 1.00 89.31 349 VAL A N 1
ATOM 2745 C CA . VAL A 1 349 ? -10.817 9.825 15.662 1.00 89.31 349 VAL A CA 1
ATOM 2746 C C . VAL A 1 349 ? -10.243 11.092 15.043 1.00 89.31 349 VAL A C 1
ATOM 2748 O O . VAL A 1 349 ? -10.954 12.068 14.824 1.00 89.31 349 VAL A O 1
ATOM 2751 N N . TRP A 1 350 ? -8.950 11.063 14.729 1.00 78.62 350 TRP A N 1
ATOM 2752 C CA . TRP A 1 350 ? -8.203 12.203 14.182 1.00 78.62 350 TRP A CA 1
ATOM 2753 C C . TRP A 1 350 ? -7.882 12.072 12.701 1.00 78.62 350 TRP A C 1
ATOM 2755 O O . TRP A 1 350 ? -7.665 13.077 12.028 1.00 78.62 350 TRP A O 1
ATOM 2765 N N . LEU A 1 351 ? -7.810 10.841 12.201 1.00 71.56 351 LEU A N 1
ATOM 2766 C CA . LEU A 1 351 ? -7.538 10.579 10.800 1.00 71.56 351 LEU A CA 1
ATOM 2767 C C . LEU A 1 351 ? -8.190 9.272 10.386 1.00 71.56 351 LEU A C 1
ATOM 2769 O O . LEU A 1 351 ? -8.021 8.253 11.053 1.00 71.56 351 LEU A O 1
ATOM 2773 N N . TYR A 1 352 ? -8.873 9.315 9.250 1.00 67.06 352 TYR A N 1
ATOM 2774 C CA . TYR A 1 352 ? -9.278 8.136 8.510 1.00 67.06 352 TYR A CA 1
ATOM 2775 C C . TYR A 1 352 ? -8.860 8.322 7.043 1.00 67.06 352 TYR A C 1
ATOM 2777 O O . TYR A 1 352 ? -9.358 9.221 6.360 1.00 67.06 352 TYR A O 1
ATOM 2785 N N . TRP A 1 353 ? -7.900 7.516 6.576 1.00 60.16 353 TRP A N 1
ATOM 2786 C CA . TRP A 1 353 ? -7.455 7.514 5.181 1.00 60.16 353 TRP A CA 1
ATOM 2787 C C . TRP A 1 353 ? -8.469 6.773 4.315 1.00 60.16 353 TRP A C 1
ATOM 2789 O O . TRP A 1 353 ? -8.413 5.553 4.161 1.00 60.16 353 TRP A O 1
ATOM 2799 N N . ASP A 1 354 ? -9.393 7.533 3.738 1.00 59.00 354 ASP A N 1
ATOM 2800 C CA . ASP A 1 354 ? -10.351 7.033 2.759 1.00 59.00 354 ASP A CA 1
ATOM 2801 C C . ASP A 1 354 ? -9.867 7.310 1.319 1.00 59.00 354 ASP A C 1
ATOM 2803 O O . ASP A 1 354 ? -9.818 8.477 0.906 1.00 59.00 354 ASP A O 1
ATOM 2807 N N . PRO A 1 355 ? -9.570 6.270 0.514 1.00 52.53 355 PRO A N 1
ATOM 2808 C CA . PRO A 1 355 ? -9.153 6.414 -0.879 1.00 52.53 355 PRO A CA 1
ATOM 2809 C C . PRO A 1 355 ? -10.116 7.238 -1.744 1.00 52.53 355 PRO A C 1
ATOM 2811 O O . PRO A 1 355 ? -9.665 7.919 -2.666 1.00 52.53 355 PRO A O 1
ATOM 2814 N N . GLN A 1 356 ? -11.427 7.205 -1.469 1.00 51.41 356 GLN A N 1
ATOM 2815 C CA . GLN A 1 356 ? -12.406 7.997 -2.221 1.00 51.41 356 GLN A CA 1
ATOM 2816 C C . GLN A 1 356 ? -12.305 9.486 -1.872 1.00 51.41 356 GLN A C 1
ATOM 2818 O O . GLN A 1 356 ? -12.223 10.329 -2.768 1.00 51.41 356 GLN A O 1
ATOM 2823 N N . THR A 1 357 ? -12.230 9.815 -0.581 1.00 54.03 357 THR A N 1
ATOM 2824 C CA . THR A 1 357 ? -12.057 11.201 -0.121 1.00 54.03 357 THR A CA 1
ATOM 2825 C C . THR A 1 357 ? -10.733 11.802 -0.598 1.00 54.03 357 THR A C 1
ATOM 2827 O O . THR A 1 357 ? -10.716 12.953 -1.039 1.00 54.03 357 THR A O 1
ATOM 2830 N N . ILE A 1 358 ? -9.641 11.026 -0.591 1.00 59.16 358 ILE A N 1
ATOM 2831 C CA . ILE A 1 358 ? -8.329 11.466 -1.096 1.00 59.16 358 ILE A CA 1
ATOM 2832 C C . ILE A 1 358 ? -8.407 11.781 -2.595 1.00 59.16 358 ILE A C 1
ATOM 2834 O O . ILE A 1 358 ? -8.003 12.870 -3.002 1.00 59.16 358 ILE A O 1
ATOM 2838 N N . LYS A 1 359 ? -8.987 10.879 -3.405 1.00 51.84 359 LYS A N 1
ATOM 2839 C CA . LYS A 1 359 ? -9.162 11.079 -4.856 1.00 51.84 359 LYS A CA 1
ATOM 2840 C C . LYS A 1 359 ? -10.001 12.312 -5.188 1.00 51.84 359 LYS A C 1
ATOM 2842 O O . LYS A 1 359 ? -9.735 12.981 -6.179 1.00 51.84 359 LYS A O 1
ATOM 2847 N N . MET A 1 360 ? -11.012 12.611 -4.376 1.00 50.31 360 MET A N 1
ATOM 2848 C CA . MET A 1 360 ? -11.931 13.720 -4.636 1.00 50.31 360 MET A CA 1
ATOM 2849 C C . MET A 1 360 ? -11.438 15.079 -4.127 1.00 50.31 360 MET A C 1
ATOM 2851 O O . MET A 1 360 ? -11.841 16.103 -4.676 1.00 50.31 360 MET A O 1
ATOM 2855 N N . ARG A 1 361 ? -10.668 15.123 -3.031 1.00 53.22 361 ARG A N 1
ATOM 2856 C CA . ARG A 1 361 ? -10.433 16.372 -2.274 1.00 53.22 361 ARG A CA 1
ATOM 2857 C C . ARG A 1 361 ? -8.987 16.613 -1.838 1.00 53.22 361 ARG A C 1
ATOM 2859 O O . ARG A 1 361 ? -8.709 17.677 -1.287 1.00 53.22 361 ARG A O 1
ATOM 2866 N N . GLY A 1 362 ? -8.078 15.673 -2.094 1.00 54.50 362 GLY A N 1
ATOM 2867 C CA . GLY A 1 362 ? -6.677 15.751 -1.677 1.00 54.50 362 GLY A CA 1
ATOM 2868 C C . GLY A 1 362 ? -6.453 15.451 -0.188 1.00 54.50 362 GLY A C 1
ATOM 2869 O O . GLY A 1 362 ? -7.368 15.478 0.635 1.00 54.50 362 GLY A O 1
ATOM 2870 N N . THR A 1 363 ? -5.200 15.165 0.170 1.00 52.62 363 THR A N 1
ATOM 2871 C CA . THR A 1 363 ? -4.777 14.683 1.502 1.00 52.62 363 THR A CA 1
ATOM 2872 C C . THR A 1 363 ? -4.936 15.720 2.624 1.00 52.62 363 THR A C 1
ATOM 2874 O O . THR A 1 363 ? -5.204 15.364 3.770 1.00 52.62 363 THR A O 1
ATOM 2877 N N . ALA A 1 364 ? -4.846 17.016 2.307 1.00 53.03 364 ALA A N 1
ATOM 2878 C CA . ALA A 1 364 ? -4.901 18.103 3.290 1.00 53.03 364 ALA A CA 1
ATOM 2879 C C . ALA A 1 364 ? -6.282 18.291 3.955 1.00 53.03 364 ALA A C 1
ATOM 2881 O O . ALA A 1 364 ? -6.366 18.830 5.060 1.00 53.03 364 ALA A O 1
ATOM 2882 N N . ALA A 1 365 ? -7.367 17.842 3.314 1.00 53.91 365 ALA A N 1
ATOM 2883 C CA . ALA A 1 365 ? -8.730 18.008 3.825 1.00 53.91 365 ALA A CA 1
ATOM 2884 C C . ALA A 1 365 ? -9.047 17.115 5.043 1.00 53.91 365 ALA A C 1
ATOM 2886 O O . ALA A 1 365 ? -9.980 17.413 5.788 1.00 53.91 365 ALA A O 1
ATOM 2887 N N . LEU A 1 366 ? -8.268 16.047 5.258 1.00 56.12 366 LEU A N 1
ATOM 2888 C CA . LEU A 1 366 ? -8.509 15.022 6.282 1.00 56.12 366 LEU A CA 1
ATOM 2889 C C . LEU A 1 366 ? -7.809 15.304 7.628 1.00 56.12 366 LEU A C 1
ATOM 2891 O O . LEU A 1 366 ? -8.149 14.687 8.628 1.00 56.12 366 LEU A O 1
ATOM 2895 N N . LEU A 1 367 ? -6.863 16.248 7.683 1.00 55.56 367 LEU A N 1
ATOM 2896 C CA . LEU A 1 367 ? -5.933 16.419 8.818 1.00 55.56 367 LEU A CA 1
ATOM 2897 C C . LEU A 1 367 ? -6.383 17.425 9.893 1.00 55.56 367 LEU A C 1
ATOM 2899 O O . LEU A 1 367 ? -5.618 17.761 10.803 1.00 55.56 367 LEU A O 1
ATOM 2903 N N . GLN A 1 368 ? -7.593 17.977 9.779 1.00 56.34 368 GLN A N 1
ATOM 2904 C CA . GLN A 1 368 ? -8.029 19.106 10.615 1.00 56.34 368 GLN A CA 1
ATOM 2905 C C . GLN A 1 368 ? -9.282 18.845 11.456 1.00 56.34 368 GLN A C 1
ATOM 2907 O O . GLN A 1 368 ? -9.674 19.735 12.210 1.00 56.34 368 GLN A O 1
ATOM 2912 N N . LEU A 1 369 ? -9.902 17.667 11.360 1.00 64.94 369 LEU A N 1
ATOM 2913 C CA . LEU A 1 369 ? -11.169 17.380 12.032 1.00 64.94 369 LEU A CA 1
ATOM 2914 C C . LEU A 1 369 ? -11.022 16.160 12.943 1.00 64.94 369 LEU A C 1
ATOM 2916 O O . LEU A 1 369 ? -10.761 15.056 12.478 1.00 64.94 369 LEU A O 1
ATOM 2920 N N . ARG A 1 370 ? -11.191 16.395 14.245 1.00 81.38 370 ARG A N 1
ATOM 2921 C CA . ARG A 1 370 ? -11.425 15.356 15.250 1.00 81.38 370 ARG A CA 1
ATOM 2922 C C . ARG A 1 370 ? -12.912 15.022 15.229 1.00 81.38 370 ARG A C 1
ATOM 2924 O O . ARG A 1 370 ? -13.719 15.947 15.258 1.00 81.38 370 ARG A O 1
ATOM 2931 N N . MET A 1 371 ? -13.238 13.739 15.195 1.00 88.31 371 MET A N 1
ATOM 2932 C CA . MET A 1 371 ? -14.597 13.212 15.307 1.00 88.31 371 MET A CA 1
ATOM 2933 C C . MET A 1 371 ? -14.748 12.550 16.679 1.00 88.31 371 MET A C 1
ATOM 2935 O O . MET A 1 371 ? -13.875 11.763 17.061 1.00 88.31 371 MET A O 1
ATOM 2939 N N . ASP A 1 372 ? -15.832 12.843 17.403 1.00 92.75 372 ASP A N 1
ATOM 2940 C CA . ASP A 1 372 ? -16.079 12.235 18.719 1.00 92.75 372 ASP A CA 1
ATOM 2941 C C . ASP A 1 372 ? -16.173 10.704 18.615 1.00 92.75 372 ASP A C 1
ATOM 2943 O O . ASP A 1 372 ? -15.477 9.987 19.339 1.00 92.75 372 ASP A O 1
ATOM 2947 N N . PHE A 1 373 ? -16.977 10.200 17.669 1.00 96.12 373 PHE A N 1
ATOM 2948 C CA . PHE A 1 373 ? -17.049 8.777 17.344 1.00 96.12 373 PHE A CA 1
ATOM 2949 C C . PHE A 1 373 ? -17.168 8.508 15.842 1.00 96.12 373 PHE A C 1
ATOM 2951 O O . PHE A 1 373 ? -17.824 9.255 15.116 1.00 96.12 373 PHE A O 1
ATOM 2958 N N . LEU A 1 374 ? -16.606 7.380 15.400 1.00 95.31 374 LEU A N 1
ATOM 2959 C CA . LEU A 1 374 ? -16.746 6.846 14.044 1.00 95.31 374 LEU A CA 1
ATOM 2960 C C . LEU A 1 374 ? -17.233 5.392 14.079 1.00 95.31 374 LEU A C 1
ATOM 2962 O O . LEU A 1 374 ? -16.712 4.569 14.834 1.00 95.31 374 LEU A O 1
ATOM 2966 N N . LEU A 1 375 ? -18.184 5.069 13.205 1.00 95.38 375 LEU A N 1
ATOM 2967 C CA . LEU A 1 375 ? -18.544 3.704 12.829 1.00 95.38 375 LEU A CA 1
ATOM 2968 C C . LEU A 1 375 ? -18.229 3.502 11.347 1.00 95.38 375 LEU A C 1
ATOM 2970 O O . LEU A 1 375 ? -18.609 4.310 10.496 1.00 95.38 375 LEU A O 1
ATOM 2974 N N . LEU A 1 376 ? -17.555 2.397 11.048 1.00 91.31 376 LEU A N 1
ATOM 2975 C CA . LEU A 1 376 ? -17.316 1.925 9.690 1.00 91.31 376 LEU A CA 1
ATOM 2976 C C . LEU A 1 376 ? -18.197 0.699 9.480 1.00 91.31 376 LEU A C 1
ATOM 2978 O O . LEU A 1 376 ? -17.994 -0.315 10.150 1.00 91.31 376 LEU A O 1
ATOM 2982 N N . VAL A 1 377 ? -19.198 0.828 8.612 1.00 86.75 377 VAL A N 1
ATOM 2983 C CA . VAL A 1 377 ? -20.297 -0.138 8.445 1.00 86.75 377 VAL A CA 1
ATOM 2984 C C . VAL A 1 377 ? -20.290 -0.748 7.033 1.00 86.75 377 VAL A C 1
ATOM 2986 O O . VAL A 1 377 ? -19.553 -0.255 6.168 1.00 86.75 377 VAL A O 1
ATOM 2989 N N . PRO A 1 378 ? -21.095 -1.797 6.765 1.00 81.06 378 PRO A N 1
ATOM 2990 C CA . PRO A 1 378 ? -21.126 -2.445 5.462 1.00 81.06 378 PRO A CA 1
ATOM 2991 C C . PRO A 1 378 ? -21.400 -1.492 4.293 1.00 81.06 378 PRO A C 1
ATOM 2993 O O . PRO A 1 378 ? -22.040 -0.447 4.439 1.00 81.06 378 PRO A O 1
ATOM 2996 N N . GLY A 1 379 ? -20.898 -1.857 3.112 1.00 68.44 379 GLY A N 1
ATOM 2997 C CA . GLY A 1 379 ? -21.100 -1.077 1.885 1.00 68.44 379 GLY A CA 1
ATOM 2998 C C . GLY A 1 379 ? -20.319 0.243 1.838 1.00 68.44 379 GLY A C 1
ATOM 2999 O O . GLY A 1 379 ? -20.649 1.121 1.046 1.00 68.44 379 GLY A O 1
ATOM 3000 N N . GLY A 1 380 ? -19.292 0.400 2.682 1.00 70.38 380 GLY A N 1
ATOM 3001 C CA . GLY A 1 380 ? -18.466 1.612 2.739 1.00 70.38 380 GLY A CA 1
ATOM 3002 C C . GLY A 1 380 ? -19.122 2.781 3.482 1.00 70.38 380 GLY A C 1
ATOM 3003 O O . GLY A 1 380 ? -18.701 3.931 3.319 1.00 70.38 380 GLY A O 1
ATOM 3004 N N . GLY A 1 381 ? -20.153 2.510 4.289 1.00 77.69 381 GLY A N 1
ATOM 3005 C CA . GLY A 1 381 ? -20.795 3.521 5.122 1.00 77.69 381 GLY A CA 1
ATOM 3006 C C . GLY A 1 381 ? -19.848 4.043 6.208 1.00 77.69 381 GLY A C 1
ATOM 3007 O O . GLY A 1 381 ? -19.164 3.276 6.888 1.00 77.69 381 GLY A O 1
ATOM 3008 N N . ARG A 1 382 ? -19.813 5.368 6.369 1.00 88.19 382 ARG A N 1
ATOM 3009 C CA . ARG A 1 382 ? -18.928 6.085 7.298 1.00 88.19 382 ARG A CA 1
ATOM 3010 C C . ARG A 1 382 ? -19.785 6.989 8.167 1.00 88.19 382 ARG A C 1
ATOM 3012 O O . ARG A 1 382 ? -20.263 8.005 7.676 1.00 88.19 382 ARG A O 1
ATOM 3019 N N . ILE A 1 383 ? -20.011 6.616 9.420 1.00 93.88 383 ILE A N 1
ATOM 3020 C CA . ILE A 1 383 ? -20.977 7.304 10.283 1.00 93.88 383 ILE A CA 1
ATOM 3021 C C . ILE A 1 383 ? -20.233 8.003 11.413 1.00 93.88 383 ILE A C 1
ATOM 3023 O O . ILE A 1 383 ? -19.548 7.352 12.198 1.00 93.88 383 ILE A O 1
ATOM 3027 N N . VAL A 1 384 ? -20.385 9.320 11.499 1.00 93.94 384 VAL A N 1
ATOM 3028 C CA . VAL A 1 384 ? -19.825 10.156 12.562 1.00 93.94 384 VAL A CA 1
ATOM 3029 C C . VAL A 1 384 ? -20.920 10.480 13.561 1.00 93.94 384 VAL A C 1
ATOM 3031 O O . VAL A 1 384 ? -21.979 10.973 13.170 1.00 93.94 384 VAL A O 1
ATOM 3034 N N . LEU A 1 385 ? -20.654 10.237 14.842 1.00 96.81 385 LEU A N 1
ATOM 3035 C CA . LEU A 1 385 ? -21.527 10.669 15.931 1.00 96.81 385 LEU A CA 1
ATOM 3036 C C . LEU A 1 385 ? -20.812 11.769 16.714 1.00 96.81 385 LEU A C 1
ATOM 3038 O O . LEU A 1 385 ? -19.731 11.518 17.237 1.00 96.81 385 LEU A O 1
ATOM 3042 N N . GLU A 1 386 ? -21.416 12.952 16.802 1.00 94.56 386 GLU A N 1
ATOM 3043 C CA . GLU A 1 386 ? -20.906 14.091 17.582 1.00 94.56 386 GLU A CA 1
ATOM 3044 C C . GLU A 1 386 ? -21.785 14.337 18.808 1.00 94.56 386 GLU A C 1
ATOM 3046 O O . GLU A 1 386 ? -23.012 14.228 18.728 1.00 94.56 386 GLU A O 1
ATOM 3051 N N . VAL A 1 387 ? -21.181 14.726 19.931 1.00 94.62 387 VAL A N 1
ATOM 3052 C CA . VAL A 1 387 ? -21.902 15.062 21.163 1.00 94.62 387 VAL A CA 1
ATOM 3053 C C . VAL A 1 387 ? -21.703 16.533 21.520 1.00 94.62 387 VAL A C 1
ATOM 3055 O O . VAL A 1 387 ? -20.670 16.974 22.031 1.00 94.62 387 VAL A O 1
ATOM 3058 N N . ASP A 1 388 ? -22.759 17.311 21.315 1.00 90.75 388 ASP A N 1
ATOM 3059 C CA . ASP A 1 388 ? -22.736 18.758 21.422 1.00 90.75 388 ASP A CA 1
ATOM 3060 C C . ASP A 1 388 ? -22.939 19.260 22.852 1.00 90.75 388 ASP A C 1
ATOM 3062 O O . ASP A 1 388 ? -24.056 19.485 23.321 1.00 90.75 388 ASP A O 1
ATOM 3066 N N . GLY A 1 389 ? -21.830 19.505 23.550 1.00 87.56 389 GLY A N 1
ATOM 3067 C CA . GLY A 1 389 ? -21.801 20.327 24.763 1.00 87.56 389 GLY A CA 1
ATOM 3068 C C . GLY A 1 389 ? -21.872 21.841 24.503 1.00 87.56 389 GLY A C 1
ATOM 3069 O O . GLY A 1 389 ? -21.740 22.312 23.374 1.00 87.56 389 GLY A O 1
ATOM 3070 N N . ARG A 1 390 ? -21.990 22.624 25.585 1.00 86.25 390 ARG A N 1
ATOM 3071 C CA . ARG A 1 390 ? -22.054 24.103 25.560 1.00 86.25 390 ARG A CA 1
ATOM 3072 C C . ARG A 1 390 ? -20.933 24.789 24.771 1.00 86.25 390 ARG A C 1
ATOM 3074 O O . ARG A 1 390 ? -21.181 25.804 24.133 1.00 86.25 390 ARG A O 1
ATOM 3081 N N . ASN A 1 391 ? -19.734 24.208 24.741 1.00 83.62 391 ASN A N 1
ATOM 3082 C CA . ASN A 1 391 ? -18.578 24.757 24.021 1.00 83.62 391 ASN A CA 1
ATOM 3083 C C . ASN A 1 391 ? -18.782 24.797 22.493 1.00 83.62 391 ASN A C 1
ATOM 3085 O O . ASN A 1 391 ? -18.022 25.462 21.797 1.00 83.62 391 ASN A O 1
ATOM 3089 N N . HIS A 1 392 ? -19.796 24.103 21.963 1.00 85.81 392 HIS A N 1
ATOM 3090 C CA . HIS A 1 392 ? -20.102 24.069 20.530 1.00 85.81 392 HIS A CA 1
ATOM 3091 C C . HIS A 1 392 ? -20.995 25.218 20.054 1.00 85.81 392 HIS A C 1
ATOM 3093 O O . HIS A 1 392 ? -21.136 25.413 18.845 1.00 85.81 392 HIS A O 1
ATOM 3099 N N . TYR A 1 393 ? -21.593 25.977 20.976 1.00 88.44 393 TYR A N 1
ATOM 3100 C CA . TYR A 1 393 ? -22.498 27.087 20.661 1.00 88.44 393 TYR A CA 1
ATOM 3101 C C . TYR A 1 393 ? -22.381 28.278 21.621 1.00 88.44 393 TYR A C 1
ATOM 3103 O O . TYR A 1 393 ? -23.094 29.265 21.447 1.00 88.44 393 TYR A O 1
ATOM 3111 N N . ALA A 1 394 ? -21.509 28.214 22.627 1.00 90.50 394 ALA A N 1
ATOM 3112 C CA . ALA A 1 394 ? -21.287 29.273 23.600 1.00 90.50 394 ALA A CA 1
ATOM 3113 C C . ALA A 1 394 ? -19.794 29.451 23.900 1.00 90.50 394 ALA A C 1
ATOM 3115 O O . ALA A 1 394 ? -19.007 28.510 23.800 1.00 90.50 394 ALA A O 1
ATOM 3116 N N . VAL A 1 395 ? -19.423 30.664 24.309 1.00 91.44 395 VAL A N 1
ATOM 3117 C CA . VAL A 1 395 ? -18.080 31.006 24.790 1.00 91.44 395 VAL A CA 1
ATOM 3118 C C . VAL A 1 395 ? -18.134 31.417 26.251 1.00 91.44 395 VAL A C 1
ATOM 3120 O O . VAL A 1 395 ? -19.094 32.042 26.709 1.00 91.44 395 VAL A O 1
ATOM 3123 N N . GLU A 1 396 ? -17.081 31.081 26.980 1.00 89.31 396 GLU A N 1
ATOM 3124 C CA . GLU A 1 396 ? -16.899 31.537 28.347 1.00 89.31 396 GLU A CA 1
ATOM 3125 C C . GLU A 1 396 ? -16.457 33.005 28.349 1.00 89.31 396 GLU A C 1
ATOM 3127 O O . GLU A 1 396 ? -15.480 33.385 27.700 1.00 89.31 396 GLU A O 1
ATOM 3132 N N . ARG A 1 397 ? -17.186 33.853 29.075 1.00 87.44 397 ARG A N 1
ATOM 3133 C CA . ARG A 1 397 ? -16.817 35.244 29.327 1.00 87.44 397 ARG A CA 1
ATOM 3134 C C . ARG A 1 397 ? -16.675 35.476 30.816 1.00 87.44 397 ARG A C 1
ATOM 3136 O O . ARG A 1 397 ? -17.530 35.104 31.617 1.00 87.44 397 ARG A O 1
ATOM 3143 N N . ARG A 1 398 ? -15.584 36.139 31.177 1.00 82.75 398 ARG A N 1
ATOM 3144 C CA . ARG A 1 398 ? -15.328 36.545 32.551 1.00 82.75 398 ARG A CA 1
ATOM 3145 C C . ARG A 1 398 ? -16.237 37.718 32.918 1.00 82.75 398 ARG A C 1
ATOM 3147 O O . ARG A 1 398 ? -16.210 38.759 32.266 1.00 82.75 398 ARG A O 1
ATOM 3154 N N . THR A 1 399 ? -17.010 37.555 33.980 1.00 79.62 399 THR A N 1
ATOM 3155 C CA . THR A 1 399 ? -17.865 38.580 34.583 1.00 79.62 399 THR A CA 1
ATOM 3156 C C . THR A 1 399 ? -17.268 38.957 35.941 1.00 79.62 399 THR A C 1
ATOM 3158 O O . THR A 1 399 ? -17.592 38.370 36.971 1.00 79.62 399 THR A O 1
ATOM 3161 N N . GLY A 1 400 ? -16.342 39.921 35.944 1.00 75.94 400 GLY A N 1
ATOM 3162 C CA . GLY A 1 400 ? -15.694 40.424 37.163 1.00 75.94 400 GLY A CA 1
ATOM 3163 C C . GLY A 1 400 ? -14.525 39.569 37.691 1.00 75.94 400 GLY A C 1
ATOM 3164 O O . GLY A 1 400 ? -13.954 38.756 36.959 1.00 75.94 400 GLY A O 1
ATOM 3165 N N . PRO A 1 401 ? -14.097 39.774 38.955 1.00 72.12 401 PRO A N 1
ATOM 3166 C CA . PRO A 1 401 ? -12.925 39.106 39.525 1.00 72.12 401 PRO A CA 1
ATOM 3167 C C . PRO A 1 401 ? -13.072 37.585 39.668 1.00 72.12 401 PRO A C 1
ATOM 3169 O O . PRO A 1 401 ? -12.076 36.883 39.524 1.00 72.12 401 PRO A O 1
ATOM 3172 N N . THR A 1 402 ? -14.290 37.090 39.905 1.00 70.62 402 THR A N 1
ATOM 3173 C CA . THR A 1 402 ? -14.573 35.681 40.243 1.00 70.62 402 THR A CA 1
ATOM 3174 C C . THR A 1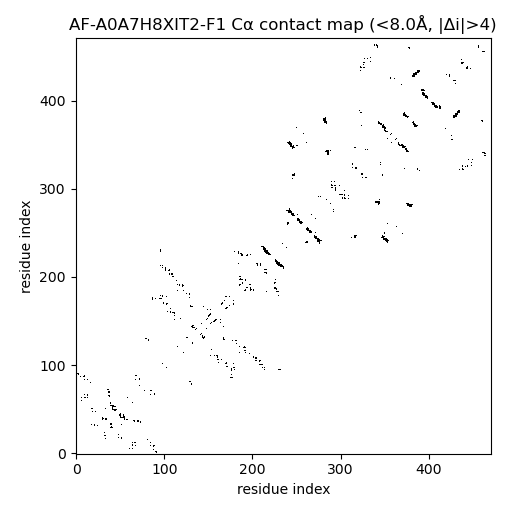 402 ? -15.698 35.045 39.421 1.00 70.62 402 THR A C 1
ATOM 3176 O O . THR A 1 402 ? -15.904 33.840 39.521 1.00 70.62 402 THR A O 1
ATOM 3179 N N . GLY A 1 403 ? -16.434 35.815 38.613 1.00 73.50 403 GLY A N 1
ATOM 3180 C CA . GLY A 1 403 ? -17.546 35.289 37.824 1.00 73.50 403 GLY A CA 1
ATOM 3181 C C . GLY A 1 403 ? -17.109 34.809 36.442 1.00 73.50 403 GLY A C 1
ATOM 3182 O O . GLY A 1 403 ? -16.361 35.491 35.738 1.00 73.50 403 GLY A O 1
ATOM 3183 N N . GLN A 1 404 ? -17.608 33.645 36.043 1.00 79.06 404 GLN A N 1
ATOM 3184 C CA . GLN A 1 404 ? -17.530 33.115 34.684 1.00 79.06 404 GLN A CA 1
ATOM 3185 C C . GLN A 1 404 ? -18.956 32.844 34.206 1.00 79.06 404 GLN A C 1
ATOM 3187 O O . GLN A 1 404 ? -19.750 32.237 34.925 1.00 79.06 404 GLN A O 1
ATOM 3192 N N . GLN A 1 405 ? -19.286 33.293 32.998 1.00 86.88 405 GLN A N 1
ATOM 3193 C CA . GLN A 1 405 ? -20.586 33.066 32.380 1.00 86.88 405 GLN A CA 1
ATOM 3194 C C . GLN A 1 405 ? -20.408 32.521 30.966 1.00 86.88 405 GLN A C 1
ATOM 3196 O O . GLN A 1 405 ? -19.603 33.025 30.187 1.00 86.88 405 GLN A O 1
ATOM 3201 N N . TRP A 1 406 ? -21.202 31.513 30.614 1.00 88.44 406 TRP A N 1
ATOM 3202 C CA . TRP A 1 406 ? -21.295 31.006 29.248 1.00 88.44 406 TRP A CA 1
ATOM 3203 C C . TRP A 1 406 ? -22.347 31.797 28.482 1.00 88.44 406 TRP A C 1
ATOM 3205 O O . TRP A 1 406 ? -23.492 31.897 28.922 1.00 88.44 406 TRP A O 1
ATOM 3215 N N . ILE A 1 407 ? -21.959 32.366 27.345 1.00 91.06 407 ILE A N 1
ATOM 3216 C CA . ILE A 1 407 ? -22.832 33.195 26.512 1.00 91.06 407 ILE A CA 1
ATOM 3217 C C . ILE A 1 407 ? -22.882 32.580 25.121 1.00 91.06 407 ILE A C 1
ATOM 3219 O O . ILE A 1 407 ? -21.841 32.221 24.572 1.00 91.06 407 ILE A O 1
ATOM 3223 N N . ALA A 1 408 ? -24.088 32.454 24.564 1.00 92.75 408 ALA A N 1
ATOM 3224 C CA . ALA A 1 408 ? -24.279 31.956 23.208 1.00 92.75 408 ALA A CA 1
ATOM 3225 C C . ALA A 1 408 ? -23.426 32.759 22.211 1.00 92.75 408 ALA A C 1
ATOM 3227 O O . ALA A 1 408 ? -23.408 33.990 22.241 1.00 92.75 408 ALA A O 1
ATOM 3228 N N . ASP A 1 409 ? -22.725 32.050 21.333 1.00 93.94 409 ASP A N 1
ATOM 3229 C CA . ASP A 1 409 ? -21.788 32.614 20.369 1.00 93.94 409 ASP A CA 1
ATOM 3230 C C . ASP A 1 409 ? -22.134 32.106 18.962 1.00 93.94 409 ASP A C 1
ATOM 3232 O O . ASP A 1 409 ? -21.698 31.017 18.565 1.00 93.94 409 ASP A O 1
ATOM 3236 N N . PRO A 1 410 ? -22.920 32.880 18.186 1.00 93.69 410 PRO A N 1
ATOM 3237 C CA . PRO A 1 410 ? -23.283 32.515 16.820 1.00 93.69 410 PRO A CA 1
ATOM 3238 C C . PRO A 1 410 ? -22.079 32.157 15.927 1.00 93.69 410 PRO A C 1
ATOM 3240 O O . PRO A 1 410 ? -22.188 31.189 15.173 1.00 93.69 410 PRO A O 1
ATOM 3243 N N . PRO A 1 411 ? -20.912 32.837 16.016 1.00 93.06 411 PRO A N 1
ATOM 3244 C CA . PRO A 1 411 ? -19.710 32.422 15.292 1.00 93.06 411 PRO A CA 1
ATOM 3245 C C . PRO A 1 411 ? -19.228 31.005 15.634 1.00 93.06 411 PRO A C 1
ATOM 3247 O O . PRO A 1 411 ? -18.865 30.256 14.725 1.00 93.06 411 PRO A O 1
ATOM 3250 N N . THR A 1 412 ? -19.222 30.614 16.912 1.00 87.31 412 THR A N 1
ATOM 3251 C CA . THR A 1 412 ? -18.865 29.249 17.338 1.00 87.31 412 THR A CA 1
ATOM 3252 C C . THR A 1 412 ? -19.837 28.231 16.765 1.00 87.31 412 THR A C 1
ATOM 3254 O O . THR A 1 412 ? -19.398 27.293 16.102 1.00 87.31 412 THR A O 1
ATOM 3257 N N . TYR A 1 413 ? -21.141 28.473 16.898 1.00 90.88 413 TYR A N 1
ATOM 3258 C CA . TYR A 1 413 ? -22.158 27.601 16.311 1.00 90.88 413 TYR A CA 1
ATOM 3259 C C . TYR A 1 413 ? -21.998 27.459 14.785 1.00 90.88 413 TYR A C 1
ATOM 3261 O O . TYR A 1 413 ? -21.998 26.349 14.247 1.00 90.88 413 TYR A O 1
ATOM 3269 N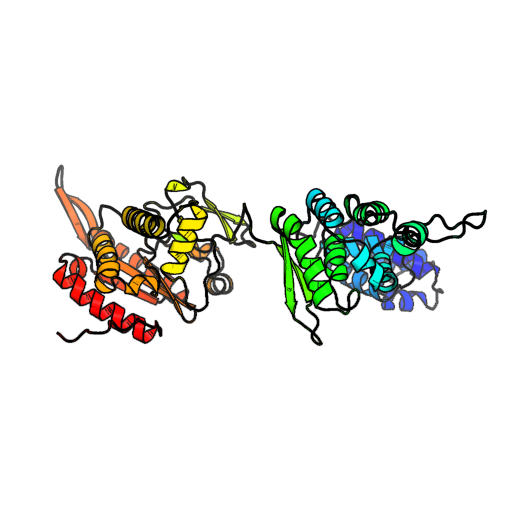 N . ALA A 1 414 ? -21.782 28.569 14.071 1.00 91.88 414 ALA A N 1
ATOM 3270 C CA . ALA A 1 414 ? -21.600 28.564 12.621 1.00 91.88 414 ALA A CA 1
ATOM 3271 C C . ALA A 1 414 ? -20.365 27.756 12.181 1.00 91.88 414 ALA A C 1
ATOM 3273 O O . ALA A 1 414 ? -20.441 27.024 11.187 1.00 91.88 414 ALA A O 1
ATOM 3274 N N . ARG A 1 415 ? -19.246 27.839 12.921 1.00 85.56 415 ARG A N 1
ATOM 3275 C CA . ARG A 1 415 ? -18.043 27.019 12.677 1.00 85.56 415 ARG A CA 1
ATOM 3276 C C . ARG A 1 415 ? -18.328 25.531 12.865 1.00 85.56 415 ARG A C 1
ATOM 3278 O O . ARG A 1 415 ? -17.965 24.740 11.996 1.00 85.56 415 ARG A O 1
ATOM 3285 N N . THR A 1 416 ? -19.021 25.168 13.941 1.00 86.06 416 THR A N 1
ATOM 3286 C CA . THR A 1 416 ? -19.421 23.787 14.233 1.00 86.06 416 THR A CA 1
ATOM 3287 C C . THR A 1 416 ? -20.276 23.203 13.097 1.00 86.06 416 THR A C 1
ATOM 3289 O O . THR A 1 416 ? -19.991 22.127 12.561 1.00 86.06 416 THR A O 1
ATOM 3292 N N . MET A 1 417 ? -21.279 23.956 12.637 1.00 90.56 417 MET A N 1
ATOM 3293 C CA . MET A 1 417 ? -22.131 23.537 11.519 1.00 90.56 417 MET A CA 1
ATOM 3294 C C . MET A 1 417 ? -21.364 23.472 10.189 1.00 90.56 417 MET A C 1
ATOM 3296 O O . MET A 1 417 ? -21.625 22.601 9.357 1.00 90.56 417 MET A O 1
ATOM 3300 N N . ALA A 1 418 ? -20.390 24.362 9.971 1.00 86.44 418 ALA A N 1
ATOM 3301 C CA . ALA A 1 418 ? -19.520 24.301 8.799 1.00 86.44 418 ALA A CA 1
ATOM 3302 C C . ALA A 1 418 ? -18.637 23.043 8.791 1.00 86.44 418 ALA A C 1
ATOM 3304 O O . ALA A 1 418 ? -18.477 22.434 7.734 1.00 86.44 418 ALA A O 1
ATOM 3305 N N . GLY A 1 419 ? -18.113 22.624 9.948 1.00 81.69 419 GLY A N 1
ATOM 3306 C CA . GLY A 1 419 ? -17.382 21.360 10.098 1.00 81.69 419 GLY A CA 1
ATOM 3307 C C . GLY A 1 419 ? -18.238 20.149 9.719 1.00 81.69 419 GLY A C 1
ATOM 3308 O O . GLY A 1 419 ? -17.826 19.334 8.897 1.00 81.69 419 GLY A O 1
ATOM 3309 N N . SER A 1 420 ? -19.481 20.108 10.204 1.00 86.69 420 SER A N 1
ATOM 3310 C CA . SER A 1 420 ? -20.431 19.027 9.889 1.00 86.69 420 SER A CA 1
ATOM 3311 C C . SER A 1 420 ? -20.721 18.925 8.387 1.00 86.69 420 SER A C 1
ATOM 3313 O O . SER A 1 420 ? -20.701 17.836 7.812 1.00 86.69 420 SER A O 1
ATOM 3315 N N . ARG A 1 421 ? -20.907 20.068 7.707 1.00 87.75 421 ARG A N 1
ATOM 3316 C CA . ARG A 1 421 ? -21.070 20.096 6.243 1.00 87.75 421 ARG A CA 1
ATOM 3317 C C . ARG A 1 421 ? -19.818 19.623 5.510 1.00 87.75 421 ARG A C 1
ATOM 3319 O O . ARG A 1 421 ? -19.942 18.939 4.501 1.00 87.75 421 ARG A O 1
ATOM 3326 N N . LYS A 1 422 ? -18.617 19.960 5.997 1.00 79.25 422 LYS A N 1
ATOM 3327 C CA . LYS A 1 422 ? -17.359 19.481 5.400 1.00 79.25 422 LYS A CA 1
ATOM 3328 C C . LYS A 1 422 ? -17.250 17.957 5.467 1.00 79.25 422 LYS A C 1
ATOM 3330 O O . LYS A 1 422 ? -16.930 17.362 4.442 1.00 79.25 422 LYS A O 1
ATOM 3335 N N . LEU A 1 423 ? -17.567 17.354 6.616 1.00 77.94 423 LEU A N 1
ATOM 3336 C CA . LEU A 1 423 ? -17.614 15.896 6.784 1.00 77.94 423 LEU A CA 1
ATOM 3337 C C . LEU A 1 423 ? -18.673 15.265 5.874 1.00 77.94 423 LEU A C 1
ATOM 3339 O O . LEU A 1 423 ? -18.367 14.351 5.116 1.00 77.94 423 LEU A O 1
ATOM 3343 N N . THR A 1 424 ? -19.883 15.825 5.857 1.00 83.25 424 THR A N 1
ATOM 3344 C CA . THR A 1 424 ? -20.973 15.327 5.001 1.00 83.25 424 THR A CA 1
ATOM 3345 C C . THR A 1 424 ? -20.576 15.318 3.528 1.00 83.25 424 THR A C 1
ATOM 3347 O O . THR A 1 424 ? -20.718 14.323 2.824 1.00 83.25 424 THR A O 1
ATOM 3350 N N . LEU A 1 425 ? -19.991 16.418 3.057 1.00 77.25 425 LEU A N 1
ATOM 3351 C CA . LEU A 1 425 ? -19.528 16.547 1.681 1.00 77.25 425 LEU A CA 1
ATOM 3352 C C . LEU A 1 425 ? -18.290 15.679 1.370 1.00 77.25 425 LEU A C 1
ATOM 3354 O O . LEU A 1 425 ? -17.996 15.451 0.199 1.00 77.25 425 LEU A O 1
ATOM 3358 N N . ALA A 1 426 ? -17.566 15.207 2.388 1.00 68.44 426 ALA A N 1
ATOM 3359 C CA . ALA A 1 426 ? -16.523 14.187 2.259 1.00 68.44 426 ALA A CA 1
ATOM 3360 C C . ALA A 1 426 ? -17.092 12.749 2.268 1.00 68.44 426 ALA A C 1
ATOM 3362 O O . ALA A 1 426 ? -16.343 11.782 2.157 1.00 68.44 426 ALA A O 1
ATOM 3363 N N . GLY A 1 427 ? -18.418 12.597 2.345 1.00 71.06 427 GLY A N 1
ATOM 3364 C CA . GLY A 1 427 ? -19.112 11.313 2.264 1.00 71.06 427 GLY A CA 1
ATOM 3365 C C . GLY A 1 427 ? -19.328 10.618 3.609 1.00 71.06 427 GLY A C 1
ATOM 3366 O O . GLY A 1 427 ? -19.667 9.437 3.627 1.00 71.06 427 GLY A O 1
ATOM 3367 N N . TYR A 1 428 ? -19.153 11.337 4.720 1.00 84.44 428 TYR A N 1
ATOM 3368 C CA . TYR A 1 428 ? -19.569 10.863 6.037 1.00 84.44 428 TYR A CA 1
ATOM 3369 C C . TYR A 1 428 ? -21.060 11.138 6.264 1.00 84.44 428 TYR A C 1
ATOM 3371 O O . TYR A 1 428 ? -21.574 12.191 5.896 1.00 84.44 428 TYR A O 1
ATOM 3379 N N . GLU A 1 429 ? -21.754 10.227 6.931 1.00 91.25 429 GLU A N 1
ATOM 3380 C CA . GLU A 1 429 ? -23.076 10.466 7.499 1.00 91.25 429 GLU A CA 1
ATOM 3381 C C . GLU A 1 429 ? -22.898 11.003 8.926 1.00 91.25 429 GLU A C 1
ATOM 3383 O O . GLU A 1 429 ? -22.358 10.307 9.780 1.00 91.25 429 GLU A O 1
ATOM 3388 N N . VAL A 1 430 ? -23.287 12.257 9.182 1.00 92.75 430 VAL A N 1
ATOM 3389 C CA . VAL A 1 430 ? -23.044 12.929 10.472 1.00 92.75 430 VAL A CA 1
ATOM 3390 C C . VAL A 1 430 ? -24.337 13.021 11.278 1.00 92.75 430 VAL A C 1
ATOM 3392 O O . VAL A 1 430 ? -25.285 13.674 10.844 1.00 92.75 430 VAL A O 1
ATOM 3395 N N . HIS A 1 431 ? -24.337 12.446 12.480 1.00 96.75 431 HIS A N 1
ATOM 3396 C CA . HIS A 1 431 ? -25.419 12.548 13.463 1.00 96.75 431 HIS A CA 1
ATOM 3397 C C . HIS A 1 431 ? -24.922 13.274 14.710 1.00 96.75 431 HIS A C 1
ATOM 3399 O O . HIS A 1 431 ? -23.838 12.982 15.212 1.00 96.75 431 HIS A O 1
ATOM 3405 N N . ARG A 1 432 ? -25.695 14.240 15.213 1.00 94.81 432 ARG A N 1
ATOM 3406 C CA . ARG A 1 432 ? -25.317 15.054 16.377 1.00 94.81 432 ARG A CA 1
ATOM 3407 C C . ARG A 1 432 ? -26.315 14.849 17.504 1.00 94.81 432 ARG A C 1
ATOM 3409 O O . ARG A 1 432 ? -27.512 14.982 17.274 1.00 94.81 432 ARG A O 1
ATOM 3416 N N . PHE A 1 433 ? -25.810 14.583 18.702 1.00 96.06 433 PHE A N 1
ATOM 3417 C CA . PHE A 1 433 ? -26.591 14.484 19.929 1.00 96.06 433 PHE A CA 1
ATOM 3418 C C . PHE A 1 433 ? -26.323 15.707 20.789 1.00 96.06 433 PHE A C 1
ATOM 3420 O O . PHE A 1 433 ? -25.177 15.988 21.139 1.00 96.06 433 PHE A O 1
ATOM 3427 N N . GLY A 1 434 ? -27.366 16.427 21.182 1.00 93.56 434 GLY A N 1
ATOM 3428 C CA . GLY A 1 434 ? -27.226 17.451 22.203 1.00 93.56 434 GLY A CA 1
ATOM 3429 C C . GLY A 1 434 ? -26.801 16.807 23.520 1.00 93.56 434 GLY A C 1
ATOM 3430 O O . GLY A 1 434 ? -27.381 15.810 23.944 1.00 93.56 434 GLY A O 1
ATOM 3431 N N . ALA A 1 435 ? -25.839 17.402 24.229 1.00 91.62 435 ALA A N 1
ATOM 3432 C CA . ALA A 1 435 ? -25.409 16.900 25.537 1.00 91.62 435 ALA A CA 1
ATOM 3433 C C . ALA A 1 435 ? -26.584 16.698 26.512 1.00 91.62 435 ALA A C 1
ATOM 3435 O O . ALA A 1 435 ? -26.522 15.809 27.354 1.00 91.62 435 ALA A O 1
ATOM 3436 N N . HIS A 1 436 ? -27.657 17.489 26.375 1.00 92.00 436 HIS A N 1
ATOM 3437 C CA . HIS A 1 436 ? -28.877 17.379 27.178 1.00 92.00 436 HIS A CA 1
ATOM 3438 C C . HIS A 1 436 ? -29.612 16.039 27.007 1.00 92.00 436 HIS A C 1
ATOM 3440 O O . HIS A 1 436 ? -30.187 15.543 27.969 1.00 92.00 436 HIS A O 1
ATOM 3446 N N . GLU A 1 437 ? -29.540 15.416 25.827 1.00 93.62 437 GLU A N 1
ATOM 3447 C CA . GLU A 1 437 ? -30.119 14.089 25.557 1.00 93.62 437 GLU A CA 1
ATOM 3448 C C . GLU A 1 437 ? -29.377 12.965 26.298 1.00 93.62 437 GLU A C 1
ATOM 3450 O O . GLU A 1 437 ? -29.894 11.858 26.448 1.00 93.62 437 GLU A O 1
ATOM 3455 N N . LEU A 1 438 ? -28.161 13.261 26.768 1.00 94.31 438 LEU A N 1
ATOM 3456 C CA . LEU A 1 438 ? -27.197 12.328 27.344 1.00 94.31 438 LEU A CA 1
ATOM 3457 C C . LEU A 1 438 ? -26.718 12.783 28.739 1.00 94.31 438 LEU A C 1
ATOM 3459 O O . LEU A 1 438 ? -25.607 12.456 29.157 1.00 94.31 438 LEU A O 1
ATOM 3463 N N . LEU A 1 439 ? -27.534 13.553 29.470 1.00 86.81 439 LEU A N 1
ATOM 3464 C CA . LEU A 1 439 ? -27.274 13.881 30.881 1.00 86.81 439 LEU A CA 1
ATOM 3465 C C . LEU A 1 439 ? -27.778 12.789 31.825 1.00 86.81 439 LEU A C 1
ATOM 3467 O O . LEU A 1 439 ? -27.111 12.465 32.806 1.00 86.81 439 LEU A O 1
ATOM 3471 N N . ASP A 1 440 ? -28.954 12.233 31.527 1.00 92.25 440 ASP A N 1
ATOM 3472 C CA . ASP A 1 440 ? -29.556 11.145 32.288 1.00 92.25 440 ASP A CA 1
ATOM 3473 C C . ASP A 1 440 ? -29.399 9.812 31.555 1.00 92.25 440 ASP A C 1
ATOM 3475 O O . ASP A 1 440 ? -29.643 9.683 30.354 1.00 92.25 440 ASP A O 1
ATOM 3479 N N . ARG A 1 441 ? -29.024 8.782 32.310 1.00 95.06 441 ARG A N 1
ATOM 3480 C CA . ARG A 1 441 ? -28.753 7.453 31.767 1.00 95.06 441 ARG A CA 1
ATOM 3481 C C . ARG A 1 441 ? -30.002 6.744 31.257 1.00 95.06 441 ARG A C 1
ATOM 3483 O O . ARG A 1 441 ? -29.897 5.995 30.287 1.00 95.06 441 ARG A O 1
ATOM 3490 N N . ARG A 1 442 ? -31.165 6.931 31.893 1.00 95.38 442 ARG A N 1
ATOM 3491 C CA . ARG A 1 442 ? -32.406 6.280 31.445 1.00 95.38 442 ARG A CA 1
ATOM 3492 C C . ARG A 1 442 ? -32.871 6.896 30.135 1.00 95.38 442 ARG A C 1
ATOM 3494 O O . ARG A 1 442 ? -33.136 6.153 29.193 1.00 95.38 442 ARG A O 1
ATOM 3501 N N . GLN A 1 443 ? -32.899 8.225 30.067 1.00 94.69 443 GLN A N 1
ATOM 3502 C CA . GLN A 1 443 ? -33.216 8.955 28.843 1.00 94.69 443 GLN A CA 1
ATOM 3503 C C . GLN A 1 443 ? -32.239 8.597 27.718 1.00 94.69 443 GLN A C 1
ATOM 3505 O O . GLN A 1 443 ? -32.673 8.136 26.664 1.00 94.69 443 GLN A O 1
ATOM 3510 N N . GLY A 1 444 ? -30.930 8.700 27.971 1.00 96.38 444 GLY A N 1
ATOM 3511 C CA . GLY A 1 444 ? -29.903 8.376 26.982 1.00 96.38 444 GLY A CA 1
ATOM 3512 C C . GLY A 1 444 ? -30.014 6.941 26.461 1.00 96.38 444 GLY A C 1
ATOM 3513 O O . GLY A 1 444 ? -29.861 6.707 25.264 1.00 96.38 444 GLY A O 1
ATOM 3514 N N . ARG A 1 445 ? -30.360 5.970 27.324 1.00 97.50 445 ARG A N 1
ATOM 3515 C CA . ARG A 1 445 ? -30.568 4.575 26.902 1.00 97.50 445 ARG A CA 1
ATOM 3516 C C . ARG A 1 445 ? -31.730 4.446 25.919 1.00 97.50 445 ARG A C 1
ATOM 3518 O O . ARG A 1 445 ? -31.583 3.733 24.931 1.00 97.50 445 ARG A O 1
ATOM 3525 N N . VAL A 1 446 ? -32.859 5.111 26.169 1.00 96.81 446 VAL A N 1
ATOM 3526 C CA . VAL A 1 446 ? -34.029 5.081 25.269 1.00 96.81 446 VAL A CA 1
ATOM 3527 C C . VAL A 1 446 ? -33.689 5.712 23.918 1.00 96.81 446 VAL A C 1
ATOM 3529 O O . VAL A 1 446 ? -33.938 5.095 22.878 1.00 96.81 446 VAL A O 1
ATOM 3532 N N . THR A 1 447 ? -33.062 6.891 23.936 1.00 97.19 447 THR A N 1
ATOM 3533 C CA . THR A 1 447 ? -32.642 7.608 22.724 1.00 97.19 447 THR A CA 1
ATOM 3534 C C . THR A 1 447 ? -31.700 6.757 21.875 1.00 97.19 447 THR A C 1
ATOM 3536 O O . THR A 1 447 ? -31.975 6.511 20.701 1.00 97.19 447 THR A O 1
ATOM 3539 N N . LEU A 1 448 ? -30.622 6.238 22.472 1.00 97.75 448 LEU A N 1
ATOM 3540 C CA . LEU A 1 448 ? -29.603 5.485 21.739 1.00 97.75 448 LEU A CA 1
ATOM 3541 C C . LEU A 1 448 ? -30.092 4.107 21.280 1.00 97.75 448 LEU A C 1
ATOM 3543 O O . LEU A 1 448 ? -29.702 3.665 20.205 1.00 97.75 448 LEU A O 1
ATOM 3547 N N . THR A 1 449 ? -30.969 3.441 22.041 1.00 97.44 449 THR A N 1
ATOM 3548 C CA . THR A 1 449 ? -31.544 2.149 21.616 1.00 97.44 449 THR A CA 1
ATOM 3549 C C . THR A 1 449 ? -32.337 2.313 20.323 1.00 97.44 449 THR A C 1
ATOM 3551 O O . THR A 1 449 ? -32.150 1.537 19.389 1.00 97.44 449 THR A O 1
ATOM 3554 N N . THR A 1 450 ? -33.190 3.338 20.263 1.00 97.00 450 THR A N 1
ATOM 3555 C CA . THR A 1 450 ? -34.007 3.629 19.077 1.00 97.00 450 THR A CA 1
ATOM 3556 C C . THR A 1 450 ? -33.115 4.030 17.905 1.00 97.00 450 THR A C 1
ATOM 3558 O O . THR A 1 450 ? -33.192 3.436 16.835 1.00 97.00 450 THR A O 1
ATOM 3561 N N . PHE A 1 451 ? -32.185 4.960 18.142 1.00 97.81 451 PHE A N 1
ATOM 3562 C CA . PHE A 1 451 ? -31.264 5.442 17.117 1.00 97.81 451 PHE A CA 1
ATOM 3563 C C . PHE A 1 451 ? -30.432 4.321 16.481 1.00 97.81 451 PHE A C 1
ATOM 3565 O O . PHE A 1 451 ? -30.392 4.214 15.258 1.00 97.81 451 PHE A O 1
ATOM 3572 N N . PHE A 1 452 ? -29.774 3.470 17.278 1.00 97.44 452 PHE A N 1
ATOM 3573 C CA . PHE A 1 452 ? -28.923 2.414 16.723 1.00 97.44 452 PHE A CA 1
ATOM 3574 C C . PHE A 1 452 ? -29.724 1.319 16.018 1.00 97.44 452 PHE A C 1
ATOM 3576 O O . PHE A 1 452 ? -29.223 0.758 15.046 1.00 97.44 452 PHE A O 1
ATOM 3583 N N . ALA A 1 453 ? -30.955 1.033 16.454 1.00 95.44 453 ALA A N 1
ATOM 3584 C CA . ALA A 1 453 ? -31.831 0.107 15.741 1.00 95.44 453 ALA A CA 1
ATOM 3585 C C . ALA A 1 453 ? -32.132 0.612 14.319 1.00 95.44 453 ALA A C 1
ATOM 3587 O O . ALA A 1 453 ? -31.915 -0.120 13.350 1.00 95.44 453 ALA A O 1
ATOM 3588 N N . ASP A 1 454 ? -32.538 1.878 14.189 1.00 96.25 454 ASP A N 1
ATOM 3589 C CA . ASP A 1 454 ? -32.849 2.496 12.896 1.00 96.25 454 ASP A CA 1
ATOM 3590 C C . ASP A 1 454 ? -31.596 2.648 12.019 1.00 96.25 454 ASP A C 1
ATOM 3592 O O . ASP A 1 454 ? -31.617 2.337 10.824 1.00 96.25 454 ASP A O 1
ATOM 3596 N N . LEU A 1 455 ? -30.476 3.070 12.616 1.00 96.00 455 LEU A N 1
ATOM 3597 C CA . LEU A 1 455 ? -29.194 3.229 11.929 1.00 96.00 455 LEU A CA 1
ATOM 3598 C C . LEU A 1 455 ? -28.700 1.895 11.355 1.00 96.00 455 LEU A C 1
ATOM 3600 O O . LEU A 1 455 ? -28.342 1.806 10.181 1.00 96.00 455 LEU A O 1
ATOM 3604 N N . PHE A 1 456 ? -28.696 0.834 12.162 1.00 94.81 456 PHE A N 1
ATOM 3605 C CA . PHE A 1 456 ? -28.242 -0.486 11.726 1.00 94.81 456 PHE A CA 1
ATOM 3606 C C . PHE A 1 456 ? -29.175 -1.116 10.700 1.00 94.81 456 PHE A C 1
ATOM 3608 O O . PHE A 1 456 ? -28.686 -1.751 9.764 1.00 94.81 456 PHE A O 1
ATOM 3615 N N . HIS A 1 457 ? -30.484 -0.876 10.804 1.00 92.38 457 HIS A N 1
ATOM 3616 C CA . HIS A 1 457 ? -31.432 -1.276 9.770 1.00 92.38 457 HIS A CA 1
ATOM 3617 C C . HIS A 1 457 ? -31.120 -0.603 8.425 1.00 92.38 457 HIS A C 1
ATOM 3619 O O . HIS A 1 457 ? -30.986 -1.286 7.409 1.00 92.38 457 HIS A O 1
ATOM 3625 N N . ARG A 1 458 ? -30.920 0.722 8.428 1.00 91.31 458 ARG A N 1
ATOM 3626 C CA . ARG A 1 458 ? -30.574 1.512 7.234 1.00 91.31 458 ARG A CA 1
ATOM 3627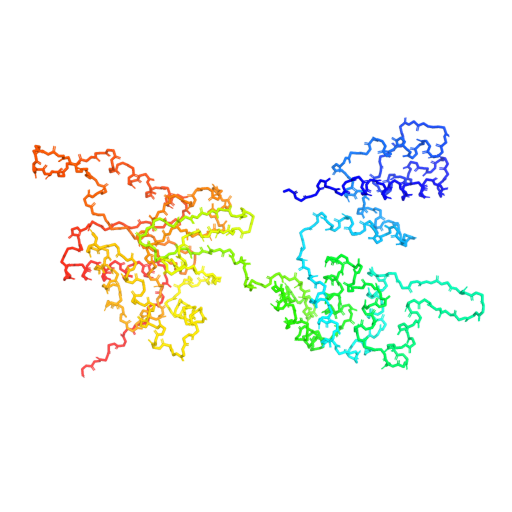 C C . ARG A 1 458 ? -29.271 1.064 6.569 1.00 91.31 458 ARG A C 1
ATOM 3629 O O . ARG A 1 458 ? -29.177 1.099 5.347 1.00 91.31 458 ARG A O 1
ATOM 3636 N N . HIS A 1 459 ? -28.276 0.657 7.354 1.00 87.94 459 HIS A N 1
ATOM 3637 C CA . HIS A 1 459 ? -26.957 0.251 6.854 1.00 87.94 459 HIS A CA 1
ATOM 3638 C C . HIS A 1 459 ? -26.782 -1.266 6.695 1.00 87.94 459 HIS A C 1
ATOM 3640 O O . HIS A 1 459 ? -25.657 -1.736 6.539 1.00 87.94 459 HIS A O 1
ATOM 3646 N N . HIS A 1 460 ? -27.875 -2.036 6.729 1.00 86.19 460 HIS A N 1
ATOM 3647 C CA . HIS A 1 460 ? -27.858 -3.494 6.564 1.00 86.19 460 HIS A CA 1
ATOM 3648 C C . HIS A 1 460 ? -26.901 -4.220 7.530 1.00 86.19 460 HIS A C 1
ATOM 3650 O O . HIS A 1 460 ? -26.328 -5.258 7.201 1.00 86.19 460 HIS A O 1
ATOM 3656 N N . VAL A 1 461 ? -26.733 -3.688 8.745 1.00 87.69 461 VAL A N 1
ATOM 3657 C CA . VAL A 1 461 ? -25.940 -4.333 9.794 1.00 87.69 461 VAL A CA 1
ATOM 3658 C C . VAL A 1 461 ? -26.766 -5.471 10.387 1.00 87.69 461 VAL A C 1
ATOM 3660 O O . VAL A 1 461 ? -27.807 -5.253 11.011 1.00 87.69 461 VAL A O 1
ATOM 3663 N N . ILE A 1 462 ? -26.292 -6.703 10.205 1.00 77.69 462 ILE A N 1
ATOM 3664 C CA . ILE A 1 462 ? -26.956 -7.894 10.738 1.00 77.69 462 ILE A CA 1
ATOM 3665 C C . ILE A 1 462 ? -26.732 -7.938 12.251 1.00 77.69 462 ILE A C 1
ATOM 3667 O O . ILE A 1 462 ? -25.666 -8.315 12.735 1.00 77.69 462 ILE A O 1
ATOM 3671 N N . THR A 1 463 ? -27.757 -7.569 13.012 1.00 69.38 463 THR A N 1
ATOM 3672 C CA . THR A 1 463 ? -27.796 -7.797 14.455 1.00 69.38 463 THR A CA 1
ATOM 3673 C C . THR A 1 463 ? -28.182 -9.257 14.702 1.00 69.38 463 THR A C 1
ATOM 3675 O O . THR A 1 463 ? -29.240 -9.693 14.241 1.00 69.38 463 THR A O 1
ATOM 3678 N N . PRO A 1 464 ? -27.367 -10.052 15.422 1.00 59.31 464 PRO A N 1
ATOM 3679 C CA . PRO A 1 464 ? -27.833 -11.334 15.923 1.00 59.31 464 PRO A CA 1
ATOM 3680 C C . PRO A 1 464 ? -29.056 -11.056 16.800 1.00 59.31 464 PRO A C 1
ATOM 3682 O O . PRO A 1 464 ? -28.928 -10.408 17.840 1.00 59.31 464 PRO A O 1
ATOM 3685 N N . LEU A 1 465 ? -30.243 -11.490 16.364 1.00 48.06 465 LEU A N 1
ATOM 3686 C CA . LEU A 1 465 ? -31.449 -11.424 17.185 1.00 48.06 465 LEU A CA 1
ATOM 3687 C C . LEU A 1 465 ? -31.112 -12.045 18.539 1.00 48.06 465 LEU A C 1
ATOM 3689 O O . LEU A 1 465 ? -30.690 -13.204 18.608 1.00 48.06 465 LEU A O 1
ATOM 3693 N N . ALA A 1 466 ? -31.305 -11.281 19.615 1.00 40.69 466 ALA A N 1
ATOM 3694 C CA . ALA A 1 466 ? -31.430 -11.874 20.930 1.00 40.69 466 ALA A CA 1
ATOM 3695 C C . ALA A 1 466 ? -32.551 -12.907 20.802 1.00 40.69 466 ALA A C 1
ATOM 3697 O O . ALA A 1 466 ? -33.712 -12.545 20.611 1.00 40.69 466 ALA A O 1
ATOM 3698 N N . ARG A 1 467 ? -32.208 -14.200 20.831 1.00 30.33 467 ARG A N 1
ATOM 3699 C CA . ARG A 1 467 ? -33.204 -15.233 21.087 1.00 30.33 467 ARG A CA 1
ATOM 3700 C C . ARG A 1 467 ? -33.813 -14.853 22.428 1.00 30.33 467 ARG A C 1
ATOM 3702 O O . ARG A 1 467 ? -33.180 -15.038 23.462 1.00 30.33 467 ARG A O 1
ATOM 3709 N N . ALA A 1 468 ? -35.002 -14.264 22.394 1.00 31.48 468 ALA A N 1
ATOM 3710 C CA . ALA A 1 468 ? -35.866 -14.217 23.547 1.00 31.48 468 ALA A CA 1
ATOM 3711 C C . ALA A 1 468 ? -36.108 -15.679 23.923 1.00 31.48 468 ALA A C 1
ATOM 3713 O O . ALA A 1 468 ? -36.859 -16.379 23.251 1.00 31.48 468 ALA A O 1
ATOM 3714 N N . THR A 1 469 ? -35.392 -16.175 24.927 1.00 27.88 469 THR A N 1
ATOM 3715 C CA . THR A 1 469 ? -35.859 -17.319 25.702 1.00 27.88 469 THR A CA 1
ATOM 3716 C C . THR A 1 469 ? -37.193 -16.892 26.305 1.00 27.88 469 THR A C 1
ATOM 3718 O O . THR A 1 469 ? -37.195 -15.948 27.104 1.00 27.88 469 THR A O 1
ATOM 3721 N N . PRO A 1 470 ? -38.325 -17.502 25.908 1.00 37.19 470 PRO A N 1
ATOM 3722 C CA . PRO A 1 470 ? -39.533 -17.381 26.695 1.00 37.19 470 PRO A CA 1
ATOM 3723 C C . PRO A 1 470 ? -39.270 -18.049 28.045 1.00 37.19 470 PRO A C 1
ATOM 3725 O O . PRO A 1 470 ? -38.464 -18.978 28.142 1.00 37.19 470 PRO A O 1
ATOM 3728 N N . SER A 1 471 ? -39.914 -17.478 29.053 1.00 38.62 471 SER A N 1
ATOM 3729 C CA . SER A 1 471 ? -39.844 -17.784 30.481 1.00 38.62 471 SER A CA 1
ATOM 3730 C C . SER A 1 471 ? -39.923 -19.264 30.829 1.00 38.62 471 SER A C 1
ATOM 3732 O O . SER A 1 471 ? -40.698 -19.983 30.157 1.00 38.62 471 SER A O 1
#

Radius of gyration: 31.71 Å; Cα contacts (8 Å, |Δi|>4): 677; chains: 1; bounding box: 80×73×89 Å